Protein AF-A0A518DZ40-F1 (afdb_monomer_lite)

Radius of gyration: 26.08 Å; chains: 1; bounding box: 56×90×60 Å

InterPro domains:
  IPR002686 Transposase IS200-like [SM01321] (132-308)
  IPR036515 Transposase IS200-like superfamily [G3DSA:3.30.70.1290] (8-97)
  IPR036515 Transposase IS200-like superfamily [G3DSA:3.30.70.1290] (126-344)
  IPR036515 Transposase IS200-like superfamily [SSF143422] (16-82)
  IPR036515 Transposase IS200-like superfamily [SSF143422] (135-313)

Foldseek 3Di:
DDDDPVCVVDDLQDKDKDKDKDFAFDQDWQAAARPVVRDGRPVNVVVVVVVVVVVVLVAQKDFPDKDDDGTMIITIIIGHNVDDNDDDDDPPPDPPPDDDDDDDDDDDDDDDPDPDDDDDDDDDVVLQDDLQDKFKKKWKWFWDPQFWLAQADPVVRDGRPVNLVVLLVLLQLLQLLFQKFWAKKADDGTMIITMIIFCLVLLVPDDLLSLLVSCCQLPPPDADPVRGRDDDDPVSSCVSSVDPVSSVVSSSLRRDPQNSVCSSPPVSQVVSCVVVVHDDGGTPDDIDIATAQDQLSVLLVRLLRLCPCLLVVNADFSCGRPSILSVQLVVLVVVVVVPVVPDPDDDDDDDDRSNLLHAAADADPVQVVDPDQDSRHSGNGHRHNDHSVLSNVVSRVLSVCSPVVDDDQDDPVNVVRCVVQQFDSVCSSVCSSCVCVLRPRYADALVSQCVSCVSSVHRGDPNNVVNVVGGPD

Organism: NCBI:txid2528010

Sequence (473 aa):
MARTPRREVIDESTVGVFHCVNRCVRRAFLCGQDPVSGQDFDHRRAWIQRRMEFLAGEFGVEVLGFAVMSNHLHVILRTRPDVVNRQRGQPDFGDQRGLVSQSLGGPSLAPHRGLRRPVMARTPRREVIDESSVGVFHCVNRCVRRAFLCGQDPVSGQDFDHRRAWIQRRMEFLAGEFGVEVLGFAVMSNHLHVILRTRPDVVAEWSDNDIALRWWNLFPLRREQDGSPAEPTEAELGMLLCDSKVLAERRQRLSSLSWFMRWLAEPIARRANKEDECTGRFWEGRYKCQPLLDEAALLACSVYVDLNPVRAGIAATPETSRHTSGYERIEASKVEIGTIRHSDTPNPEQAPRQDDWLSPIELDKQSERSTTRSARRASDRGYLSLDLTAYLKLLDWTGRQIRRGKRGSIPSDLALILERLQISADLWVNTVQNFRKLFHRAAGSPTTLAAEAARRGKRWLAGMQTSRECFAG

Secondary structure (DSSP, 8-state):
-PPPPHHHH--TTS--EEEEEEE--TT--SSSB-TTT--B-THHHHHHHHHHHHHHHHTTEEEEEEEE-SSEEEEEEEE-TT--------------------------PPP--------PPPPPHHHH--SSS-EEEEEEEEBPTT--SSSB-TTT--B-TTHHHHHHHHHHHHHHHSSEEEEEEEE-SSEEEEEEEE-HHHHHTS-HHHHHHHHHHHS-SSB-TTSPBPPPPHHHHHHHHS-HHHHHHHHHHHH-HHHHHHHHHHHHHHHHHHHTT--S-SBSSSPEEEEE-SHHHHHHHHHHHHTHHHHTTS-SSGGG--SBHHHHHHHHHHHHHHHHHH-SS--S-PPPPTTTTBPPSB--TTGGG-----SSSS-----BSS-HHHHHHHHHHHHHHHHHSS-PPPPHHHHHHHHHTTB-TTTHHHHHHHHHHH-SS-B--HHHHHHHHHHTT-S--TTHHHHHHHB--

pLDDT: mean 84.48, std 17.64, range [24.67, 98.81]

Structure (mmCIF, N/CA/C/O backbone):
data_AF-A0A518DZ40-F1
#
_entry.id   AF-A0A518DZ40-F1
#
loop_
_atom_site.group_PDB
_atom_site.id
_atom_site.type_symbol
_atom_site.label_atom_id
_atom_site.label_alt_id
_atom_site.label_comp_id
_atom_site.label_asym_id
_atom_site.label_entity_id
_atom_site.label_seq_id
_atom_site.pdbx_PDB_ins_code
_atom_site.Cartn_x
_atom_site.Cartn_y
_atom_site.Cartn_z
_atom_site.occupancy
_atom_site.B_iso_or_equiv
_atom_site.auth_seq_id
_atom_site.auth_comp_id
_atom_site.auth_asym_id
_atom_site.auth_atom_id
_atom_site.pdbx_PDB_model_num
ATOM 1 N N . MET A 1 1 ? 21.948 0.541 -13.552 1.00 33.28 1 MET A N 1
ATOM 2 C CA . MET A 1 1 ? 21.561 -0.370 -14.651 1.00 33.28 1 MET A CA 1
ATOM 3 C C . MET A 1 1 ? 20.461 -1.307 -14.179 1.00 33.28 1 MET A C 1
ATOM 5 O O . MET A 1 1 ? 20.647 -2.005 -13.185 1.00 33.28 1 MET A O 1
ATOM 9 N N . ALA A 1 2 ? 19.300 -1.282 -14.833 1.00 38.34 2 ALA A N 1
ATOM 10 C CA . ALA A 1 2 ? 18.252 -2.269 -14.594 1.00 38.34 2 ALA A CA 1
ATOM 11 C C . ALA A 1 2 ? 18.738 -3.630 -15.118 1.00 38.34 2 ALA A C 1
ATOM 13 O O . ALA A 1 2 ? 19.246 -3.711 -16.229 1.00 38.34 2 ALA A O 1
ATOM 14 N N . ARG A 1 3 ? 18.631 -4.691 -14.312 1.00 55.34 3 ARG A N 1
ATOM 15 C CA . ARG A 1 3 ? 18.891 -6.055 -14.795 1.00 55.34 3 ARG A CA 1
ATOM 16 C C . ARG A 1 3 ? 17.812 -6.428 -15.812 1.00 55.34 3 ARG A C 1
ATOM 18 O O . ARG A 1 3 ? 16.641 -6.169 -15.528 1.00 55.34 3 ARG A O 1
ATOM 25 N N . THR A 1 4 ? 18.193 -7.074 -16.914 1.00 65.25 4 THR A N 1
ATOM 26 C CA . THR A 1 4 ? 17.248 -7.674 -17.865 1.00 65.25 4 THR A CA 1
ATOM 27 C C . THR A 1 4 ? 16.240 -8.541 -17.099 1.00 65.25 4 THR A C 1
ATOM 29 O O . THR A 1 4 ? 16.647 -9.373 -16.272 1.00 65.25 4 THR A O 1
ATOM 32 N N . PRO A 1 5 ? 14.926 -8.322 -17.272 1.00 71.00 5 PRO A N 1
ATOM 33 C CA . PRO A 1 5 ? 13.897 -9.158 -16.675 1.00 71.00 5 PRO A CA 1
ATOM 34 C C . PRO A 1 5 ? 14.138 -10.633 -16.993 1.00 71.00 5 PRO A C 1
ATOM 36 O O . PRO A 1 5 ? 14.391 -10.997 -18.132 1.00 71.00 5 PRO A O 1
ATOM 39 N N . ARG A 1 6 ? 14.006 -11.519 -16.000 1.00 76.31 6 ARG A N 1
ATOM 40 C CA . ARG A 1 6 ? 14.259 -12.958 -16.211 1.00 76.31 6 ARG A CA 1
ATOM 41 C C . ARG A 1 6 ? 13.400 -13.577 -17.316 1.00 76.31 6 ARG A C 1
ATOM 43 O O . ARG A 1 6 ? 13.866 -14.503 -17.951 1.00 76.31 6 ARG A O 1
ATOM 50 N N . ARG A 1 7 ? 12.194 -13.054 -17.558 1.00 73.75 7 ARG A N 1
ATOM 51 C CA . ARG A 1 7 ? 11.308 -13.496 -18.651 1.00 73.75 7 ARG A CA 1
ATOM 52 C C . ARG A 1 7 ? 11.885 -13.259 -20.055 1.00 73.75 7 ARG A C 1
ATOM 54 O O . ARG A 1 7 ? 11.410 -13.857 -20.998 1.00 73.75 7 ARG A O 1
ATOM 61 N N . GLU A 1 8 ? 12.847 -12.348 -20.183 1.00 77.06 8 GLU A N 1
ATOM 62 C CA . GLU A 1 8 ? 13.561 -12.072 -21.439 1.00 77.06 8 GLU A CA 1
ATOM 63 C C . GLU A 1 8 ? 14.855 -12.894 -21.535 1.00 77.06 8 GLU A C 1
ATOM 65 O O . GLU A 1 8 ? 15.464 -12.968 -22.592 1.00 77.06 8 GLU A O 1
ATOM 70 N N . VAL A 1 9 ? 15.286 -13.504 -20.425 1.00 77.44 9 VAL A N 1
ATOM 71 C CA . VAL A 1 9 ? 16.502 -14.328 -20.334 1.00 77.44 9 VAL A CA 1
ATOM 72 C C . VAL A 1 9 ? 16.172 -15.824 -20.354 1.00 77.44 9 VAL A C 1
ATOM 74 O O . VAL A 1 9 ? 17.013 -16.636 -20.720 1.00 77.44 9 VAL A O 1
ATOM 77 N N . ILE A 1 10 ? 14.969 -16.200 -19.917 1.00 79.50 10 ILE A N 1
ATOM 78 C CA . ILE A 1 10 ? 14.515 -17.584 -19.797 1.00 79.50 10 ILE A CA 1
ATOM 79 C C . ILE A 1 10 ? 13.355 -17.787 -20.766 1.00 79.50 10 ILE A C 1
ATOM 81 O O . ILE A 1 10 ? 12.283 -17.215 -20.570 1.00 79.50 10 ILE A O 1
ATOM 85 N N . ASP A 1 11 ? 13.579 -18.629 -21.766 1.00 79.81 11 ASP A N 1
ATOM 86 C CA . ASP A 1 11 ? 12.534 -19.189 -22.611 1.00 79.81 11 ASP A CA 1
ATOM 87 C C . ASP A 1 11 ? 12.162 -20.576 -22.073 1.00 79.81 11 ASP A C 1
ATOM 89 O O . ASP A 1 11 ? 12.972 -21.501 -22.069 1.00 79.81 11 ASP A O 1
ATOM 93 N N . GLU A 1 12 ? 10.939 -20.707 -21.560 1.00 73.75 12 GLU A N 1
ATOM 94 C CA . GLU A 1 12 ? 10.445 -21.956 -20.970 1.00 73.75 12 GLU A CA 1
ATOM 95 C C . GLU A 1 12 ? 10.164 -23.040 -22.024 1.00 73.75 12 GLU A C 1
ATOM 97 O O . GLU A 1 12 ? 10.004 -24.203 -21.662 1.00 73.75 12 GLU A O 1
ATOM 102 N N . SER A 1 13 ? 10.122 -22.684 -23.314 1.00 77.38 13 SER A N 1
ATOM 103 C CA . SER A 1 13 ? 9.894 -23.627 -24.414 1.00 77.38 13 SER A CA 1
ATOM 104 C C . SER A 1 13 ? 11.165 -24.330 -24.895 1.00 77.38 13 SER A C 1
ATOM 106 O O . SER A 1 13 ? 11.085 -25.317 -25.627 1.00 77.38 13 SER A O 1
ATOM 108 N N . THR A 1 14 ? 12.340 -23.868 -24.459 1.00 81.25 14 THR A N 1
ATOM 109 C CA . THR A 1 14 ? 13.633 -24.413 -24.877 1.00 81.25 14 THR A CA 1
ATOM 110 C C . THR A 1 14 ? 14.392 -25.051 -23.716 1.00 81.25 14 THR A C 1
ATOM 112 O O . THR A 1 14 ? 14.165 -24.783 -22.529 1.00 81.25 14 THR A O 1
ATOM 115 N N . VAL A 1 15 ? 15.305 -25.960 -24.062 1.00 86.06 15 VAL A N 1
ATOM 116 C CA . VAL A 1 15 ? 16.256 -26.523 -23.101 1.00 86.06 15 VAL A CA 1
ATOM 117 C C . VAL A 1 15 ? 17.326 -25.471 -22.826 1.00 86.06 15 VAL A C 1
ATOM 119 O O . VAL A 1 15 ? 18.083 -25.092 -23.715 1.00 86.06 15 VAL A O 1
ATOM 122 N N . GLY A 1 16 ? 17.412 -25.028 -21.578 1.00 88.31 16 GLY A N 1
ATOM 123 C CA . GLY A 1 16 ? 18.405 -24.082 -21.091 1.00 88.31 16 GLY A CA 1
ATOM 124 C C . GLY A 1 16 ? 19.064 -24.594 -19.817 1.00 88.31 16 GLY A C 1
ATOM 125 O O . GLY A 1 16 ? 18.444 -25.306 -19.024 1.00 88.31 16 GLY A O 1
ATOM 126 N N . VAL A 1 17 ? 20.332 -24.227 -19.615 1.00 91.81 17 VAL A N 1
ATOM 127 C CA . VAL A 1 17 ? 21.091 -24.533 -18.396 1.00 91.81 17 VAL A CA 1
ATOM 128 C C . VAL A 1 17 ? 21.363 -23.242 -17.635 1.00 91.81 17 VAL A C 1
ATOM 130 O O . VAL A 1 17 ? 21.898 -22.283 -18.185 1.00 91.81 17 VAL A O 1
ATOM 133 N N . PHE A 1 18 ? 21.007 -23.221 -16.353 1.00 90.81 18 PHE A N 1
ATOM 134 C CA . PHE A 1 18 ? 21.015 -22.019 -15.531 1.00 90.81 18 PHE A CA 1
ATOM 135 C C . PHE A 1 18 ? 21.781 -22.233 -14.233 1.00 90.81 18 PHE A C 1
ATOM 137 O O . PHE A 1 18 ? 21.515 -23.172 -13.482 1.00 90.81 18 PHE A O 1
ATOM 144 N N . HIS A 1 19 ? 22.684 -21.301 -13.924 1.00 93.19 19 HIS A N 1
ATOM 145 C CA . HIS A 1 19 ? 23.318 -21.207 -12.612 1.00 93.19 19 HIS A CA 1
ATOM 146 C C . HIS A 1 19 ? 22.504 -20.301 -11.688 1.00 93.19 19 HIS A C 1
ATOM 148 O O . HIS A 1 19 ? 22.466 -19.078 -11.830 1.00 93.19 19 HIS A O 1
ATOM 154 N N . CYS A 1 20 ? 21.847 -20.914 -10.714 1.00 90.38 20 CYS A N 1
ATOM 155 C CA . CYS A 1 20 ? 21.010 -20.244 -9.736 1.00 90.38 20 CYS A CA 1
ATOM 156 C C . CYS A 1 20 ? 21.759 -20.086 -8.414 1.00 90.38 20 CYS A C 1
ATOM 158 O O . CYS A 1 20 ? 22.149 -21.069 -7.787 1.00 90.38 20 CYS A O 1
ATOM 160 N N . VAL A 1 21 ? 21.897 -18.843 -7.949 1.00 89.69 21 VAL A N 1
ATOM 161 C CA . VAL A 1 21 ? 22.510 -18.531 -6.650 1.00 89.69 21 VAL A CA 1
ATOM 162 C C . VAL A 1 21 ? 21.488 -17.865 -5.742 1.00 89.69 21 VAL A C 1
ATOM 164 O O . VAL A 1 21 ? 20.861 -16.869 -6.115 1.00 89.69 21 VAL A O 1
ATOM 167 N N . ASN A 1 22 ? 21.334 -18.392 -4.527 1.00 86.88 22 ASN A N 1
ATOM 168 C CA . ASN A 1 22 ? 20.494 -17.786 -3.500 1.00 86.88 22 ASN A CA 1
ATOM 169 C C . ASN A 1 22 ? 21.289 -17.591 -2.211 1.00 86.88 22 ASN A C 1
ATOM 171 O O . ASN A 1 22 ? 21.869 -18.536 -1.684 1.00 86.88 22 ASN A O 1
ATOM 175 N N . ARG A 1 23 ? 21.320 -16.355 -1.713 1.00 84.31 23 ARG A N 1
ATOM 176 C CA . ARG A 1 23 ? 22.157 -15.931 -0.590 1.00 84.31 23 ARG A CA 1
ATOM 177 C C . ARG A 1 23 ? 21.288 -15.440 0.564 1.00 84.31 23 ARG A C 1
ATOM 179 O O . ARG A 1 23 ? 20.380 -14.630 0.362 1.00 84.31 23 ARG A O 1
ATOM 186 N N . CYS A 1 24 ? 21.595 -15.907 1.769 1.00 81.94 24 CYS A N 1
ATOM 187 C CA . CYS A 1 24 ? 21.046 -15.383 3.011 1.00 81.94 24 CYS A CA 1
ATOM 188 C C . CYS A 1 24 ? 21.523 -13.946 3.247 1.00 81.94 24 CYS A C 1
ATOM 190 O O . CYS A 1 24 ? 22.630 -13.564 2.882 1.00 81.94 24 CYS A O 1
ATOM 192 N N . VAL A 1 25 ? 20.689 -13.131 3.882 1.00 75.62 25 VAL A N 1
ATOM 193 C CA . VAL A 1 25 ? 20.980 -11.713 4.142 1.00 75.62 25 VAL A CA 1
ATOM 194 C C . VAL A 1 25 ? 20.999 -11.451 5.642 1.00 75.62 25 VAL A C 1
ATOM 196 O O . VAL A 1 25 ? 20.442 -12.239 6.407 1.00 75.62 25 VAL A O 1
ATOM 199 N N . ARG A 1 26 ? 21.645 -10.355 6.061 1.00 71.88 26 ARG A N 1
ATOM 200 C CA . ARG A 1 26 ? 21.668 -9.877 7.458 1.00 71.88 26 ARG A CA 1
ATOM 201 C C . ARG A 1 26 ? 22.052 -10.957 8.482 1.00 71.88 26 ARG A C 1
ATOM 203 O O . ARG A 1 26 ? 21.376 -11.148 9.490 1.00 71.88 26 ARG A O 1
ATOM 210 N N . ARG A 1 27 ? 23.163 -11.655 8.206 1.00 67.69 27 ARG A N 1
ATOM 211 C CA . ARG A 1 27 ? 23.774 -12.666 9.095 1.00 67.69 27 ARG A CA 1
ATOM 212 C C . ARG A 1 27 ? 22.856 -13.860 9.403 1.00 67.69 27 ARG A C 1
ATOM 214 O O . ARG A 1 27 ? 22.939 -14.444 10.476 1.00 67.69 27 ARG A O 1
ATOM 221 N N . ALA A 1 28 ? 21.958 -14.217 8.481 1.00 72.31 28 ALA A N 1
ATOM 222 C CA . ALA A 1 28 ? 21.209 -15.467 8.570 1.00 72.31 28 ALA A CA 1
ATOM 223 C C . ALA A 1 28 ? 22.062 -16.654 8.086 1.00 72.31 28 ALA A C 1
ATOM 225 O O . ALA A 1 28 ? 22.664 -16.590 7.013 1.00 72.31 28 ALA A O 1
ATOM 226 N N . PHE A 1 29 ? 22.057 -17.743 8.857 1.00 78.06 29 PHE A N 1
ATOM 227 C CA . PHE A 1 29 ? 22.749 -18.992 8.538 1.00 78.06 29 PHE A CA 1
ATOM 228 C C . PHE A 1 29 ? 21.771 -20.008 7.946 1.00 78.06 29 PHE A C 1
ATOM 230 O O . PHE A 1 29 ? 20.725 -20.320 8.526 1.00 78.06 29 PHE A O 1
ATOM 237 N N . LEU A 1 30 ? 22.102 -20.484 6.749 1.00 83.19 30 LEU A N 1
ATOM 238 C CA . LEU A 1 30 ? 21.381 -21.525 6.031 1.00 83.19 30 LEU A CA 1
ATOM 239 C C . LEU A 1 30 ? 21.608 -22.894 6.686 1.00 83.19 30 LEU A C 1
ATOM 241 O O . LEU A 1 30 ? 20.638 -23.617 6.902 1.00 83.19 30 LEU A O 1
ATOM 245 N N . CYS A 1 31 ? 22.858 -23.213 7.029 1.00 88.62 31 CYS A N 1
ATOM 246 C CA . CYS A 1 31 ? 23.288 -24.445 7.696 1.00 88.62 31 CYS A CA 1
ATOM 247 C C . CYS A 1 31 ? 24.672 -24.266 8.353 1.00 88.62 31 CYS A C 1
ATOM 249 O O . CYS A 1 31 ? 25.323 -23.239 8.144 1.00 88.62 31 CYS A O 1
ATOM 251 N N . GLY A 1 32 ? 25.127 -25.273 9.100 1.00 86.62 32 GLY A N 1
ATOM 252 C CA . GLY A 1 32 ? 26.360 -25.233 9.891 1.00 86.62 32 GLY A CA 1
ATOM 253 C C . GLY A 1 32 ? 26.207 -24.450 11.196 1.00 86.62 32 GLY A C 1
ATOM 254 O O . GLY A 1 32 ? 25.107 -24.003 11.534 1.00 86.62 32 GLY A O 1
ATOM 255 N N . GLN A 1 33 ? 27.317 -24.265 11.910 1.00 86.25 33 GLN A N 1
ATOM 256 C CA . GLN A 1 33 ? 27.340 -23.474 13.138 1.00 86.25 33 GLN A CA 1
ATOM 257 C C . GLN A 1 33 ? 27.234 -21.975 12.849 1.00 86.25 33 GLN A C 1
ATOM 259 O O . GLN A 1 33 ? 27.977 -21.421 12.037 1.00 86.25 33 GLN A O 1
ATOM 264 N N . ASP A 1 34 ? 26.315 -21.313 13.549 1.00 83.38 34 ASP A N 1
ATOM 265 C CA . ASP A 1 34 ? 26.273 -19.860 13.650 1.00 83.38 34 ASP A CA 1
ATOM 266 C C . ASP A 1 34 ? 27.318 -19.403 14.685 1.00 83.38 34 ASP A C 1
ATOM 268 O O . ASP A 1 34 ? 27.115 -19.616 15.881 1.00 83.38 34 ASP A O 1
ATOM 272 N N . PRO A 1 35 ? 28.413 -18.739 14.270 1.00 76.06 35 PRO A N 1
ATOM 273 C CA . PRO A 1 35 ? 29.480 -18.308 15.166 1.00 76.06 35 PRO A CA 1
ATOM 274 C C . PRO A 1 35 ? 29.033 -17.231 16.164 1.00 76.06 35 PRO A C 1
ATOM 276 O O . PRO A 1 35 ? 29.768 -16.927 17.094 1.00 76.06 35 PRO A O 1
ATOM 279 N N . VAL A 1 36 ? 27.858 -16.619 15.973 1.00 74.81 36 VAL A N 1
ATOM 280 C CA . VAL A 1 36 ? 27.329 -15.582 16.869 1.00 74.81 36 VAL A CA 1
ATOM 281 C C . VAL A 1 36 ? 26.457 -16.186 17.958 1.00 74.81 36 VAL A C 1
ATOM 283 O O . VAL A 1 36 ? 26.584 -15.811 19.118 1.00 74.81 36 VAL A O 1
ATOM 286 N N . SER A 1 37 ? 25.535 -17.078 17.589 1.00 80.31 37 SER A N 1
ATOM 287 C CA . SER A 1 37 ? 24.608 -17.689 18.552 1.00 80.31 37 SER A CA 1
ATOM 288 C C . SER A 1 37 ? 25.097 -19.023 19.117 1.00 80.31 37 SER A C 1
ATOM 290 O O . SER A 1 37 ? 24.491 -19.529 20.058 1.00 80.31 37 SER A O 1
ATOM 292 N N . GLY A 1 38 ? 26.140 -19.618 18.529 1.00 84.19 38 GLY A N 1
ATOM 293 C CA . GLY A 1 38 ? 26.618 -20.964 18.849 1.00 84.19 38 GLY A CA 1
ATOM 294 C C . GLY A 1 38 ? 25.669 -22.085 18.407 1.00 84.19 38 GLY A C 1
ATOM 295 O O . GLY A 1 38 ? 25.953 -23.255 18.646 1.00 84.19 38 GLY A O 1
ATOM 296 N N . GLN A 1 39 ? 24.534 -21.759 17.776 1.00 85.38 39 GLN A N 1
ATOM 297 C CA . GLN A 1 39 ? 23.553 -22.753 17.345 1.00 85.38 39 GLN A CA 1
ATOM 298 C C . GLN A 1 39 ? 24.026 -23.491 16.093 1.00 85.38 39 GLN A C 1
ATOM 300 O O . GLN A 1 39 ? 24.484 -22.871 15.132 1.00 85.38 39 GLN A O 1
ATOM 305 N N . ASP A 1 40 ? 23.840 -24.810 16.079 1.00 88.75 40 ASP A N 1
ATOM 306 C CA . ASP A 1 40 ? 24.126 -25.645 14.918 1.00 88.75 40 ASP A CA 1
ATOM 307 C C . ASP A 1 40 ? 22.873 -25.887 14.060 1.00 88.75 40 ASP A C 1
ATOM 309 O O . ASP A 1 40 ? 21.830 -26.373 14.513 1.00 88.75 40 ASP A O 1
ATOM 313 N N . PHE A 1 41 ? 22.984 -25.545 12.780 1.00 89.12 41 PHE A N 1
ATOM 314 C CA . PHE A 1 41 ? 21.942 -25.701 11.778 1.00 89.12 41 PHE A CA 1
ATOM 315 C C . PHE A 1 41 ? 22.294 -26.717 10.688 1.00 89.12 41 PHE A C 1
ATOM 317 O O . PHE A 1 41 ? 21.626 -26.739 9.650 1.00 89.12 41 PHE A O 1
ATOM 324 N N . ASP A 1 42 ? 23.320 -27.550 10.868 1.00 90.50 42 ASP A N 1
ATOM 325 C CA . ASP A 1 42 ? 23.796 -28.451 9.813 1.00 90.50 42 ASP A CA 1
ATOM 326 C C . ASP A 1 42 ? 22.749 -29.481 9.357 1.00 90.50 42 ASP A C 1
ATOM 328 O O . ASP A 1 42 ? 22.648 -29.779 8.165 1.00 90.50 42 ASP A O 1
ATOM 332 N N . HIS A 1 43 ? 21.827 -29.863 10.252 1.00 88.25 43 HIS A N 1
ATOM 333 C CA . HIS A 1 43 ? 20.649 -30.688 9.941 1.00 88.25 43 HIS A CA 1
ATOM 334 C C . HIS A 1 43 ? 19.820 -30.173 8.743 1.00 88.25 43 HIS A C 1
ATOM 336 O O . HIS A 1 43 ? 19.087 -30.932 8.103 1.00 88.25 43 HIS A O 1
ATOM 342 N N . ARG A 1 44 ? 19.920 -28.879 8.405 1.00 91.81 44 ARG A N 1
ATOM 343 C CA . ARG A 1 44 ? 19.218 -28.275 7.267 1.00 91.81 44 ARG A CA 1
ATOM 344 C C . ARG A 1 44 ? 19.813 -28.651 5.912 1.00 91.81 44 ARG A C 1
ATOM 346 O O . ARG A 1 44 ? 19.065 -28.604 4.940 1.00 91.81 44 ARG A O 1
ATOM 353 N N . ARG A 1 45 ? 21.089 -29.056 5.806 1.00 90.81 45 ARG A N 1
ATOM 354 C CA . ARG A 1 45 ? 21.695 -29.468 4.518 1.00 90.81 45 ARG A CA 1
ATOM 355 C C . ARG A 1 45 ? 20.921 -30.608 3.879 1.00 90.81 45 ARG A C 1
ATOM 357 O O . ARG A 1 45 ? 20.477 -30.490 2.740 1.00 90.81 45 ARG A O 1
ATOM 364 N N . ALA A 1 46 ? 20.688 -31.662 4.656 1.00 87.81 46 ALA A N 1
ATOM 365 C CA . ALA A 1 46 ? 19.950 -32.832 4.204 1.00 87.81 46 ALA A CA 1
ATOM 366 C C . ALA A 1 46 ? 18.502 -32.477 3.821 1.00 87.81 46 ALA A C 1
ATOM 368 O O . ALA A 1 46 ? 17.956 -33.008 2.858 1.00 87.81 46 ALA A O 1
ATOM 369 N N . TRP A 1 47 ? 17.879 -31.531 4.535 1.00 91.75 47 TRP A N 1
ATOM 370 C CA . TRP A 1 47 ? 16.555 -31.025 4.169 1.00 91.75 47 TRP A CA 1
ATOM 371 C C . TRP A 1 47 ? 16.567 -30.246 2.843 1.00 91.75 47 TRP A C 1
ATOM 373 O O . TRP A 1 47 ? 15.676 -30.447 2.019 1.00 91.75 47 TRP A O 1
ATOM 383 N N . ILE A 1 48 ? 17.570 -29.388 2.613 1.00 90.69 48 ILE A N 1
ATOM 384 C CA . ILE A 1 48 ? 17.724 -28.617 1.368 1.00 90.69 48 ILE A CA 1
ATOM 385 C C . ILE A 1 48 ? 17.918 -29.561 0.180 1.00 90.69 48 ILE A C 1
ATOM 387 O O . ILE A 1 48 ? 17.252 -29.385 -0.838 1.00 90.69 48 ILE A O 1
ATOM 391 N N . GLN A 1 49 ? 18.769 -30.578 0.328 1.00 89.88 49 GLN A N 1
ATOM 392 C CA . GLN A 1 49 ? 18.998 -31.589 -0.703 1.00 89.88 49 GLN A CA 1
ATOM 393 C C . GLN A 1 49 ? 17.706 -32.329 -1.067 1.00 89.88 49 GLN A C 1
ATOM 395 O O . GLN A 1 49 ? 17.272 -32.252 -2.215 1.00 89.88 49 GLN A O 1
ATOM 400 N N . ARG A 1 50 ? 17.025 -32.933 -0.082 1.00 90.50 50 ARG A N 1
ATOM 401 C CA . ARG A 1 50 ? 15.741 -33.622 -0.313 1.00 90.50 50 ARG A CA 1
ATOM 402 C C . ARG A 1 50 ? 14.700 -32.710 -0.953 1.00 90.50 50 ARG A C 1
ATOM 404 O O . ARG A 1 50 ? 13.867 -33.150 -1.739 1.00 90.50 50 ARG A O 1
ATOM 411 N N . ARG A 1 51 ? 14.724 -31.414 -0.621 1.00 90.62 51 ARG A N 1
ATOM 412 C CA . ARG A 1 51 ? 13.815 -30.443 -1.227 1.00 90.62 51 ARG A CA 1
ATOM 413 C C . ARG A 1 51 ? 14.141 -30.183 -2.697 1.00 90.62 51 ARG A C 1
ATOM 415 O O . ARG A 1 51 ? 13.202 -30.011 -3.467 1.00 90.62 51 ARG A O 1
ATOM 422 N N . MET A 1 52 ? 15.416 -30.131 -3.079 1.00 90.38 52 MET A N 1
ATOM 423 C CA . MET A 1 52 ? 15.825 -29.997 -4.481 1.00 90.38 52 MET A CA 1
ATOM 424 C C . MET A 1 52 ? 15.452 -31.241 -5.287 1.00 90.38 52 MET A C 1
ATOM 426 O O . MET A 1 52 ? 14.872 -31.090 -6.354 1.00 90.38 52 MET A O 1
ATOM 430 N N . GLU A 1 53 ? 15.689 -32.436 -4.745 1.00 87.19 53 GLU A N 1
ATOM 431 C CA . GLU A 1 53 ? 15.299 -33.715 -5.361 1.00 87.19 53 GLU A CA 1
ATOM 432 C C . GLU A 1 53 ? 13.786 -33.788 -5.587 1.00 87.19 53 GLU A C 1
ATOM 434 O O . GLU A 1 53 ? 13.334 -34.032 -6.702 1.00 87.19 53 GLU A O 1
ATOM 439 N N . PHE A 1 54 ? 12.995 -33.477 -4.554 1.00 88.12 54 PHE A N 1
ATOM 440 C CA . PHE A 1 54 ? 11.539 -33.408 -4.672 1.00 88.12 54 PHE A CA 1
ATOM 441 C C . PHE A 1 54 ? 11.109 -32.419 -5.761 1.00 88.12 54 PHE A C 1
ATOM 443 O O . PHE A 1 54 ? 10.304 -32.750 -6.619 1.00 88.12 54 PHE A O 1
ATOM 450 N N . LEU A 1 55 ? 11.653 -31.197 -5.757 1.00 87.44 55 LEU A N 1
ATOM 451 C CA . LEU A 1 55 ? 11.276 -30.190 -6.751 1.00 87.44 55 LEU A CA 1
ATOM 452 C C . LEU A 1 55 ? 11.704 -30.580 -8.171 1.00 87.44 55 LEU A C 1
ATOM 454 O O . LEU A 1 55 ? 10.969 -30.277 -9.097 1.00 87.44 55 LEU A O 1
ATOM 458 N N . ALA A 1 56 ? 12.838 -31.253 -8.355 1.00 86.50 56 ALA A N 1
ATOM 459 C CA . ALA A 1 56 ? 13.246 -31.771 -9.660 1.00 86.50 56 ALA A CA 1
ATOM 460 C C . ALA A 1 56 ? 12.334 -32.909 -10.154 1.00 86.50 56 ALA A C 1
ATOM 462 O O . ALA A 1 56 ? 12.166 -33.078 -11.353 1.00 86.50 56 ALA A O 1
ATOM 463 N N . GLY A 1 57 ? 11.723 -33.673 -9.242 1.00 83.06 57 GLY A N 1
ATOM 464 C CA . GLY A 1 57 ? 10.715 -34.678 -9.592 1.00 83.06 57 GLY A CA 1
ATOM 465 C C . GLY A 1 57 ? 9.345 -34.087 -9.942 1.00 83.06 57 GLY A C 1
ATOM 466 O O . GLY A 1 57 ? 8.619 -34.664 -10.744 1.00 83.06 57 GLY A O 1
ATOM 467 N N . GLU A 1 58 ? 8.991 -32.943 -9.352 1.00 85.00 58 GLU A N 1
ATOM 468 C CA . GLU A 1 58 ? 7.687 -32.293 -9.550 1.00 85.00 58 GLU A CA 1
ATOM 469 C C . GLU A 1 58 ? 7.680 -31.238 -10.661 1.00 85.00 58 GLU A C 1
ATOM 471 O O . GLU A 1 58 ? 6.630 -30.913 -11.210 1.00 85.00 58 GLU A O 1
ATOM 476 N N . PHE A 1 59 ? 8.826 -30.640 -10.971 1.00 81.38 59 PHE A N 1
ATOM 477 C CA . PHE A 1 59 ? 8.967 -29.642 -12.028 1.00 81.38 59 PHE A CA 1
ATOM 478 C C . PHE A 1 59 ? 9.718 -30.267 -13.203 1.00 81.38 59 PHE A C 1
ATOM 480 O O . PHE A 1 59 ? 10.605 -31.081 -12.988 1.00 81.38 59 PHE A O 1
ATOM 487 N N . GLY A 1 60 ? 9.420 -29.843 -14.436 1.00 83.62 60 GLY A N 1
ATOM 488 C CA . GLY A 1 60 ? 10.164 -30.232 -15.645 1.00 83.62 60 GLY A CA 1
ATOM 489 C C . GLY A 1 60 ? 11.576 -29.633 -15.686 1.00 83.62 60 GLY A C 1
ATOM 490 O O . GLY A 1 60 ? 11.917 -28.875 -16.593 1.00 83.62 60 GLY A O 1
ATOM 491 N N . VAL A 1 61 ? 12.380 -29.898 -14.658 1.00 87.38 61 VAL A N 1
ATOM 492 C CA . VAL A 1 61 ? 13.745 -29.411 -14.473 1.00 87.38 61 VAL A CA 1
ATOM 493 C C . VAL A 1 61 ? 14.616 -30.511 -13.890 1.00 87.38 61 VAL A C 1
ATOM 495 O O . VAL A 1 61 ? 14.174 -31.341 -13.106 1.00 87.38 61 VAL A O 1
ATOM 498 N N . GLU A 1 62 ? 15.895 -30.466 -14.215 1.00 90.06 62 GLU A N 1
ATOM 499 C CA . GLU A 1 62 ? 16.887 -31.411 -13.731 1.00 90.06 62 GLU A CA 1
ATOM 500 C C . GLU A 1 62 ? 17.989 -30.670 -12.978 1.00 90.06 62 GLU A C 1
ATOM 502 O O . GLU A 1 62 ? 18.487 -29.642 -13.440 1.00 90.06 62 GLU A O 1
ATOM 507 N N . VAL A 1 63 ? 18.375 -31.182 -11.810 1.00 91.94 63 VAL A N 1
ATOM 508 C CA . VAL A 1 63 ? 19.490 -30.637 -11.029 1.00 91.94 63 VAL A CA 1
ATOM 509 C C . VAL A 1 63 ? 20.779 -31.292 -11.518 1.00 91.94 63 VAL A C 1
ATOM 511 O O . VAL A 1 63 ? 21.018 -32.460 -11.238 1.00 91.94 63 VAL A O 1
ATOM 514 N N . LEU A 1 64 ? 21.614 -30.536 -12.232 1.00 93.81 64 LEU A N 1
ATOM 515 C CA . LEU A 1 64 ? 22.902 -31.018 -12.752 1.00 93.81 64 LEU A CA 1
ATOM 516 C C . LEU A 1 64 ? 24.021 -30.962 -11.706 1.00 93.81 64 LEU A C 1
ATOM 518 O O . LEU A 1 64 ? 25.013 -31.675 -11.802 1.00 93.81 64 LEU A O 1
ATOM 522 N N . GLY A 1 65 ? 23.879 -30.088 -10.714 1.00 93.88 65 GLY A N 1
ATOM 523 C CA . GLY A 1 65 ? 24.842 -29.938 -9.632 1.00 93.88 65 GLY A CA 1
ATOM 524 C C . GLY A 1 65 ? 24.374 -28.905 -8.622 1.00 93.88 65 GLY A C 1
ATOM 525 O O . GLY A 1 65 ? 23.611 -27.995 -8.952 1.00 93.88 65 GLY A O 1
ATOM 526 N N . PHE A 1 66 ? 24.818 -29.028 -7.376 1.00 95.19 66 PHE A N 1
ATOM 527 C CA . PHE A 1 66 ? 24.522 -28.046 -6.340 1.00 95.19 66 PHE A CA 1
ATOM 528 C C . PHE A 1 66 ? 25.654 -27.961 -5.318 1.00 95.19 66 PHE A C 1
ATOM 530 O O . PHE A 1 66 ? 26.398 -28.912 -5.108 1.00 95.19 66 PHE A O 1
ATOM 537 N N . ALA A 1 67 ? 25.750 -26.817 -4.649 1.00 93.62 67 ALA A N 1
ATOM 538 C CA . ALA A 1 67 ? 26.601 -26.630 -3.483 1.00 93.62 67 ALA A CA 1
ATOM 539 C C . ALA A 1 67 ? 25.808 -25.875 -2.416 1.00 93.62 67 ALA A C 1
ATOM 541 O O . ALA A 1 67 ? 25.286 -24.787 -2.676 1.00 93.62 67 ALA A O 1
ATOM 542 N N . VAL A 1 68 ? 25.703 -26.450 -1.217 1.00 92.31 68 VAL A N 1
ATOM 543 C CA . VAL A 1 68 ? 25.083 -25.791 -0.063 1.00 92.31 68 VAL A CA 1
ATOM 544 C C . VAL A 1 68 ? 26.197 -25.249 0.821 1.00 92.31 68 VAL A C 1
ATOM 546 O O . VAL A 1 68 ? 27.011 -26.002 1.343 1.00 92.31 68 VAL A O 1
ATOM 549 N N . MET A 1 69 ? 26.230 -23.938 0.999 1.00 90.62 69 MET A N 1
ATOM 550 C CA . MET A 1 69 ? 27.168 -23.234 1.870 1.00 90.62 69 MET A CA 1
ATOM 551 C C . MET A 1 69 ? 26.429 -22.752 3.120 1.00 90.62 69 MET A C 1
ATOM 553 O O . MET A 1 69 ? 25.199 -22.684 3.146 1.00 90.62 69 MET A O 1
ATOM 557 N N . SER A 1 70 ? 27.164 -22.359 4.160 1.00 87.12 70 SER A N 1
ATOM 558 C CA . SER A 1 70 ? 26.562 -21.914 5.427 1.00 87.12 70 SER A CA 1
ATOM 559 C C . SER A 1 70 ? 25.642 -20.697 5.282 1.00 87.12 70 SER A C 1
ATOM 561 O O . SER A 1 70 ? 24.740 -20.509 6.091 1.00 87.12 70 SER A O 1
ATOM 563 N N . ASN A 1 71 ? 25.817 -19.875 4.246 1.00 85.62 71 ASN A N 1
ATOM 564 C CA . ASN A 1 71 ? 25.050 -18.645 4.022 1.00 85.62 71 ASN A CA 1
ATOM 565 C C . ASN A 1 71 ? 24.486 -18.497 2.597 1.00 85.62 71 ASN A C 1
ATOM 567 O O . ASN A 1 71 ? 23.884 -17.467 2.286 1.00 85.62 71 ASN A O 1
ATOM 571 N N . HIS A 1 72 ? 24.677 -19.471 1.711 1.00 89.31 72 HIS A N 1
ATOM 572 C CA . HIS A 1 72 ? 24.132 -19.435 0.355 1.00 89.31 72 HIS A CA 1
ATOM 573 C C . HIS A 1 72 ? 24.072 -20.831 -0.259 1.00 89.31 72 HIS A C 1
ATOM 575 O O . HIS A 1 72 ? 24.656 -21.772 0.261 1.00 89.31 72 HIS A O 1
ATOM 581 N N . LEU A 1 73 ? 23.367 -20.963 -1.374 1.00 93.00 73 LEU A N 1
ATOM 582 C CA . LEU A 1 73 ? 23.367 -22.177 -2.177 1.00 93.00 73 LEU A CA 1
ATOM 583 C C . LEU A 1 73 ? 23.542 -21.836 -3.654 1.00 93.00 73 LEU A C 1
ATOM 585 O O . LEU A 1 73 ? 23.040 -20.810 -4.128 1.00 93.00 73 LEU A O 1
ATOM 589 N N . HIS A 1 74 ? 24.237 -22.722 -4.354 1.00 95.00 74 HIS A N 1
ATOM 590 C CA . HIS A 1 74 ? 24.350 -22.764 -5.804 1.00 95.00 74 HIS A CA 1
ATOM 591 C C . HIS A 1 74 ? 23.591 -23.986 -6.313 1.00 95.00 74 HIS A C 1
ATOM 593 O O . HIS A 1 74 ? 23.728 -25.064 -5.741 1.00 95.00 74 HIS A O 1
ATOM 599 N N . VAL A 1 75 ? 22.819 -23.829 -7.387 1.00 94.81 75 VAL A N 1
ATOM 600 C CA . VAL A 1 75 ? 22.165 -24.935 -8.099 1.00 94.81 75 VAL A CA 1
ATOM 601 C C . VAL A 1 75 ? 22.330 -24.709 -9.590 1.00 94.81 75 VAL A C 1
ATOM 603 O O . VAL A 1 75 ? 22.070 -23.611 -10.077 1.00 94.81 75 VAL A O 1
ATOM 606 N N . ILE A 1 76 ? 22.756 -25.736 -10.308 1.00 94.75 76 ILE A N 1
ATOM 607 C CA . ILE A 1 76 ? 22.779 -25.776 -11.764 1.00 94.75 76 ILE A CA 1
ATOM 608 C C . ILE A 1 76 ? 21.542 -26.558 -12.192 1.00 94.75 76 ILE A C 1
ATOM 610 O O . ILE A 1 76 ? 21.383 -27.722 -11.825 1.00 94.75 76 ILE A O 1
ATOM 614 N N . LEU A 1 77 ? 20.651 -25.893 -12.918 1.00 92.62 77 LEU A N 1
ATOM 615 C CA . LEU A 1 77 ? 19.379 -26.450 -13.368 1.00 92.62 77 LEU A CA 1
ATOM 616 C C . LEU A 1 77 ? 19.362 -26.544 -14.889 1.00 92.62 77 LEU A C 1
ATOM 618 O O . LEU A 1 77 ? 19.758 -25.591 -15.553 1.00 92.62 77 LEU A O 1
ATOM 622 N N . ARG A 1 78 ? 18.847 -27.645 -15.428 1.00 90.31 78 ARG A N 1
ATOM 623 C CA . ARG A 1 78 ? 18.483 -27.794 -16.841 1.00 90.31 78 ARG A CA 1
ATOM 624 C C . ARG A 1 78 ? 16.964 -27.815 -16.971 1.00 90.31 78 ARG A C 1
ATOM 626 O O . ARG A 1 78 ? 16.323 -28.600 -16.280 1.00 90.31 78 ARG A O 1
ATOM 633 N N . THR A 1 79 ? 16.380 -26.985 -17.832 1.00 89.06 79 THR A N 1
ATOM 634 C CA . THR A 1 79 ? 14.951 -27.093 -18.173 1.00 89.06 79 THR A CA 1
ATOM 635 C C . THR A 1 79 ? 14.715 -28.298 -19.080 1.00 89.06 79 THR A C 1
ATOM 637 O O . THR A 1 79 ? 15.552 -28.633 -19.919 1.00 89.06 79 THR A O 1
ATOM 640 N N . ARG A 1 80 ? 13.581 -28.973 -18.887 1.00 83.38 80 ARG A N 1
ATOM 641 C CA . ARG A 1 80 ? 13.154 -30.152 -19.646 1.00 83.38 80 ARG A CA 1
ATOM 642 C C . ARG A 1 80 ? 11.718 -29.956 -20.147 1.00 83.38 80 ARG A C 1
ATOM 644 O O . ARG A 1 80 ? 10.805 -30.598 -19.628 1.00 83.38 80 ARG A O 1
ATOM 651 N N . PRO A 1 81 ? 11.488 -29.047 -21.117 1.00 76.69 81 PRO A N 1
ATOM 652 C CA . PRO A 1 81 ? 10.155 -28.827 -21.685 1.00 76.69 81 PRO A CA 1
ATOM 653 C C . PRO A 1 81 ? 9.612 -30.070 -22.413 1.00 76.69 81 PRO A C 1
ATOM 655 O O . PRO A 1 81 ? 8.406 -30.208 -22.583 1.00 76.69 81 PRO A O 1
ATOM 658 N N . ASP A 1 82 ? 10.500 -30.990 -22.800 1.00 74.81 82 ASP A N 1
ATOM 659 C CA . ASP A 1 82 ? 10.211 -32.285 -23.419 1.00 74.81 82 ASP A CA 1
ATOM 660 C C . ASP A 1 82 ? 9.600 -33.311 -22.448 1.00 74.81 82 ASP A C 1
ATOM 662 O O . ASP A 1 82 ? 8.979 -34.288 -22.872 1.00 74.81 82 ASP A O 1
ATOM 666 N N . VAL A 1 83 ? 9.756 -33.106 -21.138 1.00 69.44 83 VAL A N 1
ATOM 667 C CA . VAL A 1 83 ? 9.250 -34.027 -20.121 1.00 69.44 83 VAL A CA 1
ATOM 668 C C . VAL A 1 83 ? 7.845 -33.597 -19.711 1.00 69.44 83 VAL A C 1
ATOM 670 O O . VAL A 1 83 ? 7.650 -32.737 -18.854 1.00 69.44 83 VAL A O 1
ATOM 673 N N . VAL A 1 84 ? 6.834 -34.242 -20.299 1.00 56.12 84 VAL A N 1
ATOM 674 C CA . VAL A 1 84 ? 5.471 -34.209 -19.757 1.00 56.12 84 VAL A CA 1
ATOM 675 C C . VAL A 1 84 ? 5.515 -34.909 -18.403 1.00 56.12 84 VAL A C 1
ATOM 677 O O . VAL A 1 84 ? 5.786 -36.111 -18.343 1.00 56.12 84 VAL A O 1
ATOM 680 N N . ASN A 1 85 ? 5.268 -34.166 -17.321 1.00 54.94 85 ASN A N 1
ATOM 681 C CA . ASN A 1 85 ? 5.133 -34.717 -15.975 1.00 54.94 85 ASN A CA 1
ATOM 682 C C . ASN A 1 85 ? 4.092 -35.843 -15.994 1.00 54.94 85 ASN A C 1
ATOM 684 O O . ASN A 1 85 ? 2.884 -35.600 -15.942 1.00 54.94 85 ASN A O 1
ATOM 688 N N . ARG A 1 86 ? 4.553 -37.095 -16.084 1.00 47.28 86 ARG A N 1
ATOM 689 C CA . ARG A 1 86 ? 3.705 -38.257 -15.842 1.00 47.28 86 ARG A CA 1
ATOM 690 C C . ARG A 1 86 ? 3.228 -38.125 -14.406 1.00 47.28 86 ARG A C 1
ATOM 692 O O . ARG A 1 86 ? 4.057 -38.096 -13.501 1.00 47.28 86 ARG A O 1
ATOM 699 N N . GLN A 1 87 ? 1.914 -38.038 -14.211 1.00 42.22 87 GLN A N 1
ATOM 700 C CA . GLN A 1 87 ? 1.297 -38.159 -12.895 1.00 42.22 87 GLN A CA 1
ATOM 701 C C . GLN A 1 87 ? 1.811 -39.453 -12.247 1.00 42.22 87 GLN A C 1
ATOM 703 O O . GLN A 1 87 ? 1.357 -40.546 -12.580 1.00 42.22 87 GLN A O 1
ATOM 708 N N . ARG A 1 88 ? 2.797 -39.349 -11.355 1.00 44.59 88 ARG A N 1
ATOM 709 C CA . ARG A 1 88 ? 3.061 -40.393 -10.371 1.00 44.59 88 ARG A CA 1
ATOM 710 C C . ARG A 1 88 ? 2.148 -40.101 -9.190 1.00 44.59 88 ARG A C 1
ATOM 712 O O . ARG A 1 88 ? 1.997 -38.947 -8.793 1.00 44.59 88 ARG A O 1
ATOM 719 N N . GLY A 1 89 ? 1.472 -41.149 -8.717 1.00 40.19 89 GLY A N 1
ATOM 720 C CA . GLY A 1 89 ? 0.548 -41.087 -7.591 1.00 40.19 89 GLY A CA 1
ATOM 721 C C . GLY A 1 89 ? 1.175 -40.391 -6.387 1.00 40.19 89 GLY A C 1
ATOM 722 O O . GLY A 1 89 ? 2.399 -40.354 -6.259 1.00 40.19 89 GLY A O 1
ATOM 723 N N . GLN A 1 90 ? 0.309 -39.814 -5.549 1.00 34.62 90 GLN A N 1
ATOM 724 C CA . GLN A 1 90 ? 0.660 -39.131 -4.304 1.00 34.62 90 GLN A CA 1
ATOM 725 C C . GLN A 1 90 ? 1.900 -39.750 -3.646 1.00 34.62 90 GLN A C 1
ATOM 727 O O . GLN A 1 90 ? 1.915 -40.968 -3.454 1.00 34.62 90 GLN A O 1
ATOM 732 N N . PRO A 1 91 ? 2.917 -38.954 -3.266 1.00 38.09 91 PRO A N 1
ATOM 733 C CA . PRO A 1 91 ? 3.959 -39.471 -2.405 1.00 38.09 91 PRO A CA 1
ATOM 734 C C . PRO A 1 91 ? 3.290 -39.953 -1.120 1.00 38.09 91 PRO A C 1
ATOM 736 O O . PRO A 1 91 ? 2.705 -39.161 -0.375 1.00 38.09 91 PRO A O 1
ATOM 739 N N . ASP A 1 92 ? 3.345 -41.265 -0.910 1.00 33.72 92 ASP A N 1
ATOM 740 C CA . ASP A 1 92 ? 3.040 -41.895 0.359 1.00 33.72 92 ASP A CA 1
ATOM 741 C C . ASP A 1 92 ? 4.001 -41.288 1.383 1.00 33.72 92 ASP A C 1
ATOM 743 O O . ASP A 1 92 ? 5.207 -41.555 1.390 1.00 33.72 92 ASP A O 1
ATOM 747 N N . PHE A 1 93 ? 3.487 -40.371 2.203 1.00 42.12 93 PHE A N 1
ATOM 748 C CA . PHE A 1 93 ? 4.160 -39.982 3.429 1.00 42.12 93 PHE A CA 1
ATOM 749 C C . PHE A 1 93 ? 4.014 -41.171 4.368 1.00 42.12 93 PHE A C 1
ATOM 751 O O . PHE A 1 93 ? 3.143 -41.156 5.235 1.00 42.12 93 PHE A O 1
ATOM 758 N N . GLY A 1 94 ? 4.845 -42.191 4.128 1.00 31.53 94 GLY A N 1
ATOM 759 C CA . GLY A 1 94 ? 4.869 -43.428 4.884 1.00 31.53 94 GLY A CA 1
ATOM 760 C C . GLY A 1 94 ? 4.725 -43.124 6.366 1.00 31.53 94 GLY A C 1
ATOM 761 O O . GLY A 1 94 ? 5.491 -42.343 6.942 1.00 31.53 94 GLY A O 1
ATOM 762 N N . ASP A 1 95 ? 3.672 -43.704 6.927 1.00 37.56 95 ASP A N 1
ATOM 763 C CA . ASP A 1 95 ? 3.310 -43.675 8.330 1.00 37.56 95 ASP A CA 1
ATOM 764 C C . ASP A 1 95 ? 4.560 -43.992 9.163 1.00 37.56 95 ASP A C 1
ATOM 766 O O . ASP A 1 95 ? 5.036 -45.125 9.205 1.00 37.56 95 ASP A O 1
ATOM 770 N N . GLN A 1 96 ? 5.132 -42.988 9.836 1.00 39.25 96 GLN A N 1
ATOM 771 C CA . GLN A 1 96 ? 6.168 -43.202 10.853 1.00 39.25 96 GLN A CA 1
ATOM 772 C C . GLN A 1 96 ? 5.537 -43.756 12.143 1.00 39.25 96 GLN A C 1
ATOM 774 O O . GLN A 1 96 ? 5.752 -43.239 13.239 1.00 39.25 96 GLN A O 1
ATOM 779 N N . ARG A 1 97 ? 4.742 -44.821 12.017 1.00 36.91 97 ARG A N 1
ATOM 780 C CA . ARG A 1 97 ? 4.249 -45.656 13.113 1.00 36.91 97 ARG A CA 1
ATOM 781 C C . ARG A 1 97 ? 4.788 -47.062 12.923 1.00 36.91 97 ARG A C 1
ATOM 783 O O . ARG A 1 97 ? 4.109 -47.950 12.430 1.00 36.91 97 ARG A O 1
ATOM 790 N N . GLY A 1 98 ? 6.032 -47.267 13.321 1.00 31.83 98 GLY A N 1
ATOM 791 C CA . GLY A 1 98 ? 6.609 -48.603 13.297 1.00 31.83 98 GLY A CA 1
ATOM 792 C C . GLY A 1 98 ? 8.114 -48.552 13.321 1.00 31.83 98 GLY A C 1
ATOM 793 O O . GLY A 1 98 ? 8.729 -48.741 12.287 1.00 31.83 98 GLY A O 1
ATOM 794 N N . LEU A 1 99 ? 8.673 -48.225 14.487 1.00 30.88 99 LEU A N 1
ATOM 795 C CA . LEU A 1 99 ? 9.987 -48.651 14.987 1.00 30.88 99 LEU A CA 1
ATOM 796 C C . LEU A 1 99 ? 10.154 -48.043 16.391 1.00 30.88 99 LEU A C 1
ATOM 798 O O . LEU A 1 99 ? 10.946 -47.137 16.621 1.00 30.88 99 LEU A O 1
ATOM 802 N N . VAL A 1 100 ? 9.339 -48.518 17.338 1.00 30.06 100 VAL A N 1
ATOM 803 C CA . VAL A 1 100 ? 9.602 -48.360 18.775 1.00 30.06 100 VAL A CA 1
ATOM 804 C C . VAL A 1 100 ? 9.352 -49.711 19.434 1.00 30.06 100 VAL A C 1
ATOM 806 O O . VAL A 1 100 ? 8.272 -49.990 19.941 1.00 30.06 100 VAL A O 1
ATOM 809 N N . SER A 1 101 ? 10.366 -50.568 19.406 1.00 30.78 101 SER A N 1
ATOM 810 C CA . SER A 1 101 ? 10.536 -51.605 20.418 1.00 30.78 101 SER A CA 1
ATOM 811 C C . SER A 1 101 ? 12.028 -51.857 20.594 1.00 30.78 101 SER A C 1
ATOM 813 O O . SER A 1 101 ? 12.604 -52.711 19.931 1.00 30.78 101 SER A O 1
ATOM 815 N N . GLN A 1 102 ? 12.657 -51.060 21.450 1.00 28.44 102 GLN A N 1
ATOM 816 C CA . GLN A 1 102 ? 13.609 -51.545 22.445 1.00 28.44 102 GLN A CA 1
ATOM 817 C C . GLN A 1 102 ? 13.866 -50.415 23.447 1.00 28.44 102 GLN A C 1
ATOM 819 O O . GLN A 1 102 ? 14.164 -49.276 23.098 1.00 28.44 102 GLN A O 1
ATOM 824 N N . SER A 1 103 ? 13.603 -50.751 24.701 1.00 28.12 103 SER A N 1
ATOM 825 C CA . SER A 1 103 ? 13.699 -49.930 25.900 1.00 28.12 103 SER A CA 1
ATOM 826 C C . SER A 1 103 ? 15.103 -49.382 26.128 1.00 28.12 103 SER A C 1
ATOM 828 O O . SER A 1 103 ? 16.044 -50.158 26.029 1.00 28.12 103 SER A O 1
ATOM 830 N N . LEU A 1 104 ? 15.213 -48.120 26.557 1.00 29.44 104 LEU A N 1
ATOM 831 C CA . LEU A 1 104 ? 16.028 -47.658 27.694 1.00 29.44 104 LEU A CA 1
ATOM 832 C C . LEU A 1 104 ? 15.562 -46.228 28.063 1.00 29.44 104 LEU A C 1
ATOM 834 O O . LEU A 1 104 ? 15.351 -45.388 27.192 1.00 29.44 104 LEU A O 1
ATOM 838 N N . GLY A 1 105 ? 15.278 -46.005 29.349 1.00 30.27 105 GLY A N 1
ATOM 839 C CA . GLY A 1 105 ? 14.481 -44.885 29.865 1.00 30.27 105 GLY A CA 1
ATOM 840 C C . GLY A 1 105 ? 15.141 -43.498 29.847 1.00 30.27 105 GLY A C 1
ATOM 841 O O . GLY A 1 105 ? 16.340 -43.353 30.061 1.00 30.27 105 GLY A O 1
ATOM 842 N N . GLY A 1 106 ? 14.305 -42.469 29.665 1.00 28.11 106 GLY A N 1
ATOM 843 C CA . GLY A 1 106 ? 14.613 -41.042 29.819 1.00 28.11 106 GLY A CA 1
ATOM 844 C C . GLY A 1 106 ? 13.317 -40.207 29.787 1.00 28.11 106 GLY A C 1
ATOM 845 O O . GLY A 1 106 ? 12.334 -40.659 29.196 1.00 28.11 106 GLY A O 1
ATOM 846 N N . PRO A 1 107 ? 13.245 -39.040 30.459 1.00 28.31 107 PRO A N 1
ATOM 847 C CA . PRO A 1 107 ? 11.979 -38.404 30.823 1.00 28.31 107 PRO A CA 1
ATOM 848 C C . PRO A 1 107 ? 11.231 -37.775 29.635 1.00 28.31 107 PRO A C 1
ATOM 850 O O . PRO A 1 107 ? 11.806 -37.159 28.741 1.00 28.31 107 PRO A O 1
ATOM 853 N N . SER A 1 108 ? 9.907 -37.929 29.686 1.00 24.67 108 SER A N 1
ATOM 854 C CA . SER A 1 108 ? 8.885 -37.486 28.733 1.00 24.67 108 SER A CA 1
ATOM 855 C C . SER A 1 108 ? 8.954 -35.991 28.377 1.00 24.67 108 SER A C 1
ATOM 857 O O . SER A 1 108 ? 8.640 -35.136 29.205 1.00 24.67 108 SER A O 1
ATOM 859 N N . LEU A 1 109 ? 9.235 -35.676 27.107 1.00 29.67 109 LEU A N 1
ATOM 860 C CA . LEU A 1 109 ? 8.947 -34.374 26.494 1.00 29.67 109 LEU A CA 1
ATOM 861 C C . LEU A 1 109 ? 7.574 -34.416 25.805 1.00 29.67 109 LEU A C 1
ATOM 863 O O . LEU A 1 109 ? 7.300 -35.280 24.974 1.00 29.67 109 LEU A O 1
ATOM 867 N N . ALA A 1 110 ? 6.710 -33.468 26.171 1.00 27.70 110 ALA A N 1
ATOM 868 C CA . ALA A 1 110 ? 5.343 -33.329 25.677 1.00 27.70 110 ALA A CA 1
ATOM 869 C C . ALA A 1 110 ? 5.258 -33.232 24.133 1.00 27.70 110 ALA A C 1
ATOM 871 O O . ALA A 1 110 ? 6.121 -32.617 23.500 1.00 27.70 110 ALA A O 1
ATOM 872 N N . PRO A 1 111 ? 4.195 -33.766 23.500 1.00 28.61 111 PRO A N 1
ATOM 873 C CA . PRO A 1 111 ? 4.077 -33.787 22.049 1.00 28.61 111 PRO A CA 1
ATOM 874 C C . PRO A 1 111 ? 3.776 -32.385 21.501 1.00 28.61 111 PRO A C 1
ATOM 876 O O . PRO A 1 111 ? 2.773 -31.753 21.844 1.00 28.61 111 PRO A O 1
ATOM 879 N N . HIS A 1 112 ? 4.629 -31.906 20.593 1.00 29.95 112 HIS A N 1
ATOM 880 C CA . HIS A 1 112 ? 4.393 -30.696 19.810 1.00 29.95 112 HIS A CA 1
ATOM 881 C C . HIS A 1 112 ? 3.108 -30.830 18.969 1.00 29.95 112 HIS A C 1
ATOM 883 O O . HIS A 1 112 ? 3.106 -31.392 17.875 1.00 29.95 112 HIS A O 1
ATOM 889 N N . ARG A 1 113 ? 2.000 -30.251 19.452 1.00 33.62 113 ARG A N 1
ATOM 890 C CA . ARG A 1 113 ? 0.814 -29.960 18.634 1.00 33.62 113 ARG A CA 1
ATOM 891 C C . ARG A 1 113 ? 1.176 -28.920 17.574 1.00 33.62 113 ARG A C 1
ATOM 893 O O . ARG A 1 113 ? 1.436 -27.763 17.891 1.00 33.62 113 ARG A O 1
ATOM 900 N N . GLY A 1 114 ? 1.138 -29.315 16.307 1.00 29.20 114 GLY A N 1
ATOM 901 C CA . GLY A 1 114 ? 1.334 -28.393 15.196 1.00 29.20 114 GLY A CA 1
ATOM 902 C C . GLY A 1 114 ? 1.122 -29.048 13.841 1.00 29.20 114 GLY A C 1
ATOM 903 O O . GLY A 1 114 ? 2.061 -29.124 13.055 1.00 29.20 114 GLY A O 1
ATOM 904 N N . LEU A 1 115 ? -0.104 -29.499 13.549 1.00 31.03 115 LEU A N 1
ATOM 905 C CA . LEU A 1 115 ? -0.524 -29.793 12.174 1.00 31.03 115 LEU A CA 1
ATOM 906 C C . LEU A 1 115 ? -0.268 -28.539 11.322 1.00 31.03 115 LEU A C 1
ATOM 908 O O . LEU A 1 115 ? -0.983 -27.537 11.416 1.00 31.03 115 LEU A O 1
ATOM 912 N N . ARG A 1 116 ? 0.811 -28.557 10.532 1.00 39.88 116 ARG A N 1
ATOM 913 C CA . ARG A 1 116 ? 1.162 -27.460 9.629 1.00 39.88 116 ARG A CA 1
ATOM 914 C C . ARG A 1 116 ? 0.072 -27.364 8.565 1.00 39.88 116 ARG A C 1
ATOM 916 O O . ARG A 1 116 ? -0.100 -28.285 7.775 1.00 39.88 116 ARG A O 1
ATOM 923 N N . ARG A 1 117 ? -0.658 -26.243 8.539 1.00 38.78 117 ARG A N 1
ATOM 924 C CA . ARG A 1 117 ? -1.614 -25.934 7.462 1.00 38.78 117 ARG A CA 1
ATOM 925 C C . ARG A 1 117 ? -0.925 -26.082 6.093 1.00 38.78 117 ARG A C 1
ATOM 927 O O . ARG A 1 117 ? 0.216 -25.625 5.961 1.00 38.78 117 ARG A O 1
ATOM 934 N N . PRO A 1 118 ? -1.599 -26.642 5.074 1.00 40.66 118 PRO A N 1
ATOM 935 C CA . PRO A 1 118 ? -1.031 -26.765 3.738 1.00 40.66 118 PRO A CA 1
ATOM 936 C C . PRO A 1 118 ? -0.664 -25.382 3.183 1.00 40.66 118 PRO A C 1
ATOM 938 O O . PRO A 1 118 ? -1.475 -24.451 3.159 1.00 40.66 118 PRO A O 1
ATOM 941 N N . VAL A 1 119 ? 0.593 -25.232 2.760 1.00 52.09 119 VAL A N 1
ATOM 942 C CA . VAL A 1 119 ? 1.103 -23.995 2.162 1.00 52.09 119 VAL A CA 1
ATOM 943 C C . VAL A 1 119 ? 0.676 -23.968 0.698 1.00 52.09 119 VAL A C 1
ATOM 945 O O . VAL A 1 119 ? 1.318 -24.572 -0.154 1.00 52.09 119 VAL A O 1
ATOM 948 N N . MET A 1 120 ? -0.415 -23.264 0.396 1.00 59.25 120 MET A N 1
ATOM 949 C CA . MET A 1 120 ? -0.824 -23.032 -0.991 1.00 59.25 120 MET A CA 1
ATOM 950 C C . MET A 1 120 ? 0.117 -22.059 -1.708 1.00 59.25 120 MET A C 1
ATOM 952 O O . MET A 1 120 ? 0.601 -21.086 -1.116 1.00 59.25 120 MET A O 1
ATOM 956 N N . ALA A 1 121 ? 0.301 -22.276 -3.013 1.00 65.31 121 ALA A N 1
ATOM 957 C CA . ALA A 1 121 ? 0.978 -21.331 -3.891 1.00 65.31 121 ALA A CA 1
ATOM 958 C C . ALA A 1 121 ? 0.349 -19.931 -3.775 1.00 65.31 121 ALA A C 1
ATOM 960 O O . ALA A 1 121 ? -0.866 -19.762 -3.613 1.00 65.31 121 ALA A O 1
ATOM 961 N N . ARG A 1 122 ? 1.195 -18.896 -3.821 1.00 73.44 122 ARG A N 1
ATOM 962 C CA . ARG A 1 122 ? 0.723 -17.509 -3.763 1.00 73.44 122 ARG A CA 1
ATOM 963 C C . ARG A 1 122 ? 0.034 -17.153 -5.075 1.00 73.44 122 ARG A C 1
ATOM 965 O O . ARG A 1 122 ? 0.668 -17.235 -6.121 1.00 73.44 122 ARG A O 1
ATOM 972 N N . THR A 1 123 ? -1.188 -16.639 -4.985 1.00 81.19 123 THR A N 1
ATOM 973 C CA . THR A 1 123 ? -1.947 -16.121 -6.126 1.00 81.19 123 THR A CA 1
ATOM 974 C C . THR A 1 123 ? -1.132 -15.082 -6.925 1.00 81.19 123 THR A C 1
ATOM 976 O O . THR A 1 123 ? -0.534 -14.177 -6.319 1.00 81.19 123 THR A O 1
ATOM 979 N N . PRO A 1 124 ? -1.063 -15.192 -8.264 1.00 85.56 124 PRO A N 1
ATOM 980 C CA . PRO A 1 124 ? -0.543 -14.149 -9.146 1.00 85.56 124 PRO A CA 1
ATOM 981 C C . PRO A 1 124 ? -1.256 -12.807 -8.939 1.00 85.56 124 PRO A C 1
ATOM 983 O O . PRO A 1 124 ? -2.441 -12.769 -8.625 1.00 85.56 124 PRO A O 1
ATOM 986 N N . ARG A 1 125 ? -0.549 -11.681 -9.118 1.00 87.75 125 ARG A N 1
ATOM 987 C CA . ARG A 1 125 ? -1.152 -10.353 -8.890 1.00 87.75 125 ARG A CA 1
ATOM 988 C C . ARG A 1 125 ? -2.251 -10.011 -9.889 1.00 87.75 125 ARG A C 1
ATOM 990 O O . ARG A 1 125 ? -3.247 -9.454 -9.458 1.00 87.75 125 ARG A O 1
ATOM 997 N N . ARG A 1 126 ? -2.111 -10.444 -11.143 1.00 87.12 126 ARG A N 1
ATOM 998 C CA . ARG A 1 126 ? -3.129 -10.304 -12.197 1.00 87.12 126 ARG A CA 1
ATOM 999 C C . ARG A 1 126 ? -4.481 -10.950 -11.865 1.00 87.12 126 ARG A C 1
ATOM 1001 O O . ARG A 1 126 ? -5.495 -10.552 -12.400 1.00 87.12 126 ARG A O 1
ATOM 1008 N N . GLU A 1 127 ? -4.509 -11.951 -10.980 1.00 86.44 127 GLU A N 1
ATOM 1009 C CA . GLU A 1 127 ? -5.775 -12.547 -10.522 1.00 86.44 127 GLU A CA 1
ATOM 1010 C C . GLU A 1 127 ? -6.400 -11.753 -9.366 1.00 86.44 127 GLU A C 1
ATOM 1012 O O . GLU A 1 127 ? -7.583 -11.897 -9.078 1.00 86.44 127 GLU A O 1
ATOM 1017 N N . VAL A 1 128 ? -5.611 -10.944 -8.654 1.00 87.81 128 VAL A N 1
ATOM 1018 C CA . VAL A 1 128 ? -6.053 -10.180 -7.475 1.00 87.81 128 VAL A CA 1
ATOM 1019 C C . VAL A 1 128 ? -6.416 -8.743 -7.839 1.00 87.81 128 VAL A C 1
ATOM 1021 O O . VAL A 1 128 ? -7.281 -8.169 -7.192 1.00 87.81 128 VAL A O 1
ATOM 1024 N N . ILE A 1 129 ? -5.732 -8.172 -8.828 1.00 91.81 129 ILE A N 1
ATOM 1025 C CA . ILE A 1 129 ? -5.845 -6.777 -9.244 1.00 91.81 129 ILE A CA 1
ATOM 1026 C C . ILE A 1 129 ? -6.323 -6.778 -10.689 1.00 91.81 129 ILE A C 1
ATOM 1028 O O . ILE A 1 129 ? -5.646 -7.342 -11.548 1.00 91.81 129 ILE A O 1
ATOM 1032 N N . ASP A 1 130 ? -7.463 -6.145 -10.926 1.00 91.31 130 ASP A N 1
ATOM 1033 C CA . ASP A 1 130 ? -7.863 -5.690 -12.250 1.00 91.31 130 ASP A CA 1
ATOM 1034 C C . ASP A 1 130 ? -7.246 -4.302 -12.468 1.00 91.31 130 ASP A C 1
ATOM 1036 O O . ASP A 1 130 ? -7.473 -3.393 -11.673 1.00 91.31 130 ASP A O 1
ATOM 1040 N N . GLU A 1 131 ? -6.380 -4.161 -13.474 1.00 90.25 131 GLU A N 1
ATOM 1041 C CA . GLU A 1 131 ? -5.712 -2.884 -13.772 1.00 90.25 131 GLU A CA 1
ATOM 1042 C C . GLU A 1 131 ? -6.586 -1.946 -14.620 1.00 90.25 131 GLU A C 1
ATOM 1044 O O . GLU A 1 131 ? -6.241 -0.777 -14.773 1.00 90.25 131 GLU A O 1
ATOM 1049 N N . SER A 1 132 ? -7.705 -2.442 -15.159 1.00 90.38 132 SER A N 1
ATOM 1050 C CA . SER A 1 132 ? -8.617 -1.665 -16.003 1.00 90.38 132 SER A CA 1
ATOM 1051 C C . SER A 1 132 ? -9.708 -0.939 -15.214 1.00 90.38 132 SER A C 1
ATOM 1053 O O . SER A 1 132 ? -10.301 0.011 -15.719 1.00 90.38 132 SER A O 1
ATOM 1055 N N . SER A 1 133 ? -9.945 -1.341 -13.963 1.00 93.31 133 SER A N 1
ATOM 1056 C CA . SER A 1 133 ? -10.971 -0.766 -13.098 1.00 93.31 133 SER A CA 1
ATOM 1057 C C . SER A 1 133 ? -10.375 -0.075 -11.870 1.00 93.31 133 SER A C 1
ATOM 1059 O O . SER A 1 133 ? -9.265 -0.371 -11.416 1.00 93.31 133 SER A O 1
ATOM 1061 N N . VAL A 1 134 ? -11.151 0.830 -11.273 1.00 95.69 134 VAL A N 1
ATOM 1062 C CA . VAL A 1 134 ? -10.847 1.358 -9.939 1.00 95.69 134 VAL A CA 1
ATOM 1063 C C . VAL A 1 134 ? -10.899 0.210 -8.933 1.00 95.69 134 VAL A C 1
ATOM 1065 O O . VAL A 1 134 ? -11.842 -0.578 -8.920 1.00 95.69 134 VAL A O 1
ATOM 1068 N N . GLY A 1 135 ? -9.881 0.105 -8.082 1.00 96.44 135 GLY A N 1
ATOM 1069 C CA . GLY A 1 135 ? -9.827 -0.902 -7.028 1.00 96.44 135 GLY A CA 1
ATOM 1070 C C . GLY A 1 135 ? -9.133 -0.369 -5.784 1.00 96.44 135 GLY A C 1
ATOM 1071 O O . GLY A 1 135 ? -8.206 0.434 -5.886 1.00 96.44 135 GLY A O 1
ATOM 1072 N N . VAL A 1 136 ? -9.569 -0.826 -4.607 1.00 98.31 136 VAL A N 1
ATOM 1073 C CA . VAL A 1 136 ? -9.011 -0.413 -3.312 1.00 98.31 136 VAL A CA 1
ATOM 1074 C C . VAL A 1 136 ? -8.311 -1.586 -2.635 1.00 98.31 136 VAL A C 1
ATOM 1076 O O . VAL A 1 136 ? -8.840 -2.696 -2.550 1.00 98.31 136 VAL A O 1
ATOM 1079 N N . PHE A 1 137 ? -7.090 -1.358 -2.150 1.00 98.25 137 PHE A N 1
ATOM 1080 C CA . PHE A 1 137 ? -6.220 -2.424 -1.669 1.00 98.25 137 PHE A CA 1
ATOM 1081 C C . PHE A 1 137 ? -5.488 -2.045 -0.388 1.00 98.25 137 PHE A C 1
ATOM 1083 O O . PHE A 1 137 ? -4.760 -1.054 -0.334 1.00 98.25 137 PHE A O 1
ATOM 1090 N N . HIS A 1 138 ? -5.552 -2.928 0.607 1.00 98.38 138 HIS A N 1
ATOM 1091 C CA . HIS A 1 138 ? -4.648 -2.896 1.747 1.00 98.38 138 HIS A CA 1
ATOM 1092 C C . HIS A 1 138 ? -3.316 -3.562 1.395 1.00 98.38 138 HIS A C 1
ATOM 1094 O O . HIS A 1 138 ? -3.226 -4.776 1.175 1.00 98.38 138 HIS A O 1
ATOM 1100 N N . CYS A 1 139 ? -2.259 -2.759 1.348 1.00 97.69 139 CYS A N 1
ATOM 1101 C CA . CYS A 1 139 ? -0.901 -3.171 1.042 1.00 97.69 139 CYS A CA 1
ATOM 1102 C C . CYS A 1 139 ? -0.030 -3.199 2.302 1.00 97.69 139 CYS A C 1
ATOM 1104 O O . CYS A 1 139 ? -0.043 -2.279 3.117 1.00 97.69 139 CYS A O 1
ATOM 1106 N N . VAL A 1 140 ? 0.761 -4.267 2.456 1.00 96.50 140 VAL A N 1
ATOM 1107 C CA . VAL A 1 140 ? 1.713 -4.395 3.570 1.00 96.50 140 VAL A CA 1
ATOM 1108 C C . VAL A 1 140 ? 3.070 -4.833 3.054 1.00 96.50 140 VAL A C 1
ATOM 1110 O O . VAL A 1 140 ? 3.192 -5.914 2.468 1.00 96.50 140 VAL A O 1
ATOM 1113 N N . ASN A 1 141 ? 4.100 -4.041 3.331 1.00 94.94 141 ASN A N 1
ATOM 1114 C CA . ASN A 1 141 ? 5.478 -4.381 3.003 1.00 94.94 141 ASN A CA 1
ATOM 1115 C C . ASN A 1 141 ? 6.289 -4.544 4.294 1.00 94.94 141 ASN A C 1
ATOM 1117 O O . ASN A 1 141 ? 6.285 -3.654 5.138 1.00 94.94 141 ASN A O 1
ATOM 1121 N N . ARG A 1 142 ? 6.935 -5.701 4.479 1.00 93.69 142 ARG A N 1
ATOM 1122 C CA . ARG A 1 142 ? 7.639 -6.079 5.716 1.00 93.69 142 ARG A CA 1
ATOM 1123 C C . ARG A 1 142 ? 9.111 -6.343 5.442 1.00 93.69 142 ARG A C 1
ATOM 1125 O O . ARG A 1 142 ? 9.445 -6.956 4.423 1.00 93.69 142 ARG A O 1
ATOM 1132 N N . CYS A 1 143 ? 9.972 -5.859 6.329 1.00 91.19 143 CYS A N 1
ATOM 1133 C CA . CYS A 1 143 ? 11.415 -6.030 6.226 1.00 91.19 143 CYS A CA 1
ATOM 1134 C C . CYS A 1 143 ? 11.832 -7.455 6.599 1.00 91.19 143 CYS A C 1
ATOM 1136 O O . CYS A 1 143 ? 11.163 -8.106 7.400 1.00 91.19 143 CYS A O 1
ATOM 1138 N N . VAL A 1 144 ? 12.932 -7.943 6.018 1.00 85.69 144 VAL A N 1
ATOM 1139 C CA . VAL A 1 144 ? 13.524 -9.237 6.393 1.00 85.69 144 VAL A CA 1
ATOM 1140 C C . VAL A 1 144 ? 13.843 -9.276 7.890 1.00 85.69 144 VAL A C 1
ATOM 1142 O O . VAL A 1 144 ? 13.966 -8.247 8.552 1.00 85.69 144 VAL A O 1
ATOM 1145 N N . ARG A 1 145 ? 14.008 -10.477 8.448 1.00 74.12 145 ARG A N 1
ATOM 1146 C CA . ARG A 1 145 ? 14.402 -10.639 9.852 1.00 74.12 145 ARG A CA 1
ATOM 1147 C C . ARG A 1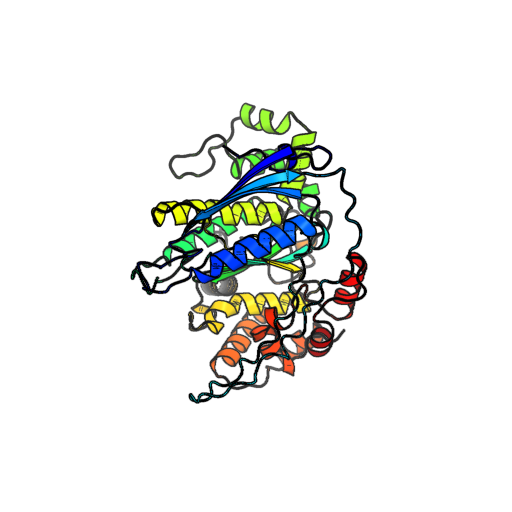 145 ? 15.656 -9.803 10.164 1.00 74.12 145 ARG A C 1
ATOM 1149 O O . ARG A 1 145 ? 16.602 -9.809 9.381 1.00 74.12 145 ARG A O 1
ATOM 1156 N N . ARG A 1 146 ? 15.648 -9.121 11.320 1.00 71.00 146 ARG A N 1
ATOM 1157 C CA . ARG A 1 146 ? 16.713 -8.199 11.780 1.00 71.00 146 ARG A CA 1
ATOM 1158 C C . ARG A 1 146 ? 16.957 -7.006 10.845 1.00 71.00 146 ARG A C 1
ATOM 1160 O O . ARG A 1 146 ? 18.030 -6.414 10.857 1.00 71.00 146 ARG A O 1
ATOM 1167 N N . ALA A 1 147 ? 15.972 -6.657 10.023 1.00 76.81 147 ALA A N 1
ATOM 1168 C CA . ALA A 1 147 ? 15.912 -5.354 9.391 1.00 76.81 147 ALA A CA 1
ATOM 1169 C C . ALA A 1 147 ? 14.929 -4.457 10.133 1.00 76.81 147 ALA A C 1
ATOM 1171 O O . ALA A 1 147 ? 13.754 -4.805 10.280 1.00 76.81 147 ALA A O 1
ATOM 1172 N N . PHE A 1 148 ? 15.431 -3.312 10.586 1.00 81.31 148 PHE A N 1
ATOM 1173 C CA . PHE A 1 148 ? 14.637 -2.266 11.207 1.00 81.31 148 PHE A CA 1
ATOM 1174 C C . PHE A 1 148 ? 14.262 -1.262 10.129 1.00 81.31 148 PHE A C 1
ATOM 1176 O O . PHE A 1 148 ? 15.116 -0.653 9.482 1.00 81.31 148 PHE A O 1
ATOM 1183 N N . LEU A 1 149 ? 12.957 -1.153 9.890 1.00 83.62 149 LEU A N 1
ATOM 1184 C CA . LEU A 1 149 ? 12.426 -0.106 9.034 1.00 83.62 149 LEU A CA 1
ATOM 1185 C C . LEU A 1 149 ? 12.583 1.240 9.731 1.00 83.62 149 LEU A C 1
ATOM 1187 O O . LEU A 1 149 ? 13.038 2.188 9.101 1.00 83.62 149 LEU A O 1
ATOM 1191 N N . CYS A 1 150 ? 12.197 1.291 11.008 1.00 90.81 150 CYS A N 1
ATOM 1192 C CA . CYS A 1 150 ? 12.209 2.469 11.868 1.00 90.81 150 CYS A CA 1
ATOM 1193 C C . CYS A 1 150 ? 12.334 2.056 13.344 1.00 90.81 150 CYS A C 1
ATOM 1195 O O . CYS A 1 150 ? 12.108 0.889 13.682 1.00 90.81 150 CYS A O 1
ATOM 1197 N N . GLY A 1 151 ? 12.579 3.032 14.216 1.00 88.44 151 GLY A N 1
ATOM 1198 C CA . GLY A 1 151 ? 12.691 2.856 15.662 1.00 88.44 151 GLY A CA 1
ATOM 1199 C C . GLY A 1 151 ? 14.012 2.222 16.090 1.00 88.44 151 GLY A C 1
ATOM 1200 O O . GLY A 1 151 ? 14.897 1.983 15.269 1.00 88.44 151 GLY A O 1
ATOM 1201 N N . GLN A 1 152 ? 14.116 1.928 17.383 1.00 86.44 152 GLN A N 1
ATOM 1202 C CA . GLN A 1 152 ? 15.342 1.416 17.986 1.00 86.44 152 GLN A CA 1
ATOM 1203 C C . GLN A 1 152 ? 15.549 -0.076 17.707 1.00 86.44 152 GLN A C 1
ATOM 1205 O O . GLN A 1 152 ? 14.654 -0.900 17.924 1.00 86.44 152 GLN A O 1
ATOM 1210 N N . ASP A 1 153 ? 16.750 -0.425 17.250 1.00 85.50 153 ASP A N 1
ATOM 1211 C CA . ASP A 1 153 ? 17.227 -1.802 17.208 1.00 85.50 153 ASP A CA 1
ATOM 1212 C C . ASP A 1 153 ? 17.704 -2.218 18.610 1.00 85.50 153 ASP A C 1
ATOM 1214 O O . ASP A 1 153 ? 18.738 -1.734 19.068 1.00 85.50 153 ASP A O 1
ATOM 1218 N N . PRO A 1 154 ? 17.017 -3.149 19.296 1.00 80.38 154 PRO A N 1
ATOM 1219 C CA . PRO A 1 154 ? 17.393 -3.577 20.639 1.00 80.38 154 PRO A CA 1
ATOM 1220 C C . PRO A 1 154 ? 18.732 -4.325 20.691 1.00 80.38 154 PRO A C 1
ATOM 1222 O O . PRO A 1 154 ? 19.232 -4.570 21.783 1.00 80.38 154 PRO A O 1
ATOM 1225 N N . VAL A 1 155 ? 19.297 -4.744 19.550 1.00 80.25 155 VAL A N 1
ATOM 1226 C CA . VAL A 1 155 ? 20.584 -5.454 19.511 1.00 80.25 155 VAL A CA 1
ATOM 1227 C C . VAL A 1 155 ? 21.752 -4.487 19.348 1.00 80.25 155 VAL A C 1
ATOM 1229 O O . VAL A 1 155 ? 22.740 -4.616 20.061 1.00 80.25 155 VAL A O 1
ATOM 1232 N N . SER A 1 156 ? 21.672 -3.556 18.394 1.00 82.94 156 SER A N 1
ATOM 1233 C CA . SER A 1 156 ? 22.748 -2.583 18.146 1.00 82.94 156 SER A CA 1
ATOM 1234 C C . SER A 1 156 ? 22.606 -1.285 18.944 1.00 82.94 156 SER A C 1
ATOM 1236 O O . SER A 1 156 ? 23.571 -0.534 19.037 1.00 82.94 156 SER A O 1
ATOM 1238 N N . GLY A 1 157 ? 21.420 -1.000 19.487 1.00 85.75 157 GLY A N 1
ATOM 1239 C CA . GLY A 1 157 ? 21.089 0.274 20.128 1.00 85.75 157 GLY A CA 1
ATOM 1240 C C . GLY A 1 157 ? 20.876 1.433 19.146 1.00 85.75 157 GLY A C 1
ATOM 1241 O O . GLY A 1 157 ? 20.577 2.541 19.582 1.00 85.75 157 GLY A O 1
ATOM 1242 N N . GLN A 1 158 ? 21.018 1.206 17.835 1.00 87.44 158 GLN A N 1
ATOM 1243 C CA . GLN A 1 158 ? 20.838 2.247 16.823 1.00 87.44 158 GLN A CA 1
ATOM 1244 C C . GLN A 1 158 ? 19.362 2.622 16.675 1.00 87.44 158 GLN A C 1
ATOM 1246 O O . GLN A 1 158 ? 18.490 1.751 16.647 1.00 87.44 158 GLN A O 1
ATOM 1251 N N . ASP A 1 159 ? 19.088 3.919 16.539 1.00 91.62 159 ASP A N 1
ATOM 1252 C CA . ASP A 1 159 ? 17.748 4.439 16.290 1.00 91.62 159 ASP A CA 1
ATOM 1253 C C . ASP A 1 159 ? 17.556 4.785 14.810 1.00 91.62 159 ASP A C 1
ATOM 1255 O O . ASP A 1 159 ? 18.325 5.546 14.223 1.00 91.62 159 ASP A O 1
ATOM 1259 N N . PHE A 1 160 ? 16.511 4.219 14.212 1.00 92.50 160 PHE A N 1
ATOM 1260 C CA . PHE A 1 160 ? 16.137 4.428 12.819 1.00 92.50 160 PHE A CA 1
ATOM 1261 C C . PHE A 1 160 ? 14.820 5.200 12.656 1.00 92.50 160 PHE A C 1
ATOM 1263 O O . PHE A 1 160 ? 14.222 5.175 11.576 1.00 92.50 160 PHE A O 1
ATOM 1270 N N . ASP A 1 161 ? 14.286 5.826 13.708 1.00 93.00 161 ASP A N 1
ATOM 1271 C CA . ASP A 1 161 ? 12.963 6.465 13.656 1.00 93.00 161 ASP A CA 1
ATOM 1272 C C . ASP A 1 161 ? 12.870 7.618 12.642 1.00 93.00 161 ASP A C 1
ATOM 1274 O O . ASP A 1 161 ? 11.829 7.804 12.004 1.00 93.00 161 ASP A O 1
ATOM 1278 N N . HIS A 1 162 ? 13.987 8.296 12.357 1.00 93.62 162 HIS A N 1
ATOM 1279 C CA . HIS A 1 162 ? 14.090 9.326 11.313 1.00 93.62 162 HIS A CA 1
ATOM 1280 C C . HIS A 1 162 ? 13.668 8.829 9.921 1.00 93.62 162 HIS A C 1
ATOM 1282 O O . HIS A 1 162 ? 13.202 9.618 9.091 1.00 93.62 162 HIS A O 1
ATOM 1288 N N . ARG A 1 163 ? 13.758 7.515 9.661 1.00 95.38 163 ARG A N 1
ATOM 1289 C CA . ARG A 1 163 ? 13.319 6.900 8.401 1.00 95.38 163 ARG A CA 1
ATOM 1290 C C . ARG A 1 163 ? 11.815 7.039 8.167 1.00 95.38 163 ARG A C 1
ATOM 1292 O O . ARG A 1 163 ? 11.402 7.053 7.007 1.00 95.38 163 ARG A O 1
ATOM 1299 N N . ARG A 1 164 ? 10.984 7.193 9.208 1.00 95.00 164 ARG A N 1
ATOM 1300 C CA . ARG A 1 164 ? 9.526 7.362 9.042 1.00 95.00 164 ARG A CA 1
ATOM 1301 C C . ARG A 1 164 ? 9.192 8.577 8.191 1.00 95.00 164 ARG A C 1
ATOM 1303 O O . ARG A 1 164 ? 8.402 8.471 7.255 1.00 95.00 164 ARG A O 1
ATOM 1310 N N . ALA A 1 165 ? 9.862 9.695 8.459 1.00 94.88 165 ALA A N 1
ATOM 1311 C CA . ALA A 1 165 ? 9.686 10.928 7.707 1.00 94.88 165 ALA A CA 1
ATOM 1312 C C . ALA A 1 165 ? 10.115 10.768 6.237 1.00 94.88 165 ALA A C 1
ATOM 1314 O O . ALA A 1 165 ? 9.475 11.311 5.340 1.00 94.88 165 ALA A O 1
ATOM 1315 N N . TRP A 1 166 ? 11.164 9.981 5.963 1.00 94.25 166 TRP A N 1
ATOM 1316 C CA . TRP A 1 166 ? 11.596 9.682 4.592 1.00 94.25 166 TRP A CA 1
ATOM 1317 C C . TRP A 1 166 ? 10.547 8.874 3.832 1.00 94.25 166 TRP A C 1
ATOM 1319 O O . TRP A 1 166 ? 10.273 9.145 2.665 1.00 94.25 166 TRP A O 1
ATOM 1329 N N . ILE A 1 167 ? 9.978 7.870 4.501 1.00 97.00 167 ILE A N 1
ATOM 1330 C CA . ILE A 1 167 ? 8.966 6.979 3.935 1.00 97.00 167 ILE A CA 1
ATOM 1331 C C . ILE A 1 167 ? 7.687 7.763 3.642 1.00 97.00 167 ILE A C 1
ATOM 1333 O O . ILE A 1 167 ? 7.136 7.620 2.555 1.00 97.00 167 ILE A O 1
ATOM 1337 N N . GLN A 1 168 ? 7.252 8.615 4.572 1.00 97.38 168 GLN A N 1
ATOM 1338 C CA . GLN A 1 168 ? 6.083 9.474 4.391 1.00 97.38 168 GLN A CA 1
ATOM 1339 C C . GLN A 1 168 ? 6.263 10.437 3.216 1.00 97.38 168 GLN A C 1
ATOM 1341 O O . GLN A 1 168 ? 5.471 10.375 2.282 1.00 97.38 168 GLN A O 1
ATOM 1346 N N . ARG A 1 169 ? 7.350 11.225 3.183 1.00 95.25 169 ARG A N 1
ATOM 1347 C CA . ARG A 1 169 ? 7.635 12.134 2.055 1.00 95.25 169 ARG A CA 1
ATOM 1348 C C . ARG A 1 169 ? 7.697 11.407 0.715 1.00 95.25 169 ARG A C 1
ATOM 1350 O O . ARG A 1 169 ? 7.299 11.941 -0.313 1.00 95.25 169 ARG A O 1
ATOM 1357 N N . ARG A 1 170 ? 8.191 10.163 0.707 1.00 96.00 170 ARG A N 1
ATOM 1358 C CA . ARG A 1 170 ? 8.187 9.344 -0.507 1.00 96.00 170 ARG A CA 1
ATOM 1359 C C . ARG A 1 170 ? 6.773 8.944 -0.927 1.00 96.00 170 ARG A C 1
ATOM 1361 O O . ARG A 1 170 ? 6.513 8.939 -2.122 1.00 96.00 170 ARG A O 1
ATOM 1368 N N . MET A 1 171 ? 5.894 8.579 0.005 1.00 97.50 171 MET A N 1
ATOM 1369 C CA . MET A 1 171 ? 4.492 8.275 -0.314 1.00 97.50 171 MET A CA 1
ATOM 1370 C C . MET A 1 171 ? 3.760 9.509 -0.833 1.00 97.50 171 MET A C 1
ATOM 1372 O O . MET A 1 171 ? 3.074 9.398 -1.840 1.00 97.50 171 MET A O 1
ATOM 1376 N N . GLU A 1 172 ? 3.971 10.660 -0.201 1.00 96.38 172 GLU A N 1
ATOM 1377 C CA . GLU A 1 172 ? 3.421 11.949 -0.619 1.00 96.38 172 GLU A CA 1
ATOM 1378 C C . GLU A 1 172 ? 3.839 12.316 -2.047 1.00 96.38 172 GLU A C 1
ATOM 1380 O O . GLU A 1 172 ? 2.988 12.545 -2.900 1.00 96.38 172 GLU A O 1
ATOM 1385 N N . PHE A 1 173 ? 5.141 12.260 -2.345 1.00 95.19 173 PHE A N 1
ATOM 1386 C CA . PHE A 1 173 ? 5.641 12.474 -3.703 1.00 95.19 173 PHE A CA 1
ATOM 1387 C C . PHE A 1 173 ? 4.985 11.518 -4.711 1.00 95.19 173 PHE A C 1
ATOM 1389 O O . PHE A 1 173 ? 4.547 11.928 -5.779 1.00 95.19 173 PHE A O 1
ATOM 1396 N N . LEU A 1 174 ? 4.872 10.229 -4.374 1.00 97.00 174 LEU A N 1
ATOM 1397 C CA . LEU A 1 174 ? 4.250 9.258 -5.275 1.00 97.00 174 LEU A CA 1
ATOM 1398 C C . LEU A 1 174 ? 2.744 9.492 -5.454 1.00 97.00 174 LEU A C 1
ATOM 1400 O O . LEU A 1 174 ? 2.246 9.217 -6.540 1.00 97.00 174 LEU A O 1
ATOM 1404 N N . ALA A 1 175 ? 2.035 9.980 -4.433 1.00 96.44 175 ALA A N 1
ATOM 1405 C CA . ALA A 1 175 ? 0.613 10.313 -4.518 1.00 96.44 175 ALA A CA 1
ATOM 1406 C C . ALA A 1 175 ? 0.357 11.475 -5.492 1.00 96.44 175 ALA A C 1
ATOM 1408 O O . ALA A 1 175 ? -0.632 11.446 -6.222 1.00 96.44 175 ALA A O 1
ATOM 1409 N N . GLY A 1 176 ? 1.272 12.450 -5.545 1.00 94.44 176 GLY A N 1
ATOM 1410 C CA . GLY A 1 176 ? 1.224 13.552 -6.506 1.00 94.44 176 GLY A CA 1
ATOM 1411 C C . GLY A 1 176 ? 1.510 13.126 -7.946 1.00 94.44 176 GLY A C 1
ATOM 1412 O O . GLY A 1 176 ? 0.940 13.702 -8.868 1.00 94.44 176 GLY A O 1
ATOM 1413 N N . GLU A 1 177 ? 2.331 12.091 -8.155 1.00 95.31 177 GLU A N 1
ATOM 1414 C CA . GLU A 1 177 ? 2.801 11.668 -9.485 1.00 95.31 177 GLU A CA 1
ATOM 1415 C C . GLU A 1 177 ? 1.990 10.523 -10.118 1.00 95.31 177 GLU A C 1
ATOM 1417 O O . GLU A 1 177 ? 1.749 10.523 -11.329 1.00 95.31 177 GLU A O 1
ATOM 1422 N N . PHE A 1 178 ? 1.543 9.543 -9.330 1.00 97.19 178 PHE A N 1
ATOM 1423 C CA . PHE A 1 178 ? 0.788 8.388 -9.825 1.00 97.19 178 PHE A CA 1
ATOM 1424 C C . PHE A 1 178 ? -0.718 8.656 -9.879 1.00 97.19 178 PHE A C 1
ATOM 1426 O O . PHE A 1 178 ? -1.278 9.377 -9.063 1.00 97.19 178 PHE A O 1
ATOM 1433 N N . GLY A 1 179 ? -1.411 7.946 -10.768 1.00 96.06 179 GLY A N 1
ATOM 1434 C CA . GLY A 1 179 ? -2.861 7.742 -10.712 1.00 96.06 179 GLY A CA 1
ATOM 1435 C C . GLY A 1 179 ? -3.257 6.698 -9.671 1.00 96.06 179 GLY A C 1
ATOM 1436 O O . GLY A 1 179 ? -4.044 5.791 -9.949 1.00 96.06 179 GLY A O 1
ATOM 1437 N N . VAL A 1 180 ? -2.629 6.757 -8.499 1.00 97.25 180 VAL A N 1
ATOM 1438 C CA . VAL A 1 180 ? -2.858 5.861 -7.369 1.00 97.25 180 VAL A CA 1
ATOM 1439 C C . VAL A 1 180 ? -2.920 6.725 -6.126 1.00 97.25 180 VAL A C 1
ATOM 1441 O O . VAL A 1 180 ? -1.957 7.403 -5.779 1.00 97.25 180 VAL A O 1
ATOM 1444 N N . GLU A 1 181 ? -4.053 6.688 -5.448 1.00 96.88 181 GLU A N 1
ATOM 1445 C CA . GLU A 1 181 ? -4.312 7.547 -4.304 1.00 96.88 181 GLU A CA 1
ATOM 1446 C C . GLU A 1 181 ? -3.977 6.834 -2.997 1.00 96.88 181 GLU A C 1
ATOM 1448 O O . GLU A 1 181 ? -4.156 5.617 -2.878 1.00 96.88 181 GLU A O 1
ATOM 1453 N N . VAL A 1 182 ? -3.521 7.600 -2.004 1.00 98.50 182 VAL A N 1
ATOM 1454 C CA . VAL A 1 182 ? -3.239 7.105 -0.655 1.00 98.50 182 VAL A CA 1
ATOM 1455 C C . VAL A 1 182 ? -4.400 7.474 0.262 1.00 98.50 182 VAL A C 1
ATOM 1457 O O . VAL A 1 182 ? -4.626 8.638 0.569 1.00 98.50 182 VAL A O 1
ATOM 1460 N N . LEU A 1 183 ? -5.150 6.468 0.706 1.00 98.50 183 LEU A N 1
ATOM 1461 C CA . LEU A 1 183 ? -6.358 6.662 1.518 1.00 98.50 183 LEU A CA 1
ATOM 1462 C C . LEU A 1 183 ? -6.004 6.696 3.005 1.00 98.50 183 LEU A C 1
ATOM 1464 O O . LEU A 1 183 ? -6.546 7.489 3.782 1.00 98.50 183 LEU A O 1
ATOM 1468 N N . GLY A 1 184 ? -5.054 5.838 3.378 1.00 98.44 184 GLY A N 1
ATOM 1469 C CA . GLY A 1 184 ? -4.503 5.771 4.717 1.00 98.44 184 GLY A CA 1
ATOM 1470 C C . GLY A 1 184 ? -3.185 5.010 4.771 1.00 98.44 184 GLY A C 1
ATOM 1471 O O . GLY A 1 184 ? -2.870 4.211 3.887 1.00 98.44 184 GLY A O 1
ATOM 1472 N N . PHE A 1 185 ? -2.394 5.248 5.809 1.00 98.81 185 PHE A N 1
ATOM 1473 C CA . PHE A 1 185 ? -1.112 4.590 6.007 1.00 98.81 185 PHE A CA 1
ATOM 1474 C C . PHE A 1 185 ? -0.712 4.538 7.484 1.00 98.81 185 PHE A C 1
ATOM 1476 O O . PHE A 1 185 ? -1.164 5.330 8.304 1.00 98.81 185 PHE A O 1
ATOM 1483 N N . ALA A 1 186 ? 0.185 3.610 7.807 1.00 98.31 186 ALA A N 1
ATOM 1484 C CA . ALA A 1 186 ? 0.902 3.582 9.074 1.00 98.31 186 ALA A CA 1
ATOM 1485 C C . ALA A 1 186 ? 2.307 3.017 8.860 1.00 98.31 186 ALA A C 1
ATOM 1487 O O . ALA A 1 186 ? 2.475 1.881 8.393 1.00 98.31 186 ALA A O 1
ATOM 1488 N N . VAL A 1 187 ? 3.327 3.798 9.215 1.00 97.75 187 VAL A N 1
ATOM 1489 C CA . VAL A 1 187 ? 4.714 3.322 9.228 1.00 97.75 187 VAL A CA 1
ATOM 1490 C C . VAL A 1 187 ? 4.974 2.654 10.577 1.00 97.75 187 VAL A C 1
ATOM 1492 O O . VAL A 1 187 ? 4.766 3.261 11.620 1.00 97.75 187 VAL A O 1
ATOM 1495 N N . MET A 1 188 ? 5.430 1.400 10.581 1.00 94.44 188 MET A N 1
ATOM 1496 C CA . MET A 1 188 ? 5.771 0.629 11.785 1.00 94.44 188 MET A CA 1
ATOM 1497 C C . MET A 1 188 ? 7.275 0.332 11.811 1.00 94.44 188 MET A C 1
ATOM 1499 O O . MET A 1 188 ? 7.965 0.461 10.805 1.00 94.44 188 MET A O 1
ATOM 1503 N N . SER A 1 189 ? 7.793 -0.158 12.938 1.00 91.31 189 SER A N 1
ATOM 1504 C CA . SER A 1 189 ? 9.237 -0.393 13.108 1.00 91.31 189 SER A CA 1
ATOM 1505 C C . SER A 1 189 ? 9.838 -1.448 12.165 1.00 91.31 189 SER A C 1
ATOM 1507 O O . SER A 1 189 ? 11.028 -1.423 11.884 1.00 91.31 189 SER A O 1
ATOM 1509 N N . ASN A 1 190 ? 9.041 -2.385 11.637 1.00 90.56 190 ASN A N 1
ATOM 1510 C CA . ASN A 1 190 ? 9.521 -3.436 10.718 1.00 90.56 190 ASN A CA 1
ATOM 1511 C C . ASN A 1 190 ? 8.621 -3.676 9.494 1.00 90.56 190 ASN A C 1
ATOM 1513 O O . ASN A 1 190 ? 8.824 -4.632 8.741 1.00 90.56 190 ASN A O 1
ATOM 1517 N N . HIS A 1 191 ? 7.587 -2.861 9.309 1.00 94.56 191 HIS A N 1
ATOM 1518 C CA . HIS A 1 191 ? 6.690 -2.948 8.162 1.00 94.56 191 HIS A CA 1
ATOM 1519 C C . HIS A 1 191 ? 5.926 -1.641 7.978 1.00 94.56 191 HIS A C 1
ATOM 1521 O O . HIS A 1 191 ? 5.880 -0.813 8.875 1.00 94.56 191 HIS A O 1
ATOM 1527 N N . LEU A 1 192 ? 5.292 -1.474 6.829 1.00 96.19 192 LEU A N 1
ATOM 1528 C CA . LEU A 1 192 ? 4.374 -0.371 6.568 1.00 96.19 192 LEU A CA 1
ATOM 1529 C C . LEU A 1 192 ? 3.032 -0.914 6.091 1.00 96.19 192 LEU A C 1
ATOM 1531 O O . LEU A 1 192 ? 2.981 -1.949 5.417 1.00 96.19 192 LEU A O 1
ATOM 1535 N N . HIS A 1 193 ? 1.968 -0.223 6.475 1.00 98.12 193 HIS A N 1
ATOM 1536 C CA . HIS A 1 193 ? 0.603 -0.421 6.012 1.00 98.12 193 HIS A CA 1
ATOM 1537 C C . HIS A 1 193 ? 0.226 0.761 5.128 1.00 98.12 193 HIS A C 1
ATOM 1539 O O . HIS A 1 193 ? 0.458 1.894 5.532 1.00 98.12 193 HIS A O 1
ATOM 1545 N N . VAL A 1 194 ? -0.352 0.505 3.957 1.00 98.62 194 VAL A N 1
ATOM 1546 C CA . VAL A 1 194 ? -0.872 1.554 3.068 1.00 98.62 194 VAL A CA 1
ATOM 1547 C C . VAL A 1 194 ? -2.163 1.059 2.434 1.00 98.62 194 VAL A C 1
ATOM 1549 O O . VAL A 1 194 ? -2.221 -0.081 1.974 1.00 98.62 194 VAL A O 1
ATOM 1552 N N . ILE A 1 195 ? -3.193 1.891 2.427 1.00 98.81 195 ILE A N 1
ATOM 1553 C CA . ILE A 1 195 ? -4.448 1.671 1.717 1.00 98.81 195 ILE A CA 1
ATOM 1554 C C . ILE A 1 195 ? -4.388 2.518 0.454 1.00 98.81 195 ILE A C 1
ATOM 1556 O O . ILE A 1 195 ? -4.203 3.731 0.531 1.00 98.81 195 ILE A O 1
ATOM 1560 N N . LEU A 1 196 ? -4.491 1.860 -0.697 1.00 98.62 196 LEU A N 1
ATOM 1561 C CA . LEU A 1 196 ? -4.293 2.473 -2.006 1.00 98.62 196 LEU A CA 1
ATOM 1562 C C . LEU A 1 196 ? -5.528 2.275 -2.879 1.00 98.62 196 LEU A C 1
ATOM 1564 O O . LEU A 1 196 ? -6.063 1.165 -2.904 1.00 98.62 196 LEU A O 1
ATOM 1568 N N . ARG A 1 197 ? -5.927 3.307 -3.629 1.00 98.06 197 ARG A N 1
ATOM 1569 C CA . ARG A 1 197 ? -6.963 3.221 -4.671 1.00 98.06 197 ARG A CA 1
ATOM 1570 C C . ARG A 1 197 ? -6.341 3.480 -6.036 1.00 98.06 197 ARG A C 1
ATOM 1572 O O . ARG A 1 197 ? -5.734 4.525 -6.242 1.00 98.06 197 ARG A O 1
ATOM 1579 N N . THR A 1 198 ? -6.462 2.533 -6.960 1.00 97.19 198 THR A N 1
ATOM 1580 C CA . THR A 1 198 ? -6.031 2.734 -8.352 1.00 97.19 198 THR A CA 1
ATOM 1581 C C . THR A 1 198 ? -7.061 3.568 -9.104 1.00 97.19 198 THR A C 1
ATOM 1583 O O . THR A 1 198 ? -8.257 3.349 -8.931 1.00 97.19 198 THR A O 1
ATOM 1586 N N . ARG A 1 199 ? -6.609 4.510 -9.938 1.00 95.25 199 ARG A N 1
ATOM 1587 C CA . ARG A 1 199 ? -7.471 5.405 -10.725 1.00 95.25 199 ARG A CA 1
ATOM 1588 C C . ARG A 1 199 ? -7.130 5.375 -12.218 1.00 95.25 199 ARG A C 1
ATOM 1590 O O . ARG A 1 199 ? -6.661 6.377 -12.762 1.00 95.25 199 ARG A O 1
ATOM 1597 N N . PRO A 1 200 ? -7.309 4.225 -12.900 1.00 95.62 200 PRO A N 1
ATOM 1598 C CA . PRO A 1 200 ? -7.115 4.159 -14.347 1.00 95.62 200 PRO A CA 1
ATOM 1599 C C . PRO A 1 200 ? -8.079 5.083 -15.107 1.00 95.62 200 PRO A C 1
ATOM 1601 O O . PRO A 1 200 ? -7.711 5.581 -16.163 1.00 95.62 200 PRO A O 1
ATOM 1604 N N . ASP A 1 201 ? -9.255 5.366 -14.538 1.00 93.69 201 ASP A N 1
ATOM 1605 C CA . ASP A 1 201 ? -10.228 6.346 -15.030 1.00 93.69 201 ASP A CA 1
ATOM 1606 C C . ASP A 1 201 ? -9.634 7.760 -15.104 1.00 93.69 201 ASP A C 1
ATOM 1608 O O . ASP A 1 201 ? -9.701 8.398 -16.145 1.00 93.69 201 ASP A O 1
ATOM 1612 N N . VAL A 1 202 ? -8.950 8.213 -14.049 1.00 92.50 202 VAL A N 1
ATOM 1613 C CA . VAL A 1 202 ? -8.293 9.534 -14.028 1.00 92.50 202 VAL A CA 1
ATOM 1614 C C . VAL A 1 202 ? -7.100 9.576 -14.977 1.00 92.50 202 VAL A C 1
ATOM 1616 O O . VAL A 1 202 ? -6.880 10.558 -15.677 1.00 92.50 202 VAL A O 1
ATOM 1619 N N . VAL A 1 203 ? -6.307 8.503 -15.016 1.00 94.56 203 VAL A N 1
ATOM 1620 C CA . VAL A 1 203 ? -5.120 8.434 -15.883 1.00 94.56 203 VAL A CA 1
ATOM 1621 C C . VAL A 1 203 ? -5.495 8.376 -17.363 1.00 94.56 203 VAL A C 1
ATOM 1623 O O . VAL A 1 203 ? -4.703 8.804 -18.204 1.00 94.56 203 VAL A O 1
ATOM 1626 N N . ALA A 1 204 ? -6.683 7.874 -17.707 1.00 94.19 204 ALA A N 1
ATOM 1627 C CA . ALA A 1 204 ? -7.182 7.885 -19.079 1.00 94.19 204 ALA A CA 1
ATOM 1628 C C . ALA A 1 204 ? -7.392 9.314 -19.610 1.00 94.19 204 ALA A C 1
ATOM 1630 O O . ALA A 1 204 ? -7.186 9.550 -20.796 1.00 94.19 204 ALA A O 1
ATOM 1631 N N . GLU A 1 205 ? -7.720 10.265 -18.733 1.00 93.12 205 GLU A N 1
ATOM 1632 C CA . GLU A 1 205 ? -7.971 11.670 -19.085 1.00 93.12 205 GLU A CA 1
ATOM 1633 C C . GLU A 1 205 ? -6.686 12.509 -19.210 1.00 93.12 205 GLU A C 1
ATOM 1635 O O . GLU A 1 205 ? -6.719 13.632 -19.706 1.00 93.12 205 GLU A O 1
ATOM 1640 N N . TRP A 1 206 ? -5.534 11.994 -18.766 1.00 94.06 206 TRP A N 1
ATOM 1641 C CA . TRP A 1 206 ? -4.275 12.745 -18.797 1.00 94.06 206 TRP A CA 1
ATOM 1642 C C . TRP A 1 206 ? -3.772 12.964 -20.224 1.00 94.06 206 TRP A C 1
ATOM 1644 O O . TRP A 1 206 ? -3.831 12.061 -21.061 1.00 94.06 206 TRP A O 1
ATOM 1654 N N . SER A 1 207 ? -3.206 14.136 -20.500 1.00 95.56 207 SER A N 1
ATOM 1655 C CA . SER A 1 207 ? -2.561 14.375 -21.793 1.00 95.56 207 SER A CA 1
ATOM 1656 C C . SER A 1 207 ? -1.277 13.548 -21.926 1.00 95.56 207 SER A C 1
ATOM 1658 O O . SER A 1 207 ? -0.678 13.136 -20.933 1.00 95.56 207 SER A O 1
ATOM 1660 N N . ASP A 1 208 ? -0.816 13.310 -23.149 1.00 97.00 208 ASP A N 1
ATOM 1661 C CA . ASP A 1 208 ? 0.471 12.642 -23.383 1.00 97.00 208 ASP A CA 1
ATOM 1662 C C . ASP A 1 208 ? 1.650 13.415 -22.764 1.00 97.00 208 ASP A C 1
ATOM 1664 O O . ASP A 1 208 ? 2.567 12.805 -22.207 1.00 97.00 208 ASP A O 1
ATOM 1668 N N . ASN A 1 209 ? 1.569 14.751 -22.750 1.00 95.81 209 ASN A N 1
ATOM 1669 C CA . ASN A 1 209 ? 2.511 15.615 -22.037 1.00 95.81 209 ASN A CA 1
ATOM 1670 C C . ASN A 1 209 ? 2.485 15.376 -20.522 1.00 95.81 209 ASN A C 1
ATOM 1672 O O . ASN A 1 209 ? 3.547 15.264 -19.914 1.00 95.81 209 ASN A O 1
ATOM 1676 N N . ASP A 1 210 ? 1.308 15.217 -19.909 1.00 94.62 210 ASP A N 1
ATOM 1677 C CA . ASP A 1 210 ? 1.207 14.900 -18.478 1.00 94.62 210 ASP A CA 1
ATOM 1678 C C . ASP A 1 210 ? 1.861 13.554 -18.157 1.00 94.62 210 ASP A C 1
ATOM 1680 O O . ASP A 1 210 ? 2.536 13.412 -17.136 1.00 94.62 210 ASP A O 1
ATOM 1684 N N . ILE A 1 211 ? 1.662 12.553 -19.022 1.00 96.56 211 ILE A N 1
ATOM 1685 C CA . ILE A 1 211 ? 2.293 11.238 -18.874 1.00 96.56 211 ILE A CA 1
ATOM 1686 C C . ILE A 1 211 ? 3.812 11.373 -18.946 1.00 96.56 211 ILE A C 1
ATOM 1688 O O . ILE A 1 211 ? 4.508 10.801 -18.105 1.00 96.56 211 ILE A O 1
ATOM 1692 N N . ALA A 1 212 ? 4.328 12.129 -19.917 1.00 96.44 212 ALA A N 1
ATOM 1693 C CA . ALA A 1 212 ? 5.757 12.360 -20.075 1.00 96.44 212 ALA A CA 1
ATOM 1694 C C . ALA A 1 212 ? 6.360 13.105 -18.872 1.00 96.44 212 ALA A C 1
ATOM 1696 O O . ALA A 1 212 ? 7.350 12.633 -18.318 1.00 96.44 212 ALA A O 1
ATOM 1697 N N . LEU A 1 213 ? 5.736 14.196 -18.415 1.00 95.50 213 LEU A N 1
ATOM 1698 C CA . LEU A 1 213 ? 6.187 14.987 -17.263 1.00 95.50 213 LEU A CA 1
ATOM 1699 C C . LEU A 1 213 ? 6.211 14.165 -15.970 1.00 95.50 213 LEU A C 1
ATOM 1701 O O . LEU A 1 213 ? 7.220 14.130 -15.272 1.00 95.50 213 LEU A O 1
ATOM 1705 N N . ARG A 1 214 ? 5.147 13.411 -15.681 1.00 95.31 214 ARG A N 1
ATOM 1706 C CA . ARG A 1 214 ? 5.098 12.538 -14.492 1.00 95.31 214 ARG A CA 1
ATOM 1707 C C . ARG A 1 214 ? 6.127 11.424 -14.569 1.00 95.31 214 ARG A C 1
ATOM 1709 O O . ARG A 1 214 ? 6.802 11.096 -13.593 1.00 95.31 214 ARG A O 1
ATOM 1716 N N . TRP A 1 215 ? 6.280 10.832 -15.753 1.00 95.75 215 TRP A N 1
ATOM 1717 C CA . TRP A 1 215 ? 7.301 9.818 -15.978 1.00 95.75 215 TRP A CA 1
ATOM 1718 C C . TRP A 1 215 ? 8.710 10.387 -15.783 1.00 95.75 215 TRP A C 1
ATOM 1720 O O . TRP A 1 215 ? 9.555 9.712 -15.192 1.00 95.75 215 TRP A O 1
ATOM 1730 N N . TRP A 1 216 ? 8.946 11.623 -16.224 1.00 95.50 216 TRP A N 1
ATOM 1731 C CA . TRP A 1 216 ? 10.186 12.350 -15.989 1.00 95.50 216 TRP A CA 1
ATOM 1732 C C . TRP A 1 216 ? 10.422 12.594 -14.499 1.00 95.50 216 TRP A C 1
ATOM 1734 O O . TRP A 1 216 ? 11.460 12.187 -13.992 1.00 95.50 216 TRP A O 1
ATOM 1744 N N . ASN A 1 217 ? 9.450 13.135 -13.762 1.00 93.81 217 ASN A N 1
ATOM 1745 C CA . ASN A 1 217 ? 9.586 13.397 -12.325 1.00 93.81 217 ASN A CA 1
ATOM 1746 C C . ASN A 1 217 ? 9.935 12.130 -11.532 1.00 93.81 217 ASN A C 1
ATOM 1748 O O . ASN A 1 217 ? 10.763 12.138 -10.613 1.00 93.81 217 ASN A O 1
ATOM 1752 N N . LEU A 1 218 ? 9.341 11.000 -11.915 1.00 92.62 218 LEU A N 1
ATOM 1753 C CA . LEU A 1 218 ? 9.620 9.705 -11.309 1.00 92.62 218 LEU A CA 1
ATOM 1754 C C . LEU A 1 218 ? 10.995 9.144 -11.716 1.00 92.62 218 LEU A C 1
ATOM 1756 O O . LEU A 1 218 ? 11.708 8.591 -10.864 1.00 92.62 218 LEU A O 1
ATOM 1760 N N . PHE A 1 219 ? 11.366 9.273 -12.995 1.00 90.31 219 PHE A N 1
ATOM 1761 C CA . PHE A 1 219 ? 12.551 8.660 -13.616 1.00 90.31 219 PHE A CA 1
ATOM 1762 C C . PHE A 1 219 ? 13.415 9.670 -14.376 1.00 90.31 219 PHE A C 1
ATOM 1764 O O . PHE A 1 219 ? 13.689 9.468 -15.563 1.00 90.31 219 PHE A O 1
ATOM 1771 N N . PRO A 1 220 ? 13.895 10.728 -13.709 1.00 91.31 220 PRO A N 1
ATOM 1772 C CA . PRO A 1 220 ? 14.578 11.797 -14.403 1.00 91.31 220 PRO A CA 1
ATOM 1773 C C . PRO A 1 220 ? 15.980 11.334 -14.809 1.00 91.31 220 PRO A C 1
ATOM 1775 O O . PRO A 1 220 ? 16.657 10.619 -14.055 1.00 91.31 220 PRO A O 1
ATOM 1778 N N . LEU A 1 221 ? 16.428 11.753 -15.994 1.00 90.25 221 LEU A N 1
ATOM 1779 C CA . LEU A 1 221 ? 17.811 11.528 -16.433 1.00 90.25 221 LEU A CA 1
ATOM 1780 C C . LEU A 1 221 ? 18.789 12.431 -15.674 1.00 90.25 221 LEU A C 1
ATOM 1782 O O . LEU A 1 221 ? 19.943 12.055 -15.466 1.00 90.25 221 LEU A O 1
ATOM 1786 N N . ARG A 1 222 ? 18.309 13.594 -15.221 1.00 93.00 222 ARG A N 1
ATOM 1787 C CA . ARG A 1 222 ? 19.073 14.593 -14.473 1.00 93.00 222 ARG A CA 1
ATOM 1788 C C . ARG A 1 222 ? 18.406 14.902 -13.142 1.00 93.00 222 ARG A C 1
ATOM 1790 O O . ARG A 1 222 ? 17.186 14.914 -13.029 1.00 93.00 222 ARG A O 1
ATOM 1797 N N . ARG A 1 223 ? 19.214 15.143 -12.120 1.00 93.56 223 ARG A N 1
ATOM 1798 C CA . ARG A 1 223 ? 18.734 15.510 -10.788 1.00 93.56 223 ARG A CA 1
ATOM 1799 C C . ARG A 1 223 ? 19.427 16.774 -10.331 1.00 93.56 223 ARG A C 1
ATOM 1801 O O . ARG A 1 223 ? 20.599 16.964 -10.656 1.00 93.56 223 ARG A O 1
ATOM 1808 N N . GLU A 1 224 ? 18.710 17.567 -9.553 1.00 93.56 224 GLU A N 1
ATOM 1809 C CA . GLU A 1 224 ? 19.279 18.694 -8.827 1.00 93.56 224 GLU A CA 1
ATOM 1810 C C . GLU A 1 224 ? 20.191 18.207 -7.690 1.00 93.56 224 GLU A C 1
ATOM 1812 O O . GLU A 1 224 ? 20.243 17.013 -7.363 1.00 93.56 224 GLU A O 1
ATOM 1817 N N . GLN A 1 225 ? 20.921 19.132 -7.061 1.00 89.38 225 GLN A N 1
ATOM 1818 C CA . GLN A 1 225 ? 21.857 18.811 -5.972 1.00 89.38 225 GLN A CA 1
ATOM 1819 C C . GLN A 1 225 ? 21.174 18.155 -4.762 1.00 89.38 225 GLN A C 1
ATOM 1821 O O . GLN A 1 225 ? 21.772 17.310 -4.094 1.00 89.38 225 GLN A O 1
ATOM 1826 N N . ASP A 1 226 ? 19.914 18.500 -4.497 1.00 86.00 226 ASP A N 1
ATOM 1827 C CA . ASP A 1 226 ? 19.100 17.914 -3.427 1.00 86.00 226 ASP A CA 1
ATOM 1828 C C . ASP A 1 226 ? 18.509 16.531 -3.792 1.00 86.00 226 ASP A C 1
ATOM 1830 O O . ASP A 1 226 ? 17.893 15.857 -2.960 1.00 86.00 226 ASP A O 1
ATOM 1834 N N . GLY A 1 227 ? 18.733 16.073 -5.029 1.00 84.69 227 GLY A N 1
ATOM 1835 C CA . GLY A 1 227 ? 18.263 14.801 -5.564 1.00 84.69 227 GLY A CA 1
ATOM 1836 C C . GLY A 1 227 ? 16.856 14.830 -6.170 1.00 84.69 227 GLY A C 1
ATOM 1837 O O . GLY A 1 227 ? 16.404 13.776 -6.642 1.00 84.69 227 GLY A O 1
ATOM 1838 N N . SER A 1 228 ? 16.175 15.978 -6.178 1.00 87.50 228 SER A N 1
ATOM 1839 C CA . SER A 1 228 ? 14.902 16.186 -6.880 1.00 87.50 228 SER A CA 1
ATOM 1840 C C . SER A 1 228 ? 15.073 16.063 -8.409 1.00 87.50 228 SER A C 1
ATOM 1842 O O . SER A 1 228 ? 16.202 16.127 -8.913 1.00 87.50 228 SER A O 1
ATOM 1844 N N . PRO A 1 229 ? 14.005 15.744 -9.168 1.00 91.00 229 PRO A N 1
ATOM 1845 C CA . PRO A 1 229 ? 14.068 15.768 -10.629 1.00 91.00 229 PRO A CA 1
ATOM 1846 C C . PRO A 1 229 ? 14.371 17.190 -11.112 1.00 91.00 229 PRO A C 1
ATOM 1848 O O . PRO A 1 229 ? 13.689 18.125 -10.713 1.00 91.00 229 PRO A O 1
ATOM 1851 N N . ALA A 1 230 ? 15.377 17.336 -11.974 1.00 94.62 230 ALA A N 1
ATOM 1852 C CA . ALA A 1 230 ? 15.620 18.608 -12.649 1.00 94.62 230 ALA A CA 1
ATOM 1853 C C . ALA A 1 230 ? 14.507 18.888 -13.666 1.00 94.62 230 ALA A C 1
ATOM 1855 O O . ALA A 1 230 ? 13.963 17.935 -14.228 1.00 94.62 230 ALA A O 1
ATOM 1856 N N . GLU A 1 231 ? 14.219 20.154 -13.968 1.00 94.19 231 GLU A N 1
ATOM 1857 C CA . GLU A 1 231 ? 13.251 20.503 -15.018 1.00 94.19 231 GLU A CA 1
ATOM 1858 C C . GLU A 1 231 ? 13.680 19.898 -16.370 1.00 94.19 231 GLU A C 1
ATOM 1860 O O . GLU A 1 231 ? 14.859 20.016 -16.751 1.00 94.19 231 GLU A O 1
ATOM 1865 N N . PRO A 1 232 ? 12.783 19.197 -17.089 1.00 95.69 232 PRO A N 1
ATOM 1866 C CA . PRO A 1 232 ? 13.119 18.609 -18.373 1.00 95.69 232 PRO A CA 1
ATOM 1867 C C . PRO A 1 232 ? 13.232 19.680 -19.457 1.00 95.69 232 PRO A C 1
ATOM 1869 O O . PRO A 1 232 ? 12.447 20.621 -19.529 1.00 95.69 232 PRO A O 1
ATOM 1872 N N . THR A 1 233 ? 14.179 19.489 -20.367 1.00 95.56 233 THR A N 1
ATOM 1873 C CA . THR A 1 233 ? 14.226 20.249 -21.620 1.00 95.56 233 THR A CA 1
ATOM 1874 C C . THR A 1 233 ? 13.158 19.751 -22.597 1.00 95.56 233 THR A C 1
ATOM 1876 O O . THR A 1 233 ? 12.708 18.604 -22.520 1.00 95.56 233 THR A O 1
ATOM 1879 N N . GLU A 1 234 ? 12.799 20.576 -23.583 1.00 94.44 234 GLU A N 1
ATOM 1880 C CA . GLU A 1 234 ? 11.868 20.179 -24.651 1.00 94.44 234 GLU A CA 1
ATOM 1881 C C . GLU A 1 234 ? 12.333 18.919 -25.394 1.00 94.44 234 GLU A C 1
ATOM 1883 O O . GLU A 1 234 ? 11.525 18.048 -25.711 1.00 94.44 234 GLU A O 1
ATOM 1888 N N . ALA A 1 235 ? 13.644 18.772 -25.618 1.00 94.38 235 ALA A N 1
ATOM 1889 C CA . ALA A 1 235 ? 14.212 17.594 -26.269 1.00 94.38 235 ALA A CA 1
ATOM 1890 C C . ALA A 1 235 ? 14.037 16.319 -25.424 1.00 94.38 235 ALA A C 1
ATOM 1892 O O . ALA A 1 235 ? 13.685 15.266 -25.955 1.00 94.38 235 ALA A O 1
ATOM 1893 N N . GLU A 1 236 ? 14.240 16.406 -24.106 1.00 94.69 236 GLU A N 1
ATOM 1894 C CA . GLU A 1 236 ? 14.062 15.278 -23.184 1.00 94.69 236 GLU A CA 1
ATOM 1895 C C . GLU A 1 236 ? 12.591 14.848 -23.091 1.00 94.69 236 GLU A C 1
ATOM 1897 O O . GLU A 1 236 ? 12.303 13.648 -23.102 1.00 94.69 236 GLU A O 1
ATOM 1902 N N . LEU A 1 237 ? 11.651 15.802 -23.075 1.00 94.31 237 LEU A N 1
ATOM 1903 C CA . LEU A 1 237 ? 10.222 15.491 -23.186 1.00 94.31 237 LEU A CA 1
ATOM 1904 C C . LEU A 1 237 ? 9.880 14.897 -24.553 1.00 94.31 237 LEU A C 1
ATOM 1906 O O . LEU A 1 237 ? 9.183 13.884 -24.616 1.00 94.31 237 LEU A O 1
ATOM 1910 N N . GLY A 1 238 ? 10.431 15.449 -25.636 1.00 94.12 238 GLY A N 1
ATOM 1911 C CA . GLY A 1 238 ? 10.275 14.920 -26.990 1.00 94.12 238 GLY A CA 1
ATOM 1912 C C . GLY A 1 238 ? 10.704 13.453 -27.101 1.00 94.12 238 GLY A C 1
ATOM 1913 O O . GLY A 1 238 ? 10.000 12.646 -27.706 1.00 94.12 238 GLY A O 1
ATOM 1914 N N . MET A 1 239 ? 11.794 13.060 -26.432 1.00 93.50 239 MET A N 1
ATOM 1915 C CA . MET A 1 239 ? 12.225 11.656 -26.345 1.00 93.50 239 MET A CA 1
ATOM 1916 C C . MET A 1 239 ? 11.238 10.757 -25.593 1.00 93.50 239 MET A C 1
ATOM 1918 O O . MET A 1 239 ? 11.177 9.553 -25.843 1.00 93.50 239 MET A O 1
ATOM 1922 N N . LEU A 1 240 ? 10.484 11.294 -24.634 1.00 92.69 240 LEU A N 1
ATOM 1923 C CA . LEU A 1 240 ? 9.461 10.521 -23.934 1.00 92.69 240 LEU A CA 1
ATOM 1924 C C . LEU A 1 240 ? 8.181 10.374 -24.765 1.00 92.69 240 LEU A C 1
ATOM 1926 O O . LEU A 1 240 ? 7.494 9.363 -24.614 1.00 92.69 240 LEU A O 1
ATOM 1930 N N . LEU A 1 241 ? 7.894 11.340 -25.633 1.00 95.06 241 LEU A N 1
ATOM 1931 C CA . LEU A 1 241 ? 6.694 11.389 -26.469 1.00 95.06 241 LEU A CA 1
ATOM 1932 C C . LEU A 1 241 ? 6.846 10.646 -27.805 1.00 95.06 241 LEU A C 1
ATOM 1934 O O . LEU A 1 241 ? 5.842 10.301 -28.420 1.00 95.06 241 LEU A O 1
ATOM 1938 N N . CYS A 1 242 ? 8.076 10.387 -28.260 1.00 93.75 242 CYS A N 1
ATOM 1939 C CA . CYS A 1 242 ? 8.331 9.904 -29.621 1.00 93.75 242 CYS A CA 1
ATOM 1940 C C . CYS A 1 242 ? 7.773 8.503 -29.934 1.00 93.75 242 CYS A C 1
ATOM 1942 O O . CYS A 1 242 ? 7.439 8.227 -31.084 1.00 93.75 242 CYS A O 1
ATOM 1944 N N . ASP A 1 243 ? 7.665 7.620 -28.937 1.00 93.62 243 ASP A N 1
ATOM 1945 C CA . ASP A 1 243 ? 7.169 6.252 -29.109 1.00 93.62 243 ASP A CA 1
ATOM 1946 C C . ASP A 1 243 ? 5.808 6.085 -28.424 1.00 93.62 243 ASP A C 1
ATOM 1948 O O . ASP A 1 243 ? 5.706 5.948 -27.200 1.00 93.62 243 ASP A O 1
ATOM 1952 N N . SER A 1 244 ? 4.753 6.047 -29.240 1.00 94.31 244 SER A N 1
ATOM 1953 C CA . SER A 1 244 ? 3.368 5.921 -28.780 1.00 94.31 244 SER A CA 1
ATOM 1954 C C . SER A 1 244 ? 3.081 4.601 -28.057 1.00 94.31 244 SER A C 1
ATOM 1956 O O . SER A 1 244 ? 2.270 4.577 -27.130 1.00 94.31 244 SER A O 1
ATOM 1958 N N . LYS A 1 245 ? 3.766 3.502 -28.407 1.00 95.44 245 LYS A N 1
ATOM 1959 C CA . LYS A 1 245 ? 3.595 2.207 -27.726 1.00 95.44 245 LYS A CA 1
ATOM 1960 C C . LYS A 1 245 ? 4.209 2.252 -26.334 1.00 95.44 245 LYS A C 1
ATOM 1962 O O . LYS A 1 245 ? 3.584 1.813 -25.367 1.00 95.44 245 LYS A O 1
ATOM 1967 N N . VAL A 1 246 ? 5.414 2.809 -26.217 1.00 93.62 246 VAL A N 1
ATOM 1968 C CA . VAL A 1 246 ? 6.075 2.998 -24.918 1.00 93.62 246 VAL A CA 1
ATOM 1969 C C . VAL A 1 246 ? 5.282 3.976 -24.054 1.00 93.62 246 VAL A C 1
ATOM 1971 O O . VAL A 1 246 ? 5.135 3.747 -22.852 1.00 93.62 246 VAL A O 1
ATOM 1974 N N . LEU A 1 247 ? 4.734 5.041 -24.640 1.00 95.44 247 LEU A N 1
ATOM 1975 C CA . LEU A 1 247 ? 3.915 6.012 -23.924 1.00 95.44 247 LEU A CA 1
ATOM 1976 C C . LEU A 1 247 ? 2.615 5.395 -23.387 1.00 95.44 247 LEU A C 1
ATOM 1978 O O . LEU A 1 247 ? 2.291 5.586 -22.213 1.00 95.44 247 LEU A O 1
ATOM 1982 N N . ALA A 1 248 ? 1.924 4.582 -24.191 1.00 94.88 248 ALA A N 1
ATOM 1983 C CA . ALA A 1 248 ? 0.753 3.826 -23.749 1.00 94.88 248 ALA A CA 1
ATOM 1984 C C . ALA A 1 248 ? 1.093 2.872 -22.589 1.00 94.88 248 ALA A C 1
ATOM 1986 O O . ALA A 1 248 ? 0.351 2.786 -21.607 1.00 94.88 248 ALA A O 1
ATOM 1987 N N . GLU A 1 249 ? 2.254 2.210 -22.642 1.00 95.12 249 GLU A N 1
ATOM 1988 C CA . GLU A 1 249 ? 2.718 1.384 -21.528 1.00 95.12 249 GLU A CA 1
ATOM 1989 C C . GLU A 1 249 ? 2.977 2.233 -20.271 1.00 95.12 249 GLU A C 1
ATOM 1991 O O . GLU A 1 249 ? 2.540 1.874 -19.177 1.00 95.12 249 GLU A O 1
ATOM 1996 N N . ARG A 1 250 ? 3.656 3.381 -20.395 1.00 95.81 250 ARG A N 1
ATOM 1997 C CA . ARG A 1 250 ? 3.894 4.306 -19.271 1.00 95.81 250 ARG A CA 1
ATOM 1998 C C . ARG A 1 250 ? 2.588 4.770 -18.635 1.00 95.81 250 ARG A C 1
ATOM 2000 O O . ARG A 1 250 ? 2.491 4.759 -17.409 1.00 95.81 250 ARG A O 1
ATOM 2007 N N . ARG A 1 251 ? 1.579 5.085 -19.449 1.00 96.38 251 ARG A N 1
ATOM 2008 C CA . ARG A 1 251 ? 0.232 5.442 -18.993 1.00 96.38 251 ARG A CA 1
ATOM 2009 C C . ARG A 1 251 ? -0.384 4.338 -18.136 1.00 96.38 251 ARG A C 1
ATOM 2011 O O . ARG A 1 251 ? -0.767 4.608 -17.002 1.00 96.38 251 ARG A O 1
ATOM 2018 N N . GLN A 1 252 ? -0.370 3.085 -18.592 1.00 94.69 252 GLN A N 1
ATOM 2019 C CA . GLN A 1 252 ? -0.837 1.952 -17.778 1.00 94.69 252 GLN A CA 1
ATOM 2020 C C . GLN A 1 252 ? -0.030 1.798 -16.475 1.00 94.69 252 GLN A C 1
ATOM 2022 O O . GLN A 1 252 ? -0.572 1.510 -15.407 1.00 94.69 252 GLN A O 1
ATOM 2027 N N . ARG A 1 253 ? 1.291 1.998 -16.526 1.00 95.62 253 ARG A N 1
ATOM 2028 C CA . ARG A 1 253 ? 2.157 1.866 -15.345 1.00 95.62 253 ARG A CA 1
ATOM 2029 C C . ARG A 1 253 ? 1.867 2.932 -14.281 1.00 95.62 253 ARG A C 1
ATOM 2031 O O . ARG A 1 253 ? 2.007 2.622 -13.099 1.00 95.62 253 ARG A O 1
ATOM 2038 N N . LEU A 1 254 ? 1.445 4.137 -14.671 1.00 96.75 254 LEU A N 1
ATOM 2039 C CA . LEU A 1 254 ? 1.123 5.240 -13.754 1.00 96.75 254 LEU A CA 1
ATOM 2040 C C . LEU A 1 254 ? -0.151 5.010 -12.924 1.00 96.75 254 LEU A C 1
ATOM 2042 O O . LEU A 1 254 ? -0.288 5.632 -11.876 1.00 96.75 254 LEU A O 1
ATOM 2046 N N . SER A 1 255 ? -1.045 4.098 -13.312 1.00 95.06 255 SER A N 1
ATOM 2047 C CA . SER A 1 255 ? -2.182 3.656 -12.479 1.00 95.06 255 SER A CA 1
ATOM 2048 C C . SER A 1 255 ? -1.952 2.291 -11.810 1.00 95.06 255 SER A C 1
ATOM 2050 O O . SER A 1 255 ? -2.785 1.822 -11.031 1.00 95.06 255 SER A O 1
ATOM 2052 N N . SER A 1 256 ? -0.812 1.634 -12.064 1.00 95.75 256 SER A N 1
ATOM 2053 C CA . SER A 1 256 ? -0.551 0.281 -11.566 1.00 95.75 256 SER A CA 1
ATOM 2054 C C . SER A 1 256 ? -0.072 0.274 -10.114 1.00 95.75 256 SER A C 1
ATOM 2056 O O . SER A 1 256 ? 1.011 0.756 -9.763 1.00 95.75 256 SER A O 1
ATOM 2058 N N . LEU A 1 257 ? -0.827 -0.432 -9.269 1.00 95.69 257 LEU A N 1
ATOM 2059 C CA . LEU A 1 257 ? -0.484 -0.682 -7.867 1.00 95.69 257 LEU A CA 1
ATOM 2060 C C . LEU A 1 257 ? 0.907 -1.321 -7.699 1.00 95.69 257 LEU A C 1
ATOM 2062 O O . LEU A 1 257 ? 1.615 -1.059 -6.724 1.00 95.69 257 LEU A O 1
ATOM 2066 N N . SER A 1 258 ? 1.303 -2.199 -8.629 1.00 94.75 258 SER A N 1
ATOM 2067 C CA . SER A 1 258 ? 2.599 -2.888 -8.566 1.00 94.75 258 SER A CA 1
ATOM 2068 C C . SER A 1 258 ? 3.760 -1.935 -8.833 1.00 94.75 258 SER A C 1
ATOM 2070 O O . SER A 1 258 ? 4.808 -2.061 -8.194 1.00 94.75 258 SER A O 1
ATOM 2072 N N . TRP A 1 259 ? 3.570 -0.975 -9.739 1.00 96.12 259 TRP A N 1
ATOM 2073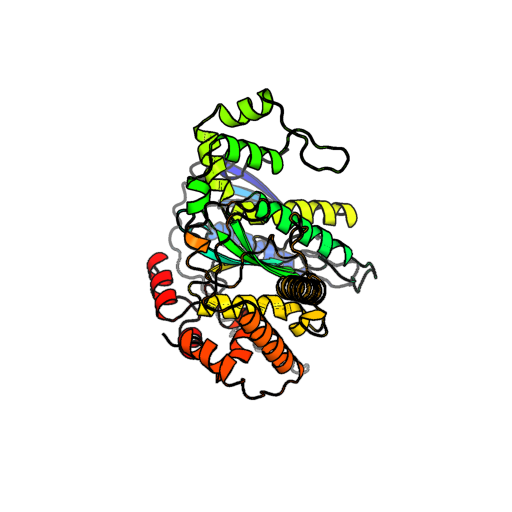 C CA . TRP A 1 259 ? 4.555 0.060 -10.035 1.00 96.12 259 TRP A CA 1
ATOM 2074 C C . TRP A 1 259 ? 4.670 1.072 -8.901 1.00 96.12 259 TRP A C 1
ATOM 2076 O O . TRP A 1 259 ? 5.792 1.328 -8.463 1.00 96.12 259 TRP A O 1
ATOM 2086 N N . PHE A 1 260 ? 3.546 1.531 -8.342 1.00 97.62 260 PHE A N 1
ATOM 2087 C CA . PHE A 1 260 ? 3.544 2.385 -7.152 1.00 97.62 260 PHE A CA 1
ATOM 2088 C C . PHE A 1 260 ? 4.327 1.736 -6.000 1.00 97.62 260 PHE A C 1
ATOM 2090 O O . PHE A 1 260 ? 5.292 2.295 -5.480 1.00 97.62 260 PHE A O 1
ATOM 2097 N N . MET A 1 261 ? 3.985 0.491 -5.644 1.00 97.25 261 MET A N 1
ATOM 2098 C CA . MET A 1 261 ? 4.634 -0.209 -4.530 1.00 97.25 261 MET A CA 1
ATOM 2099 C C . MET A 1 261 ? 6.108 -0.527 -4.795 1.00 97.25 261 MET A C 1
ATOM 2101 O O . MET A 1 261 ? 6.911 -0.508 -3.861 1.00 97.25 261 MET A O 1
ATOM 2105 N N . ARG A 1 262 ? 6.494 -0.801 -6.049 1.00 94.50 262 ARG A N 1
ATOM 2106 C CA . ARG A 1 262 ? 7.906 -0.953 -6.433 1.00 94.50 262 ARG A CA 1
ATOM 2107 C C . ARG A 1 262 ? 8.678 0.340 -6.172 1.00 94.50 262 ARG A C 1
ATOM 2109 O O . ARG A 1 262 ? 9.756 0.280 -5.582 1.00 94.50 262 ARG A O 1
ATOM 2116 N N . TRP A 1 263 ? 8.113 1.478 -6.568 1.00 94.50 263 TRP A N 1
ATOM 2117 C CA . TRP A 1 263 ? 8.746 2.793 -6.446 1.00 94.50 263 TRP A CA 1
ATOM 2118 C C . TRP A 1 263 ? 8.685 3.411 -5.060 1.00 94.50 263 TRP A C 1
ATOM 2120 O O . TRP A 1 263 ? 9.494 4.293 -4.754 1.00 94.50 263 TRP A O 1
ATOM 2130 N N . LEU A 1 264 ? 7.801 2.911 -4.205 1.00 96.50 264 LEU A N 1
ATOM 2131 C CA . LEU A 1 264 ? 7.868 3.130 -2.771 1.00 96.50 264 LEU A CA 1
ATOM 2132 C C . LEU A 1 264 ? 9.001 2.293 -2.157 1.00 96.50 264 LEU A C 1
ATOM 2134 O O . LEU A 1 264 ? 9.886 2.820 -1.489 1.00 96.50 264 LEU A O 1
ATOM 2138 N N . ALA A 1 265 ? 9.009 0.983 -2.411 1.00 95.62 265 ALA A N 1
ATOM 2139 C CA . ALA A 1 265 ? 9.850 0.034 -1.689 1.00 95.62 265 ALA A CA 1
ATOM 2140 C C . ALA A 1 265 ? 11.339 0.059 -2.085 1.00 95.62 265 ALA A C 1
ATOM 2142 O O . ALA A 1 265 ? 12.196 -0.131 -1.218 1.00 95.62 265 ALA A O 1
ATOM 2143 N N . GLU A 1 266 ? 11.677 0.234 -3.366 1.00 93.56 266 GLU A N 1
ATOM 2144 C CA . GLU A 1 266 ? 13.069 0.146 -3.836 1.00 93.56 266 GLU A CA 1
ATOM 2145 C C . GLU A 1 266 ? 13.965 1.278 -3.298 1.00 93.56 266 GLU A C 1
ATOM 2147 O O . GLU A 1 266 ? 15.013 0.950 -2.730 1.00 93.56 266 GLU A O 1
ATOM 2152 N N . PRO A 1 267 ? 13.583 2.572 -3.370 1.00 92.25 267 PRO A N 1
ATOM 2153 C CA . PRO A 1 267 ? 14.400 3.649 -2.808 1.00 92.25 267 PRO A CA 1
ATOM 2154 C C . PRO A 1 267 ? 14.618 3.506 -1.298 1.00 92.25 267 PRO A C 1
ATOM 2156 O O . PRO A 1 267 ? 15.739 3.697 -0.829 1.00 92.25 267 PRO A O 1
ATOM 2159 N N . ILE A 1 268 ? 13.583 3.091 -0.551 1.00 94.25 268 ILE A N 1
ATOM 2160 C CA . ILE A 1 268 ? 13.687 2.811 0.891 1.00 94.25 268 ILE A CA 1
ATOM 2161 C C . ILE A 1 268 ? 14.731 1.718 1.138 1.00 94.25 268 ILE A C 1
ATOM 2163 O O . ILE A 1 268 ? 15.643 1.911 1.935 1.00 94.25 268 ILE A O 1
ATOM 2167 N N . ALA A 1 269 ? 14.638 0.591 0.424 1.00 93.19 269 ALA A N 1
ATOM 2168 C CA . ALA A 1 269 ? 15.571 -0.522 0.581 1.00 93.19 269 ALA A CA 1
ATOM 2169 C C . ALA A 1 269 ? 17.016 -0.127 0.264 1.00 93.19 269 ALA A C 1
ATOM 2171 O O . ALA A 1 269 ? 17.929 -0.510 0.990 1.00 93.19 269 ALA A O 1
ATOM 2172 N N . ARG A 1 270 ? 17.232 0.626 -0.820 1.00 92.38 270 ARG A N 1
ATOM 2173 C CA . ARG A 1 270 ? 18.570 1.075 -1.224 1.00 92.38 270 ARG A CA 1
ATOM 2174 C C . ARG A 1 270 ? 19.169 2.042 -0.214 1.00 92.38 270 ARG A C 1
ATOM 2176 O O . ARG A 1 270 ? 20.327 1.869 0.150 1.00 92.38 270 ARG A O 1
ATOM 2183 N N . ARG A 1 271 ? 18.390 3.027 0.239 1.00 93.06 271 ARG A N 1
ATOM 2184 C CA . ARG A 1 271 ? 18.837 4.017 1.224 1.00 93.06 271 ARG A CA 1
ATOM 2185 C C . ARG A 1 271 ? 19.132 3.363 2.571 1.00 93.06 271 ARG A C 1
ATOM 2187 O O . ARG A 1 271 ? 20.217 3.569 3.094 1.00 93.06 271 ARG A O 1
ATOM 2194 N N . ALA A 1 272 ? 18.222 2.525 3.068 1.00 92.00 272 ALA A N 1
ATOM 2195 C CA . ALA A 1 272 ? 18.404 1.818 4.331 1.00 92.00 272 ALA A CA 1
ATOM 2196 C C . ALA A 1 272 ? 19.595 0.854 4.283 1.00 92.00 272 ALA A C 1
ATOM 2198 O O . ALA A 1 272 ? 20.401 0.849 5.195 1.00 92.00 272 ALA A O 1
ATOM 2199 N N . ASN A 1 273 ? 19.769 0.079 3.208 1.00 91.56 273 ASN A N 1
ATOM 2200 C CA . ASN A 1 273 ? 20.939 -0.795 3.082 1.00 91.56 273 ASN A CA 1
ATOM 2201 C C . ASN A 1 273 ? 22.258 -0.012 2.987 1.00 91.56 273 ASN A C 1
ATOM 2203 O O . ASN A 1 273 ? 23.257 -0.474 3.525 1.00 91.56 273 ASN A O 1
ATOM 2207 N N . LYS A 1 274 ? 22.269 1.148 2.309 1.00 91.88 274 LYS A N 1
ATOM 2208 C CA . LYS A 1 274 ? 23.449 2.023 2.249 1.00 91.88 274 LYS A CA 1
ATOM 2209 C C . LYS A 1 274 ? 23.804 2.567 3.636 1.00 91.88 274 LYS A C 1
ATOM 2211 O O . LYS A 1 274 ? 24.972 2.552 3.986 1.00 91.88 274 LYS A O 1
ATOM 2216 N N . GLU A 1 275 ? 22.809 3.029 4.393 1.00 91.62 275 GLU A N 1
ATOM 2217 C CA . GLU A 1 275 ? 22.978 3.523 5.767 1.00 91.62 275 GLU A CA 1
ATOM 2218 C C . GLU A 1 275 ? 23.368 2.407 6.748 1.00 91.62 275 GLU A C 1
ATOM 2220 O O . GLU A 1 275 ? 24.223 2.615 7.593 1.00 91.62 275 GLU A O 1
ATOM 2225 N N . ASP A 1 276 ? 22.808 1.205 6.588 1.00 88.31 276 ASP A N 1
ATOM 2226 C CA . ASP A 1 276 ? 23.161 0.007 7.365 1.00 88.31 276 ASP A CA 1
ATOM 2227 C C . ASP A 1 276 ? 24.506 -0.620 6.914 1.00 88.31 276 ASP A C 1
ATOM 2229 O O . ASP A 1 276 ? 24.836 -1.724 7.351 1.00 88.31 276 ASP A O 1
ATOM 2233 N N . GLU A 1 277 ? 25.218 -0.002 5.961 1.00 88.19 277 GLU A N 1
ATOM 2234 C CA . GLU A 1 277 ? 26.472 -0.492 5.365 1.00 88.19 277 GLU A CA 1
ATOM 2235 C C . GLU A 1 277 ? 26.412 -1.964 4.905 1.00 88.19 277 GLU A C 1
ATOM 2237 O O . GLU A 1 277 ? 27.362 -2.741 5.026 1.00 88.19 277 GLU A O 1
ATOM 2242 N N . CYS A 1 278 ? 25.267 -2.387 4.358 1.00 83.88 278 CYS A N 1
ATOM 2243 C CA . CYS A 1 278 ? 25.028 -3.777 3.981 1.00 83.88 278 CYS A CA 1
ATOM 2244 C C . CYS A 1 278 ? 24.480 -3.936 2.558 1.00 83.88 278 CYS A C 1
ATOM 2246 O O . CYS A 1 278 ? 23.978 -3.013 1.918 1.00 83.88 278 CYS A O 1
ATOM 2248 N N . THR A 1 279 ? 24.558 -5.161 2.035 1.00 82.56 279 THR A N 1
ATOM 2249 C CA . THR A 1 279 ? 23.993 -5.520 0.727 1.00 82.56 279 THR A CA 1
ATOM 2250 C C . THR A 1 279 ? 22.946 -6.626 0.861 1.00 82.56 279 THR A C 1
ATOM 2252 O O . THR A 1 279 ? 22.927 -7.396 1.822 1.00 82.56 279 THR A O 1
ATOM 2255 N N . GLY A 1 280 ? 22.049 -6.722 -0.127 1.00 81.94 280 GLY A N 1
ATOM 2256 C CA . GLY A 1 280 ? 21.050 -7.790 -0.220 1.00 81.94 280 GLY A CA 1
ATOM 2257 C C . GLY A 1 280 ? 19.601 -7.327 -0.055 1.00 81.94 280 GLY A C 1
ATOM 2258 O O . GLY A 1 280 ? 19.260 -6.158 -0.227 1.00 81.94 280 GLY A O 1
ATOM 2259 N N . ARG A 1 281 ? 18.704 -8.282 0.211 1.00 86.56 281 ARG A N 1
ATOM 2260 C CA . ARG A 1 281 ? 17.264 -8.035 0.364 1.00 86.56 281 ARG A CA 1
ATOM 2261 C C . ARG A 1 281 ? 16.960 -7.291 1.661 1.00 86.56 281 ARG A C 1
ATOM 2263 O O . ARG A 1 281 ? 17.267 -7.781 2.740 1.00 86.56 281 ARG A O 1
ATOM 2270 N N . PHE A 1 282 ? 16.266 -6.166 1.530 1.00 90.12 282 PHE A N 1
ATOM 2271 C CA . PHE A 1 282 ? 15.705 -5.423 2.657 1.00 90.12 282 PHE A CA 1
ATOM 2272 C C . PHE A 1 282 ? 14.291 -5.902 3.023 1.00 90.12 282 PHE A C 1
ATOM 2274 O O . PHE A 1 282 ? 13.946 -6.032 4.192 1.00 90.12 282 PHE A O 1
ATOM 2281 N N . TRP A 1 283 ? 13.475 -6.229 2.018 1.00 92.25 283 TRP A N 1
ATOM 2282 C CA . TRP A 1 283 ? 12.091 -6.680 2.181 1.00 92.25 283 TRP A CA 1
ATOM 2283 C C . TRP A 1 283 ? 11.973 -8.211 2.104 1.00 92.25 283 TRP A C 1
ATOM 2285 O O . TRP A 1 283 ? 12.666 -8.842 1.303 1.00 92.25 283 TRP A O 1
ATOM 2295 N N . GLU A 1 284 ? 11.072 -8.820 2.891 1.00 88.25 284 GLU A N 1
ATOM 2296 C CA . GLU A 1 284 ? 10.864 -10.287 2.945 1.00 88.25 284 GLU A CA 1
ATOM 2297 C C . GLU A 1 284 ? 10.525 -10.898 1.575 1.00 88.25 284 GLU A C 1
ATOM 2299 O O . GLU A 1 284 ? 10.831 -12.057 1.287 1.00 88.25 284 GLU A O 1
ATOM 2304 N N . GLY A 1 285 ? 9.883 -10.119 0.708 1.00 87.25 285 GLY A N 1
ATOM 2305 C CA . GLY A 1 285 ? 9.523 -10.515 -0.644 1.00 87.25 285 GLY A CA 1
ATOM 2306 C C . GLY A 1 285 ? 8.545 -9.524 -1.259 1.00 87.25 285 GLY A C 1
ATOM 2307 O O . GLY A 1 285 ? 8.574 -8.338 -0.943 1.00 87.25 285 GLY A O 1
ATOM 2308 N N . ARG A 1 286 ? 7.654 -10.021 -2.126 1.00 89.19 286 ARG A N 1
ATOM 2309 C CA . ARG A 1 286 ? 6.533 -9.220 -2.644 1.00 89.19 286 ARG A CA 1
ATOM 2310 C C . ARG A 1 286 ? 5.693 -8.694 -1.477 1.00 89.19 286 ARG A C 1
ATOM 2312 O O . ARG A 1 286 ? 5.396 -9.475 -0.565 1.00 89.19 286 ARG A O 1
ATOM 2319 N N . TYR A 1 287 ? 5.253 -7.436 -1.559 1.00 93.56 287 TYR A N 1
ATOM 2320 C CA . TYR A 1 287 ? 4.252 -6.886 -0.646 1.00 93.56 287 TYR A CA 1
ATOM 2321 C C . TYR A 1 287 ? 3.024 -7.803 -0.577 1.00 93.56 287 TYR A C 1
ATOM 2323 O O . TYR A 1 287 ? 2.714 -8.544 -1.520 1.00 93.56 287 TYR A O 1
ATOM 2331 N N . LYS A 1 288 ? 2.320 -7.783 0.551 1.00 93.12 288 LYS A N 1
ATOM 2332 C CA . LYS A 1 288 ? 0.976 -8.355 0.663 1.00 93.12 288 LYS A CA 1
ATOM 2333 C C . LYS A 1 288 ? -0.018 -7.344 0.109 1.00 93.12 288 LYS A C 1
ATOM 2335 O O . LYS A 1 288 ? 0.215 -6.149 0.226 1.00 93.12 288 LYS A O 1
ATOM 2340 N N . CYS A 1 289 ? -1.087 -7.833 -0.496 1.00 93.88 289 CYS A N 1
ATOM 2341 C CA . CYS A 1 289 ? -2.153 -7.016 -1.051 1.00 93.88 289 CYS A CA 1
ATOM 2342 C C . CYS A 1 289 ? -3.460 -7.760 -0.853 1.00 93.88 289 CYS A C 1
ATOM 2344 O O . CYS A 1 289 ? -3.557 -8.940 -1.201 1.00 93.88 289 CYS A O 1
ATOM 2346 N N . GLN A 1 290 ? -4.403 -7.067 -0.242 1.00 95.50 290 GLN A N 1
ATOM 2347 C CA . GLN A 1 290 ? -5.722 -7.561 0.081 1.00 95.50 290 GLN A CA 1
ATOM 2348 C C . GLN A 1 290 ? -6.733 -6.562 -0.481 1.00 95.50 290 GLN A C 1
ATOM 2350 O O . GLN A 1 290 ? -6.708 -5.410 -0.052 1.00 95.50 290 GLN A O 1
ATOM 2355 N N . PRO A 1 291 ? -7.589 -6.966 -1.430 1.00 97.00 291 PRO A N 1
ATOM 2356 C CA . PRO A 1 291 ? -8.667 -6.108 -1.902 1.00 97.00 291 PRO A CA 1
ATOM 2357 C C . PRO A 1 291 ? -9.651 -5.794 -0.777 1.00 97.00 291 PRO A C 1
ATOM 2359 O O . PRO A 1 291 ? -9.983 -6.686 0.015 1.00 97.00 291 PRO A O 1
ATOM 2362 N N . LEU A 1 292 ? -10.082 -4.538 -0.730 1.00 97.94 292 LEU A N 1
ATOM 2363 C CA . LEU A 1 292 ? -11.165 -4.024 0.101 1.00 97.94 292 LEU A CA 1
ATOM 2364 C C . LEU A 1 292 ? -12.339 -3.792 -0.850 1.00 97.94 292 LEU A C 1
ATOM 2366 O O . LEU A 1 292 ? -12.263 -2.926 -1.716 1.00 97.94 292 LEU A O 1
ATOM 2370 N N . LEU A 1 293 ? -13.338 -4.667 -0.779 1.00 96.94 293 LEU A N 1
ATOM 2371 C CA . LEU A 1 293 ? -14.328 -4.843 -1.844 1.00 96.94 293 LEU A CA 1
ATOM 2372 C C . LEU A 1 293 ? -15.546 -3.927 -1.706 1.00 96.94 293 LEU A C 1
ATOM 2374 O O . LEU A 1 293 ? -16.271 -3.737 -2.675 1.00 96.94 293 LEU A O 1
ATOM 2378 N N . ASP A 1 294 ? -15.768 -3.381 -0.517 1.00 96.12 294 ASP A N 1
ATOM 2379 C CA . ASP A 1 294 ? -16.848 -2.450 -0.217 1.00 96.12 294 ASP A CA 1
ATOM 2380 C C . ASP A 1 294 ? -16.450 -1.481 0.896 1.00 96.12 294 ASP A C 1
ATOM 2382 O O . ASP A 1 294 ? -15.374 -1.568 1.500 1.00 96.12 294 ASP A O 1
ATOM 2386 N N . GLU A 1 295 ? -17.344 -0.528 1.137 1.00 95.81 295 GLU A N 1
ATOM 2387 C CA . GLU A 1 295 ? -17.150 0.548 2.092 1.00 95.81 295 GLU A CA 1
ATOM 2388 C C . GLU A 1 295 ? -16.988 0.039 3.533 1.00 95.81 295 GLU A C 1
ATOM 2390 O O . GLU A 1 295 ? -16.146 0.545 4.274 1.00 95.81 295 GLU A O 1
ATOM 2395 N N . ALA A 1 296 ? -17.714 -1.017 3.915 1.00 96.25 296 ALA A N 1
ATOM 2396 C CA . ALA A 1 296 ? -17.612 -1.624 5.238 1.00 96.25 296 ALA A CA 1
ATOM 2397 C C . ALA A 1 296 ? -16.200 -2.163 5.515 1.00 96.25 296 ALA A C 1
ATOM 2399 O O . ALA A 1 296 ? -15.582 -1.859 6.545 1.00 96.25 296 ALA A O 1
ATOM 2400 N N . ALA A 1 297 ? -15.645 -2.920 4.562 1.00 97.19 297 ALA A N 1
ATOM 2401 C CA . ALA A 1 297 ? -14.271 -3.392 4.643 1.00 97.19 297 ALA A CA 1
ATOM 2402 C C . ALA A 1 297 ? -13.253 -2.246 4.598 1.00 97.19 297 ALA A C 1
ATOM 2404 O O . ALA A 1 297 ? -12.218 -2.327 5.269 1.00 97.19 297 ALA A O 1
ATOM 2405 N N . LEU A 1 298 ? -13.536 -1.194 3.826 1.00 97.62 298 LEU A N 1
ATOM 2406 C CA . LEU A 1 298 ? -12.681 -0.020 3.714 1.00 97.62 298 LEU A CA 1
ATOM 2407 C C . LEU A 1 298 ? -12.600 0.754 5.033 1.00 97.62 298 LEU A C 1
ATOM 2409 O O . LEU A 1 298 ? -11.494 0.959 5.532 1.00 97.62 298 LEU A O 1
ATOM 2413 N N . LEU A 1 299 ? -13.737 1.079 5.653 1.00 98.19 299 LEU A N 1
ATOM 2414 C CA . LEU A 1 299 ? -13.800 1.744 6.956 1.00 98.19 299 LEU A CA 1
ATOM 2415 C C . LEU A 1 299 ? -13.066 0.938 8.034 1.00 98.19 299 LEU A C 1
ATOM 2417 O O . LEU A 1 299 ? -12.199 1.467 8.736 1.00 98.19 299 LEU A O 1
ATOM 2421 N N . ALA A 1 300 ? -13.368 -0.361 8.138 1.00 97.94 300 ALA A N 1
ATOM 2422 C CA . ALA A 1 300 ? -12.723 -1.247 9.104 1.00 97.94 300 ALA A CA 1
ATOM 2423 C C . ALA A 1 300 ? -11.201 -1.313 8.898 1.00 97.94 300 ALA A C 1
ATOM 2425 O O . ALA A 1 300 ? -10.441 -1.329 9.871 1.00 97.94 300 ALA A O 1
ATOM 2426 N N . CYS A 1 301 ? -10.739 -1.327 7.642 1.00 98.50 301 CYS A N 1
ATOM 2427 C CA . CYS A 1 301 ? -9.316 -1.336 7.328 1.00 98.50 301 CYS A CA 1
ATOM 2428 C C . CYS A 1 301 ? -8.637 0.001 7.651 1.00 98.50 301 CYS A C 1
ATOM 2430 O O . CYS A 1 301 ? -7.549 -0.019 8.227 1.00 98.50 301 CYS A O 1
ATOM 2432 N N . SER A 1 302 ? -9.260 1.139 7.329 1.00 98.56 302 SER A N 1
ATOM 2433 C CA . SER A 1 302 ? -8.722 2.475 7.621 1.00 98.56 302 SER A CA 1
ATOM 2434 C C . SER A 1 302 ? -8.509 2.675 9.119 1.00 98.56 302 SER A C 1
ATOM 2436 O O . SER A 1 302 ? -7.384 2.945 9.546 1.00 98.56 302 SER A O 1
ATOM 2438 N N . VAL A 1 303 ? -9.527 2.378 9.935 1.00 98.44 303 VAL A N 1
ATOM 2439 C CA . VAL A 1 303 ? -9.415 2.445 11.402 1.00 98.44 303 VAL A CA 1
ATOM 2440 C C . VAL A 1 303 ? -8.387 1.435 11.923 1.00 98.44 303 VAL A C 1
ATOM 2442 O O . VAL A 1 303 ? -7.585 1.752 12.803 1.00 98.44 303 VAL A O 1
ATOM 2445 N N . TYR A 1 304 ? -8.342 0.222 11.359 1.00 98.19 304 TYR A N 1
ATOM 2446 C CA . TYR A 1 304 ? -7.307 -0.758 11.699 1.00 98.19 304 TYR A CA 1
ATOM 2447 C C . TYR A 1 304 ? -5.900 -0.212 11.447 1.00 98.19 304 TYR A C 1
ATOM 2449 O O . TYR A 1 304 ? -5.037 -0.354 12.316 1.00 98.19 304 TYR A O 1
ATOM 2457 N N . VAL A 1 305 ? -5.653 0.377 10.273 1.00 98.31 305 VAL A N 1
ATOM 2458 C CA . VAL A 1 305 ? -4.353 0.927 9.873 1.00 98.31 305 VAL A CA 1
ATOM 2459 C C . VAL A 1 305 ? -3.935 2.054 10.810 1.00 98.31 305 VAL A C 1
ATOM 2461 O O . VAL A 1 305 ? -2.864 1.932 11.405 1.00 98.31 305 VAL A O 1
ATOM 2464 N N . ASP A 1 306 ? -4.790 3.052 11.030 1.00 98.44 306 ASP A N 1
ATOM 2465 C CA . ASP A 1 306 ? -4.490 4.196 11.902 1.00 98.44 306 ASP A CA 1
ATOM 2466 C C . ASP A 1 306 ? -4.238 3.783 13.360 1.00 98.44 306 ASP A C 1
ATOM 2468 O O . ASP A 1 306 ? -3.384 4.353 14.038 1.00 98.44 306 ASP A O 1
ATOM 2472 N N . LEU A 1 307 ? -4.898 2.722 13.838 1.00 97.50 307 LEU A N 1
ATOM 2473 C CA . LEU A 1 307 ? -4.689 2.187 15.186 1.00 97.50 307 LEU A CA 1
ATOM 2474 C C . LEU A 1 307 ? -3.558 1.155 15.284 1.00 97.50 307 LEU A C 1
ATOM 2476 O O . LEU A 1 307 ? -3.365 0.585 16.361 1.00 97.50 307 LEU A O 1
ATOM 2480 N N . ASN A 1 308 ? -2.790 0.864 14.223 1.00 95.81 308 ASN A N 1
ATOM 2481 C CA . ASN A 1 308 ? -1.700 -0.119 14.331 1.00 95.81 308 ASN A CA 1
ATOM 2482 C C . ASN A 1 308 ? -0.638 0.275 15.375 1.00 95.81 308 ASN A C 1
ATOM 2484 O O . ASN A 1 308 ? -0.297 -0.600 16.178 1.00 95.81 308 ASN A O 1
ATOM 2488 N N . PRO A 1 309 ? -0.144 1.528 15.443 1.00 94.81 309 PRO A N 1
ATOM 2489 C CA . PRO A 1 309 ? 0.804 1.923 16.487 1.00 94.81 309 PRO A CA 1
ATOM 2490 C C . PRO A 1 309 ? 0.216 1.843 17.899 1.00 94.81 309 PRO A C 1
ATOM 2492 O O . PRO A 1 309 ? 0.890 1.364 18.809 1.00 94.81 309 PRO A O 1
ATOM 2495 N N . VAL A 1 310 ? -1.059 2.209 18.076 1.00 94.38 310 VAL A N 1
ATOM 2496 C CA . VAL A 1 310 ? -1.773 2.080 19.359 1.00 94.38 310 VAL A CA 1
ATOM 2497 C C . VAL A 1 310 ? -1.879 0.613 19.782 1.00 94.38 310 VAL A C 1
ATOM 2499 O O . VAL A 1 310 ? -1.536 0.258 20.907 1.00 94.38 310 VAL A O 1
ATOM 2502 N N . ARG A 1 311 ? -2.284 -0.268 18.858 1.00 92.50 311 ARG A N 1
ATOM 2503 C CA . ARG A 1 311 ? -2.390 -1.722 19.076 1.00 92.50 311 ARG A CA 1
ATOM 2504 C C . ARG A 1 311 ? -1.046 -2.383 19.375 1.00 92.50 311 ARG A C 1
ATOM 2506 O O . ARG A 1 311 ? -1.013 -3.391 20.071 1.00 92.50 311 ARG A O 1
ATOM 2513 N N . ALA A 1 312 ? 0.040 -1.854 18.821 1.00 90.44 312 ALA A N 1
ATOM 2514 C CA . ALA A 1 312 ? 1.393 -2.345 19.057 1.00 90.44 312 ALA A CA 1
ATOM 2515 C C . ALA A 1 312 ? 2.031 -1.776 20.338 1.00 90.44 312 ALA A C 1
ATOM 2517 O O . ALA A 1 312 ? 3.166 -2.130 20.636 1.00 90.44 312 ALA A O 1
ATOM 2518 N N . GLY A 1 313 ? 1.339 -0.890 21.068 1.00 90.44 313 GLY A N 1
ATOM 2519 C CA . GLY A 1 313 ? 1.881 -0.221 22.254 1.00 90.44 313 GLY A CA 1
ATOM 2520 C C . GLY A 1 313 ? 2.935 0.849 21.948 1.00 90.44 313 GLY A C 1
ATOM 2521 O O . GLY A 1 313 ? 3.595 1.316 22.866 1.00 90.44 313 GLY A O 1
ATOM 2522 N N . ILE A 1 314 ? 3.091 1.247 20.681 1.00 89.44 314 ILE A N 1
ATOM 2523 C CA . ILE A 1 314 ? 4.055 2.270 20.246 1.00 89.44 314 ILE A CA 1
ATOM 2524 C C . ILE A 1 314 ? 3.538 3.677 20.575 1.00 89.44 314 ILE A C 1
ATOM 2526 O O . ILE A 1 314 ? 4.329 4.557 20.893 1.00 89.44 314 ILE A O 1
ATOM 2530 N N . ALA A 1 315 ? 2.220 3.898 20.508 1.00 92.62 315 ALA A N 1
ATOM 2531 C CA . ALA A 1 315 ? 1.615 5.216 20.707 1.00 92.62 315 ALA A CA 1
ATOM 2532 C C . ALA A 1 315 ? 0.470 5.211 21.725 1.00 92.62 315 ALA A C 1
ATOM 2534 O O . ALA A 1 315 ? -0.354 4.290 21.735 1.00 92.62 315 ALA A O 1
ATOM 2535 N N . ALA A 1 316 ? 0.421 6.302 22.505 1.00 91.25 316 ALA A N 1
ATOM 2536 C CA . ALA A 1 316 ? -0.618 6.812 23.412 1.00 91.25 316 ALA A CA 1
ATOM 2537 C C . ALA A 1 316 ? -2.076 6.696 22.934 1.00 91.25 316 ALA A C 1
ATOM 2539 O O . ALA A 1 316 ? -3.011 6.316 23.626 1.00 91.25 316 ALA A O 1
ATOM 2540 N N . THR A 1 317 ? -2.281 7.165 21.726 1.00 94.38 317 THR A N 1
ATOM 2541 C CA . THR A 1 317 ? -3.578 7.527 21.173 1.00 94.38 317 THR A CA 1
ATOM 2542 C C . THR A 1 317 ? -3.356 7.804 19.681 1.00 94.38 317 THR A C 1
ATOM 2544 O O . THR A 1 317 ? -2.197 7.907 19.258 1.00 94.38 317 THR A O 1
ATOM 2547 N N . PRO A 1 318 ? -4.410 7.953 18.866 1.00 94.81 318 PRO A N 1
ATOM 2548 C CA . PRO A 1 318 ? -4.256 8.421 17.489 1.00 94.81 318 PRO A CA 1
ATOM 2549 C C . PRO A 1 318 ? -3.492 9.757 17.378 1.00 94.81 318 PRO A C 1
ATOM 2551 O O . PRO A 1 318 ? -2.612 9.887 16.533 1.00 94.81 318 PRO A O 1
ATOM 2554 N N . GLU A 1 319 ? -3.722 10.707 18.291 1.00 95.06 319 GLU A N 1
ATOM 2555 C CA . GLU A 1 319 ? -3.076 12.034 18.323 1.00 95.06 319 GLU A CA 1
ATOM 2556 C C . GLU A 1 319 ? -1.567 11.973 18.601 1.00 95.06 319 GLU A C 1
ATOM 2558 O O . GLU A 1 319 ? -0.841 12.914 18.304 1.00 95.06 319 GLU A O 1
ATOM 2563 N N . THR A 1 320 ? -1.077 10.885 19.194 1.00 94.50 320 THR A N 1
ATOM 2564 C CA . THR A 1 320 ? 0.359 10.680 19.467 1.00 94.50 320 THR A CA 1
ATOM 2565 C C . THR A 1 320 ? 0.993 9.682 18.500 1.00 94.50 320 THR A C 1
ATOM 2567 O O . THR A 1 320 ? 2.196 9.428 18.550 1.00 94.50 320 THR A O 1
ATOM 2570 N N . SER A 1 321 ? 0.198 9.126 17.585 1.00 94.12 321 SER A N 1
ATOM 2571 C CA . SER A 1 321 ? 0.598 8.106 16.622 1.00 94.12 321 SER A CA 1
ATOM 2572 C C . SER A 1 321 ? 1.158 8.734 15.341 1.00 94.12 321 SER A C 1
ATOM 2574 O O . SER A 1 321 ? 0.594 8.573 14.256 1.00 94.12 321 SER A O 1
ATOM 2576 N N . ARG A 1 322 ? 2.279 9.456 15.463 1.00 95.38 322 ARG A N 1
ATOM 2577 C CA . ARG A 1 322 ? 2.955 10.128 14.336 1.00 95.38 322 ARG A CA 1
ATOM 2578 C C . ARG A 1 322 ? 3.214 9.175 13.164 1.00 95.38 322 ARG A C 1
ATOM 2580 O O . ARG A 1 322 ? 3.438 7.980 13.359 1.00 95.38 322 ARG A O 1
ATOM 2587 N N . HIS A 1 323 ? 3.244 9.726 11.949 1.00 96.75 323 HIS A N 1
ATOM 2588 C CA . HIS A 1 323 ? 3.426 8.965 10.703 1.00 96.75 323 HIS A CA 1
ATOM 2589 C C . HIS A 1 323 ? 2.323 7.917 10.463 1.00 96.75 323 HIS A C 1
ATOM 2591 O O . HIS A 1 323 ? 2.582 6.787 10.021 1.00 96.75 323 HIS A O 1
ATOM 2597 N N . THR A 1 324 ? 1.086 8.320 10.757 1.00 98.31 324 THR A N 1
ATOM 2598 C CA . THR A 1 324 ? -0.148 7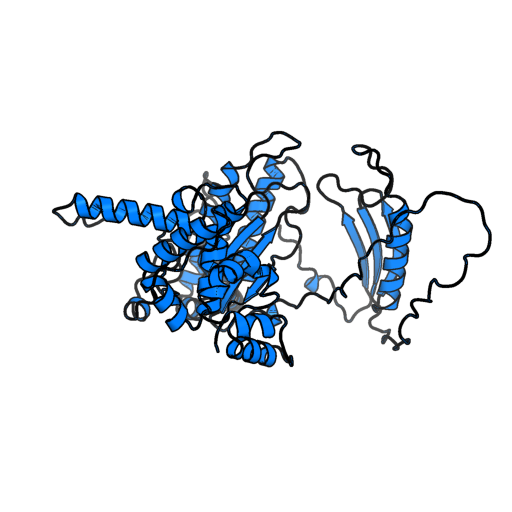.650 10.340 1.00 98.31 324 THR A CA 1
ATOM 2599 C C . THR A 1 324 ? -1.077 8.651 9.669 1.00 98.31 324 THR A C 1
ATOM 2601 O O . THR A 1 324 ? -1.018 9.845 9.973 1.00 98.31 324 THR A O 1
ATOM 2604 N N . SER A 1 325 ? -1.962 8.174 8.796 1.00 98.31 325 SER A N 1
ATOM 2605 C CA . SER A 1 325 ? -2.987 9.030 8.188 1.00 98.31 325 SER A CA 1
ATOM 2606 C C . SER A 1 325 ? -3.923 9.648 9.221 1.00 98.31 325 SER A C 1
ATOM 2608 O O . SER A 1 325 ? -4.270 10.817 9.100 1.00 98.31 325 SER A O 1
ATOM 2610 N N . GLY A 1 326 ? -4.298 8.897 10.257 1.00 97.81 326 GLY A N 1
ATOM 2611 C CA . GLY A 1 326 ? -5.135 9.389 11.346 1.00 97.81 326 GLY A CA 1
ATOM 2612 C C . GLY A 1 326 ? -4.487 10.567 12.066 1.00 97.81 326 GLY A C 1
ATOM 2613 O O . GLY A 1 326 ? -5.147 11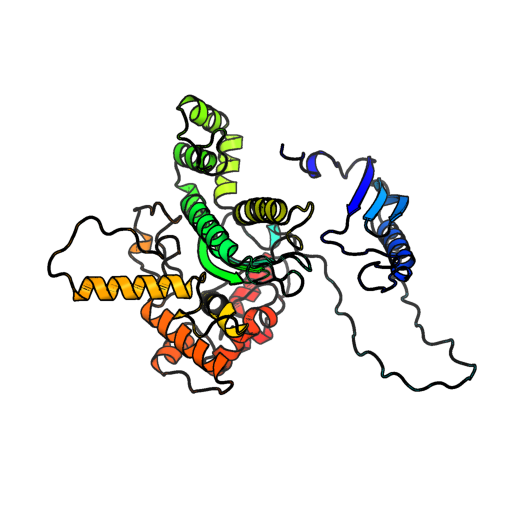.577 12.283 1.00 97.81 326 GLY A O 1
ATOM 2614 N N . TYR A 1 327 ? -3.185 10.482 12.359 1.00 98.06 327 TYR A N 1
ATOM 2615 C CA . TYR A 1 327 ? -2.436 11.600 12.935 1.00 98.06 327 TYR A CA 1
ATOM 2616 C C . TYR A 1 327 ? -2.435 12.828 12.019 1.00 98.06 327 TYR A C 1
ATOM 2618 O O . TYR A 1 327 ? -2.768 13.912 12.480 1.00 98.06 327 TYR A O 1
ATOM 2626 N N . GLU A 1 328 ? -2.125 12.678 10.727 1.00 97.56 328 GLU A N 1
ATOM 2627 C CA . GLU A 1 328 ? -2.112 13.828 9.806 1.00 97.56 328 GLU A CA 1
ATOM 2628 C C . GLU A 1 328 ? -3.471 14.519 9.694 1.00 97.56 328 GLU A C 1
ATOM 2630 O O . GLU A 1 328 ? -3.541 15.744 9.743 1.00 97.56 328 GLU A O 1
ATOM 2635 N N . ARG A 1 329 ? -4.553 13.740 9.617 1.00 97.50 329 ARG A N 1
ATOM 2636 C CA . ARG A 1 329 ? -5.922 14.269 9.576 1.00 97.50 329 ARG A CA 1
ATOM 2637 C C . ARG A 1 329 ? -6.299 15.009 10.858 1.00 97.50 329 ARG A C 1
ATOM 2639 O O . ARG A 1 329 ? -6.958 16.043 10.803 1.00 97.50 329 ARG A O 1
ATOM 2646 N N . ILE A 1 330 ? -5.885 14.486 12.014 1.00 96.81 330 ILE A N 1
ATOM 2647 C CA . ILE A 1 330 ? -6.102 15.127 13.318 1.00 96.81 330 ILE A CA 1
ATOM 2648 C C . ILE A 1 330 ? -5.372 16.469 13.381 1.00 96.81 330 ILE A C 1
ATOM 2650 O O . ILE A 1 330 ? -5.967 17.464 13.791 1.00 96.81 330 ILE A O 1
ATOM 2654 N N . GLU A 1 331 ? -4.097 16.510 12.994 1.00 96.00 331 GLU A N 1
ATOM 2655 C CA . GLU A 1 331 ? -3.307 17.742 13.057 1.00 96.00 331 GLU A CA 1
ATOM 2656 C C . GLU A 1 331 ? -3.824 18.790 12.066 1.00 96.00 331 GLU A C 1
ATOM 2658 O O . GLU A 1 331 ? -3.993 19.948 12.446 1.00 96.00 331 GLU A O 1
ATOM 2663 N N . ALA A 1 332 ? -4.176 18.384 10.841 1.00 93.19 332 ALA A N 1
ATOM 2664 C CA . ALA A 1 332 ? -4.782 19.277 9.856 1.00 93.19 332 ALA A CA 1
ATOM 2665 C C . ALA A 1 332 ? -6.111 19.875 10.353 1.00 93.19 332 ALA A C 1
ATOM 2667 O O . ALA A 1 332 ? -6.310 21.085 10.271 1.00 93.19 332 ALA A O 1
ATOM 2668 N N . SER A 1 333 ? -6.977 19.050 10.953 1.00 92.31 333 SER A N 1
ATOM 2669 C CA . SER A 1 333 ? -8.246 19.487 11.554 1.00 92.31 333 SER A CA 1
ATOM 2670 C C . SER A 1 333 ? -8.046 20.493 12.701 1.00 92.31 333 SER A C 1
ATOM 2672 O O . SER A 1 333 ? -8.764 21.489 12.798 1.00 92.31 333 SER A O 1
ATOM 2674 N N . LYS A 1 334 ? -7.030 20.301 13.556 1.00 91.12 334 LYS A N 1
ATOM 2675 C CA . LYS A 1 334 ? -6.703 21.257 14.633 1.00 91.12 334 LYS A CA 1
ATOM 2676 C C . LYS A 1 334 ? -6.266 22.618 14.096 1.00 91.12 334 LYS A C 1
ATOM 2678 O O . LYS A 1 334 ? -6.677 23.634 14.655 1.00 91.12 334 LYS A O 1
ATOM 2683 N N . VAL A 1 335 ? -5.434 22.636 13.051 1.00 87.25 335 VAL A N 1
ATOM 2684 C CA . VAL A 1 335 ? -4.981 23.880 12.410 1.00 87.25 335 VAL A CA 1
ATOM 2685 C C . VAL A 1 335 ? -6.172 24.617 11.807 1.00 87.25 335 VAL A C 1
ATOM 2687 O O . VAL A 1 335 ? -6.349 25.792 12.097 1.00 87.25 335 VAL A O 1
ATOM 2690 N N . GLU A 1 336 ? -7.036 23.918 11.070 1.00 83.88 336 GLU A N 1
ATOM 2691 C CA . GLU A 1 336 ? -8.244 24.488 10.459 1.00 83.88 336 GLU A CA 1
ATOM 2692 C C . GLU A 1 336 ? -9.179 25.131 11.498 1.00 83.88 336 GLU A C 1
ATOM 2694 O O . GLU A 1 336 ? -9.565 26.293 11.361 1.00 83.88 336 GLU A O 1
ATOM 2699 N N . ILE A 1 337 ? -9.473 24.426 12.597 1.00 81.12 337 ILE A N 1
ATOM 2700 C CA . ILE A 1 337 ? -10.280 24.964 13.705 1.00 81.12 337 ILE A CA 1
ATOM 2701 C C . ILE A 1 337 ? -9.600 26.183 14.348 1.00 81.12 337 ILE A C 1
ATOM 2703 O O . ILE A 1 337 ? -10.280 27.135 14.735 1.00 81.12 337 ILE A O 1
ATOM 2707 N N . GLY A 1 338 ? -8.272 26.160 14.484 1.00 79.25 338 GLY A N 1
ATOM 2708 C CA . GLY A 1 338 ? -7.490 27.287 14.991 1.00 79.25 338 GLY A CA 1
ATOM 2709 C C . GLY A 1 338 ? -7.587 28.513 14.083 1.00 79.25 338 GLY A C 1
ATOM 2710 O O . GLY A 1 338 ? -7.846 29.608 14.573 1.00 79.25 338 GLY A O 1
ATOM 2711 N N . THR A 1 339 ? -7.450 28.332 12.769 1.00 76.56 339 THR A N 1
ATOM 2712 C CA . THR A 1 339 ? -7.559 29.410 11.778 1.00 76.56 339 THR A CA 1
ATOM 2713 C C . THR A 1 339 ? -8.952 30.036 11.781 1.00 76.56 339 THR A C 1
ATOM 2715 O O . THR A 1 339 ? -9.053 31.253 11.898 1.00 76.56 339 THR A O 1
ATOM 2718 N N . ILE A 1 340 ? -10.020 29.225 11.761 1.00 74.00 340 ILE A N 1
ATOM 2719 C CA . ILE A 1 340 ? -11.415 29.711 11.786 1.00 74.00 340 ILE A CA 1
ATOM 2720 C C . ILE A 1 340 ? -11.695 30.559 13.035 1.00 74.00 340 ILE A C 1
ATOM 2722 O O . ILE A 1 340 ? -12.401 31.559 12.964 1.00 74.00 340 ILE A O 1
ATOM 2726 N N . ARG A 1 341 ? -11.132 30.186 14.191 1.00 70.44 341 ARG A N 1
ATOM 2727 C CA . ARG A 1 341 ? -11.312 30.926 15.453 1.00 70.44 341 ARG A CA 1
ATOM 2728 C C . ARG A 1 341 ? -10.569 32.264 15.502 1.00 70.44 341 ARG A C 1
ATOM 2730 O O . ARG A 1 341 ? -10.851 33.055 16.397 1.00 70.44 341 ARG A O 1
ATOM 2737 N N . HIS A 1 342 ? -9.617 32.498 14.599 1.00 64.88 342 HIS A N 1
ATOM 2738 C CA . HIS A 1 342 ? -8.712 33.648 14.639 1.00 64.88 342 HIS A CA 1
ATOM 2739 C C . HIS A 1 342 ? -8.794 34.571 13.405 1.00 64.88 342 HIS A C 1
ATOM 2741 O O . HIS A 1 342 ? -8.061 35.558 13.370 1.00 64.88 342 HIS A O 1
ATOM 2747 N N . SER A 1 343 ? -9.660 34.307 12.415 1.00 57.69 343 SER A N 1
ATOM 2748 C CA . SER A 1 343 ? -9.762 35.119 11.188 1.00 57.69 343 SER A CA 1
ATOM 2749 C C . SER A 1 343 ? -11.143 35.762 10.978 1.00 57.69 343 SER A C 1
ATOM 2751 O O . SER A 1 343 ? -12.105 35.050 10.699 1.00 57.69 343 SER A O 1
ATOM 2753 N N . ASP A 1 344 ? -11.200 37.101 10.991 1.00 57.28 344 ASP A N 1
ATOM 2754 C CA . ASP A 1 344 ? -12.325 37.922 10.487 1.00 57.28 344 ASP A CA 1
ATOM 2755 C C . ASP A 1 344 ? -12.159 38.321 8.999 1.00 57.28 344 ASP A C 1
ATOM 2757 O O . ASP A 1 344 ? -13.005 39.011 8.430 1.00 57.28 344 ASP A O 1
ATOM 2761 N N . THR A 1 345 ? -11.082 37.891 8.329 1.00 50.03 345 THR A N 1
ATOM 2762 C CA . THR A 1 345 ? -10.828 38.178 6.905 1.00 50.03 345 THR A CA 1
ATOM 2763 C C . THR A 1 345 ? -10.339 36.938 6.140 1.00 50.03 345 THR A C 1
ATOM 2765 O O . THR A 1 345 ? -9.491 36.198 6.645 1.00 50.03 345 THR A O 1
ATOM 2768 N N . PRO A 1 346 ? -10.835 36.684 4.910 1.00 47.69 346 PRO A N 1
ATOM 2769 C CA . PRO A 1 346 ? -10.375 35.568 4.090 1.00 47.69 346 PRO A CA 1
ATOM 2770 C C . PRO A 1 346 ? -9.036 35.919 3.430 1.00 47.69 346 PRO A C 1
ATOM 2772 O O . PRO A 1 346 ? -8.954 36.873 2.658 1.00 47.69 346 PRO A O 1
ATOM 2775 N N . ASN A 1 347 ? -7.986 35.149 3.727 1.00 49.94 347 ASN A N 1
ATOM 2776 C CA . ASN A 1 347 ? -6.678 35.299 3.086 1.00 49.94 347 ASN A CA 1
ATOM 2777 C C . ASN A 1 347 ? -6.581 34.372 1.846 1.00 49.94 347 ASN A C 1
ATOM 2779 O O . ASN A 1 347 ? -6.864 33.182 2.005 1.00 49.94 347 ASN A O 1
ATOM 2783 N N . PRO A 1 348 ? -6.188 34.847 0.642 1.00 47.47 348 PRO A N 1
ATOM 2784 C CA . PRO A 1 348 ? -6.348 34.085 -0.608 1.00 47.47 348 PRO A CA 1
ATOM 2785 C C . PRO A 1 348 ? -5.328 32.967 -0.882 1.00 47.47 348 PRO A C 1
ATOM 2787 O O . PRO A 1 348 ? -5.501 32.238 -1.852 1.00 47.47 348 PRO A O 1
ATOM 2790 N N . GLU A 1 349 ? -4.289 32.785 -0.066 1.00 51.28 349 GLU A N 1
ATOM 2791 C CA . GLU A 1 349 ? -3.272 31.739 -0.279 1.00 51.28 349 GLU A CA 1
ATOM 2792 C C . GLU A 1 349 ? -2.954 31.020 1.035 1.00 51.28 349 GLU A C 1
ATOM 2794 O O . GLU A 1 349 ? -1.941 31.263 1.693 1.00 51.28 349 GLU A O 1
ATOM 2799 N N . GLN A 1 350 ? -3.856 30.140 1.470 1.00 60.41 350 GLN A N 1
ATOM 2800 C CA . GLN A 1 350 ? -3.557 29.241 2.581 1.00 60.41 350 GLN A CA 1
ATOM 2801 C C . GLN A 1 350 ? -2.603 28.146 2.096 1.00 60.41 350 GLN A C 1
ATOM 2803 O O . GLN A 1 350 ? -2.862 27.481 1.093 1.00 60.41 350 GLN A O 1
ATOM 2808 N N . ALA A 1 351 ? -1.490 27.963 2.815 1.00 65.38 351 ALA A N 1
ATOM 2809 C CA . ALA A 1 351 ? -0.583 26.847 2.577 1.00 65.38 351 ALA A CA 1
ATOM 2810 C C . ALA A 1 351 ? -1.373 25.523 2.584 1.00 65.38 351 ALA A C 1
ATOM 2812 O O . ALA A 1 351 ? -2.284 25.369 3.406 1.00 65.38 351 ALA A O 1
ATOM 2813 N N . PRO A 1 352 ? -1.044 24.570 1.695 1.00 75.00 352 PRO A N 1
ATOM 2814 C CA . PRO A 1 352 ? -1.803 23.335 1.580 1.00 75.00 352 PRO A CA 1
ATOM 2815 C C . PRO A 1 352 ? -1.795 22.578 2.912 1.00 75.00 352 PRO A C 1
ATOM 2817 O O . PRO A 1 352 ? -0.773 22.526 3.607 1.00 75.00 352 PRO A O 1
ATOM 2820 N N . ARG A 1 353 ? -2.933 21.973 3.264 1.00 85.25 353 ARG A N 1
ATOM 2821 C CA . ARG A 1 353 ? -3.086 21.207 4.502 1.00 85.25 353 ARG A CA 1
ATOM 2822 C C . ARG A 1 353 ? -2.062 20.084 4.539 1.00 85.25 353 ARG A C 1
ATOM 2824 O O . ARG A 1 353 ? -1.652 19.523 3.516 1.00 85.25 353 ARG A O 1
ATOM 2831 N N . GLN A 1 354 ? -1.669 19.705 5.749 1.00 89.25 354 GLN A N 1
ATOM 2832 C CA . GLN A 1 354 ? -0.737 18.602 5.946 1.00 89.25 354 GLN A CA 1
ATOM 2833 C C . GLN A 1 354 ? -1.237 17.311 5.278 1.00 89.25 354 GLN A C 1
ATOM 2835 O O . GLN A 1 354 ? -0.447 16.626 4.634 1.00 89.25 354 GLN A O 1
ATOM 2840 N N . ASP A 1 355 ? -2.541 17.039 5.368 1.00 93.75 355 ASP A N 1
ATOM 2841 C CA . ASP A 1 355 ? -3.191 15.836 4.854 1.00 93.75 355 ASP A CA 1
ATOM 2842 C C . ASP A 1 355 ? -3.651 15.933 3.387 1.00 93.75 355 ASP A C 1
ATOM 2844 O O . ASP A 1 355 ? -4.247 14.983 2.887 1.00 93.75 355 ASP A O 1
ATOM 2848 N N . ASP A 1 356 ? -3.344 17.017 2.660 1.00 92.06 356 ASP A N 1
ATOM 2849 C CA . ASP A 1 356 ? -3.838 17.233 1.285 1.00 92.06 356 ASP A CA 1
ATOM 2850 C C . ASP A 1 356 ? -3.338 16.207 0.258 1.00 92.06 356 ASP A C 1
ATOM 2852 O O . ASP A 1 356 ? -3.893 16.079 -0.831 1.00 92.06 356 ASP A O 1
ATOM 2856 N N . TRP A 1 357 ? -2.286 15.456 0.557 1.00 95.12 357 TRP A N 1
ATOM 2857 C CA . TRP A 1 357 ? -1.830 14.374 -0.318 1.00 95.12 357 TRP A CA 1
ATOM 2858 C C . TRP A 1 357 ? -2.604 13.062 -0.096 1.00 95.12 357 TRP A C 1
ATOM 2860 O O . TRP A 1 357 ? -2.501 12.131 -0.899 1.00 95.12 357 TRP A O 1
ATOM 2870 N N . LEU A 1 358 ? -3.389 12.972 0.983 1.00 97.00 358 LEU A N 1
ATOM 2871 C CA . LEU A 1 358 ? -4.293 11.859 1.244 1.00 97.00 358 LEU A CA 1
ATOM 2872 C C . LEU A 1 358 ? -5.628 12.083 0.529 1.00 97.00 358 LEU A C 1
ATOM 2874 O O . LEU A 1 358 ? -6.098 13.211 0.383 1.00 97.00 358 LEU A O 1
ATOM 2878 N N . SER A 1 359 ? -6.297 10.997 0.137 1.00 95.44 359 SER A N 1
ATOM 2879 C CA . SER A 1 359 ? -7.686 11.098 -0.327 1.00 95.44 359 SER A CA 1
ATOM 2880 C C . SER A 1 359 ? -8.575 11.677 0.778 1.00 95.44 359 SER A C 1
ATOM 2882 O O . SER A 1 359 ? -8.431 11.264 1.938 1.00 95.44 359 SER A O 1
ATOM 2884 N N . PRO A 1 360 ? -9.526 12.570 0.460 1.00 94.44 360 PRO A N 1
ATOM 2885 C CA . PRO A 1 360 ? -10.543 12.999 1.416 1.00 94.44 360 PRO A CA 1
ATOM 2886 C C . PRO A 1 360 ? -11.310 11.806 2.002 1.00 94.44 360 PRO A C 1
ATOM 2888 O O . PRO A 1 360 ? -11.422 10.761 1.365 1.00 94.44 360 PRO A O 1
ATOM 2891 N N . ILE A 1 361 ? -11.811 11.936 3.232 1.00 95.38 361 ILE A N 1
ATOM 2892 C CA . ILE A 1 361 ? -12.648 10.891 3.842 1.00 95.38 361 ILE A CA 1
ATOM 2893 C C . ILE A 1 361 ? -14.011 10.859 3.147 1.00 95.38 361 ILE A C 1
ATOM 2895 O O . ILE A 1 361 ? -14.394 9.833 2.589 1.00 95.38 361 ILE A O 1
ATOM 2899 N N . GLU A 1 362 ? -14.705 11.992 3.159 1.00 94.06 362 GLU A N 1
ATOM 2900 C CA . GLU A 1 362 ? -16.109 12.092 2.783 1.00 94.06 362 GLU A CA 1
ATOM 2901 C C . GLU A 1 362 ? -16.323 12.008 1.276 1.00 94.06 362 GLU A C 1
ATOM 2903 O O . GLU A 1 362 ? -15.718 12.752 0.503 1.00 94.06 362 GLU A O 1
ATOM 2908 N N . LEU A 1 363 ? -17.216 11.112 0.862 1.00 88.94 363 LEU A N 1
ATOM 2909 C CA . LEU A 1 363 ? -17.768 11.072 -0.483 1.00 88.94 363 LEU A CA 1
ATOM 2910 C C . LEU A 1 363 ? -18.647 12.303 -0.716 1.00 88.94 363 LEU A C 1
ATOM 2912 O O . LEU A 1 363 ? -19.847 12.291 -0.449 1.00 88.94 363 LEU A O 1
ATOM 2916 N N . ASP A 1 364 ? -18.047 13.354 -1.261 1.00 78.31 364 ASP A N 1
ATOM 2917 C CA . ASP A 1 364 ? -18.782 14.511 -1.749 1.00 78.31 364 ASP A CA 1
ATOM 2918 C C . ASP A 1 364 ? -19.189 14.317 -3.221 1.00 78.31 364 ASP A C 1
ATOM 2920 O O . ASP A 1 364 ? -18.351 14.249 -4.125 1.00 78.31 364 ASP A O 1
ATOM 2924 N N . LYS A 1 365 ? -20.502 14.279 -3.475 1.00 66.00 365 LYS A N 1
ATOM 2925 C CA . LYS A 1 365 ? -21.075 14.175 -4.829 1.00 66.00 365 LYS A CA 1
ATOM 2926 C C . LYS A 1 365 ? -20.704 15.364 -5.723 1.00 66.00 365 LYS A C 1
ATOM 2928 O O . LYS A 1 365 ? -20.764 15.241 -6.946 1.00 66.00 365 LYS A O 1
ATOM 2933 N N . GLN A 1 366 ? -20.347 16.514 -5.149 1.00 62.66 366 GLN A N 1
ATOM 2934 C CA . GLN A 1 366 ? -19.862 17.668 -5.906 1.00 62.66 366 GLN A CA 1
ATOM 2935 C C . GLN A 1 366 ? -18.394 17.482 -6.314 1.00 62.66 366 GLN A C 1
ATOM 2937 O O . GLN A 1 366 ? -18.055 17.735 -7.472 1.00 62.66 366 GLN A O 1
ATOM 2942 N N . SER A 1 367 ? -17.550 16.925 -5.436 1.00 61.94 367 SER A N 1
ATOM 2943 C CA . SER A 1 367 ? -16.159 16.563 -5.761 1.00 61.94 367 SER A CA 1
ATOM 2944 C C . SER A 1 367 ? -16.028 15.520 -6.882 1.00 61.94 367 SER A C 1
ATOM 2946 O O . SER A 1 367 ? -15.024 15.508 -7.591 1.00 61.94 367 SER A O 1
ATOM 2948 N N . GLU A 1 368 ? -17.050 14.687 -7.128 1.00 56.09 368 GLU A N 1
ATOM 2949 C CA . GLU A 1 368 ? -17.069 13.771 -8.282 1.00 56.09 368 GLU A CA 1
ATOM 2950 C C . GLU A 1 368 ? -17.032 14.499 -9.634 1.00 56.09 368 GLU A C 1
ATOM 2952 O O . GLU A 1 368 ? -16.520 13.934 -10.608 1.00 56.09 368 GLU A O 1
ATOM 2957 N N . ARG A 1 369 ? -17.550 15.738 -9.672 1.00 52.38 369 ARG A N 1
ATOM 2958 C CA . ARG A 1 369 ? -17.622 16.621 -10.849 1.00 52.38 369 ARG A CA 1
ATOM 2959 C C . ARG A 1 369 ? -16.496 17.655 -10.900 1.00 52.38 369 ARG A C 1
ATOM 2961 O O . ARG A 1 369 ? -16.365 18.342 -11.910 1.00 52.38 369 ARG A O 1
ATOM 2968 N N . SER A 1 370 ? -15.718 17.789 -9.825 1.00 54.62 370 SER A N 1
ATOM 2969 C CA . SER A 1 370 ? -14.575 18.700 -9.772 1.00 54.62 370 SER A CA 1
ATOM 2970 C C . SER A 1 370 ? -13.501 18.230 -10.752 1.00 54.62 370 SER A C 1
ATOM 2972 O O . SER A 1 370 ? -12.948 17.141 -10.610 1.00 54.62 370 SER A O 1
ATOM 2974 N N . THR A 1 371 ? -13.208 19.062 -11.751 1.00 51.00 371 THR A N 1
ATOM 2975 C CA . THR A 1 371 ? -12.090 18.876 -12.692 1.00 51.00 371 THR A CA 1
ATOM 2976 C C . THR A 1 371 ? -10.791 19.481 -12.161 1.00 51.00 371 THR A C 1
ATOM 2978 O O . THR A 1 371 ? -9.737 19.347 -12.783 1.00 51.00 371 THR A O 1
ATOM 2981 N N . THR A 1 372 ? -10.854 20.183 -11.026 1.00 52.00 372 THR A N 1
ATOM 2982 C CA . THR A 1 372 ? -9.698 20.786 -10.367 1.00 52.00 372 THR A CA 1
ATOM 2983 C C . THR A 1 372 ? -8.786 19.679 -9.852 1.00 52.00 372 THR A C 1
ATOM 2985 O O . THR A 1 372 ? -9.157 18.876 -9.001 1.00 52.00 372 THR A O 1
ATOM 2988 N N . ARG A 1 373 ? -7.590 19.600 -10.434 1.00 59.16 373 ARG A N 1
ATOM 2989 C CA . ARG A 1 373 ? -6.605 18.559 -10.149 1.00 59.16 373 ARG A CA 1
ATOM 2990 C C . ARG A 1 373 ? -5.723 19.019 -8.996 1.00 59.16 373 ARG A C 1
ATOM 2992 O O . ARG A 1 373 ? -4.992 19.996 -9.140 1.00 59.16 373 ARG A O 1
ATOM 2999 N N . SER A 1 374 ? -5.753 18.308 -7.873 1.00 69.38 374 SER A N 1
ATOM 3000 C CA . SER A 1 374 ? -4.760 18.531 -6.823 1.00 69.38 374 SER A CA 1
ATOM 3001 C C . SER A 1 374 ? -3.361 18.190 -7.342 1.00 69.38 374 SER A C 1
ATOM 3003 O O . SER A 1 374 ? -3.140 17.142 -7.947 1.00 69.38 374 SER A O 1
ATOM 3005 N N . ALA A 1 375 ? -2.386 19.058 -7.075 1.00 79.50 375 ALA A N 1
ATOM 3006 C CA . ALA A 1 375 ? -0.985 18.777 -7.386 1.00 79.50 375 ALA A CA 1
ATOM 3007 C C . ALA A 1 375 ? -0.400 17.650 -6.507 1.00 79.50 375 ALA A C 1
ATOM 3009 O O . ALA A 1 375 ? 0.632 17.075 -6.844 1.00 79.50 375 ALA A O 1
ATOM 3010 N N . ARG A 1 376 ? -1.046 17.323 -5.375 1.00 89.56 376 ARG A N 1
ATOM 3011 C CA . ARG A 1 376 ? -0.518 16.403 -4.348 1.00 89.56 376 ARG A CA 1
ATOM 3012 C C . ARG A 1 376 ? -1.204 15.033 -4.313 1.00 89.56 376 ARG A C 1
ATOM 3014 O O . ARG A 1 376 ? -0.748 14.157 -3.582 1.00 89.56 376 ARG A O 1
ATOM 3021 N N . ARG A 1 377 ? -2.272 14.828 -5.091 1.00 91.62 377 ARG A N 1
ATOM 3022 C CA . ARG A 1 377 ? -3.015 13.557 -5.198 1.00 91.62 377 ARG A CA 1
ATOM 3023 C C . ARG A 1 377 ? -3.683 13.424 -6.567 1.00 91.62 377 ARG A C 1
ATOM 3025 O O . ARG A 1 377 ? -3.962 14.422 -7.218 1.00 91.62 377 ARG A O 1
ATOM 3032 N N . ALA A 1 378 ? -3.989 12.198 -6.990 1.00 89.81 378 ALA A N 1
ATOM 3033 C CA . ALA A 1 378 ? -4.571 11.955 -8.313 1.00 89.81 378 ALA A CA 1
ATOM 3034 C C . ALA A 1 378 ? -5.966 12.581 -8.515 1.00 89.81 378 ALA A C 1
ATOM 3036 O O . ALA A 1 378 ? -6.281 12.995 -9.627 1.00 89.81 378 ALA A O 1
ATOM 3037 N N . SER A 1 379 ? -6.804 12.635 -7.474 1.00 88.88 379 SER A N 1
ATOM 3038 C CA . SER A 1 379 ? -8.108 13.305 -7.510 1.00 88.88 379 SER A CA 1
ATOM 3039 C C . SER A 1 379 ? -8.577 13.726 -6.115 1.00 88.88 379 SER A C 1
ATOM 3041 O O . SER A 1 379 ? -8.011 13.306 -5.104 1.00 88.88 379 SER A O 1
ATOM 3043 N N . ASP A 1 380 ? -9.668 14.489 -6.073 1.00 87.25 380 ASP A N 1
ATOM 3044 C CA . ASP A 1 380 ? -10.287 14.990 -4.842 1.00 87.25 380 ASP A CA 1
ATOM 3045 C C . ASP A 1 380 ? -11.474 14.140 -4.371 1.00 87.25 380 ASP A C 1
ATOM 3047 O O . ASP A 1 380 ? -12.212 14.536 -3.475 1.00 87.25 380 ASP A O 1
ATOM 3051 N N . ARG A 1 381 ? -11.667 12.948 -4.951 1.00 88.06 381 ARG A N 1
ATOM 3052 C CA . ARG A 1 381 ? -12.797 12.085 -4.591 1.00 88.06 381 ARG A CA 1
ATOM 3053 C C . ARG A 1 381 ? -12.581 11.440 -3.227 1.00 88.06 381 ARG A C 1
ATOM 3055 O O . ARG A 1 381 ? -11.578 10.749 -3.018 1.00 88.06 381 ARG A O 1
ATOM 3062 N N . GLY A 1 382 ? -13.564 11.573 -2.342 1.00 92.31 382 GLY A N 1
ATOM 3063 C CA . GLY A 1 382 ? -13.594 10.843 -1.077 1.00 92.31 382 GLY A CA 1
ATOM 3064 C C . GLY A 1 382 ? -13.734 9.332 -1.231 1.00 92.31 382 GLY A C 1
ATOM 3065 O O . GLY A 1 382 ? -13.766 8.805 -2.349 1.00 92.31 382 GLY A O 1
ATOM 3066 N N . TYR A 1 383 ? -13.795 8.608 -0.114 1.00 94.62 383 TYR A N 1
ATOM 3067 C CA . TYR A 1 383 ? -13.896 7.143 -0.143 1.00 94.62 383 TYR A CA 1
ATOM 3068 C C . TYR A 1 383 ? -14.803 6.519 0.927 1.00 94.62 383 TYR A C 1
ATOM 3070 O O . TYR A 1 383 ? -14.951 5.298 0.931 1.00 94.62 383 TYR A O 1
ATOM 3078 N N . LEU A 1 384 ? -15.413 7.318 1.805 1.00 95.44 384 LEU A N 1
ATOM 3079 C CA . LEU A 1 384 ? -16.398 6.883 2.793 1.00 95.44 384 LEU A CA 1
ATOM 3080 C C . LEU A 1 384 ? -17.637 7.787 2.767 1.00 95.44 384 LEU A C 1
ATOM 3082 O O . LEU A 1 384 ? -17.543 9.005 2.672 1.00 95.44 384 LEU A O 1
ATOM 3086 N N . SER A 1 385 ? -18.804 7.189 2.939 1.00 93.50 385 SER A N 1
ATOM 3087 C CA . SER A 1 385 ? -20.115 7.803 3.139 1.00 93.50 385 SER A CA 1
ATOM 3088 C C . SER A 1 385 ? -20.265 8.317 4.578 1.00 93.50 385 SER A C 1
ATOM 3090 O O . SER A 1 385 ? -21.254 8.034 5.257 1.00 93.50 385 SER A O 1
ATOM 3092 N N . LEU A 1 386 ? -19.256 9.020 5.094 1.00 93.69 386 LEU A N 1
ATOM 3093 C CA . LEU A 1 386 ? -19.256 9.701 6.391 1.00 93.69 386 LEU A CA 1
ATOM 3094 C C . LEU A 1 386 ? -18.239 10.842 6.372 1.00 93.69 386 LEU A C 1
ATOM 3096 O O . LEU A 1 386 ? -17.238 10.761 5.663 1.00 93.69 386 LEU A O 1
ATOM 3100 N N . ASP A 1 387 ? -18.485 11.882 7.163 1.00 93.69 387 ASP A N 1
ATOM 3101 C CA . ASP A 1 387 ? -17.601 13.043 7.228 1.00 93.69 387 ASP A CA 1
ATOM 3102 C C . ASP A 1 387 ? -16.325 12.781 8.056 1.00 93.69 387 ASP A C 1
ATOM 3104 O O . ASP A 1 387 ? -16.212 11.821 8.832 1.00 93.69 387 ASP A O 1
ATOM 3108 N N . LEU A 1 388 ? -15.330 13.660 7.908 1.00 94.75 388 LEU A N 1
ATOM 3109 C CA . LEU A 1 388 ? -14.064 13.552 8.640 1.00 94.75 388 LEU A CA 1
ATOM 3110 C C . LEU A 1 388 ? -14.261 13.565 10.170 1.00 94.75 388 LEU A C 1
ATOM 3112 O O . LEU A 1 388 ? -13.548 12.863 10.890 1.00 94.75 388 LEU A O 1
ATOM 3116 N N . THR A 1 389 ? -15.229 14.324 10.682 1.00 94.94 389 THR A N 1
ATOM 3117 C CA . THR A 1 389 ? -15.498 14.428 12.125 1.00 94.94 389 THR A CA 1
ATOM 3118 C C . THR A 1 389 ? -15.992 13.098 12.687 1.00 94.94 389 THR A C 1
ATOM 3120 O O . THR A 1 389 ? -15.500 12.627 13.715 1.00 94.94 389 THR A O 1
ATOM 3123 N N . ALA A 1 390 ? -16.932 12.460 11.998 1.00 95.69 390 ALA A N 1
ATOM 3124 C CA . ALA A 1 390 ? -17.466 11.150 12.317 1.00 95.69 390 ALA A CA 1
ATOM 3125 C C . ALA A 1 390 ? -16.374 10.070 12.263 1.00 95.69 390 ALA A C 1
ATOM 3127 O O . ALA A 1 390 ? -16.277 9.250 13.181 1.00 95.69 390 ALA A O 1
ATOM 3128 N N . TYR A 1 391 ? -15.497 10.115 11.250 1.00 97.50 391 TYR A N 1
ATOM 3129 C CA . TYR A 1 391 ? -14.341 9.218 11.152 1.00 97.50 391 TYR A CA 1
ATOM 3130 C C . TYR A 1 391 ? -13.428 9.333 12.375 1.00 97.50 391 TYR A C 1
ATOM 3132 O O . TYR A 1 391 ? -13.088 8.327 13.002 1.00 97.50 391 TYR A O 1
ATOM 3140 N N . LEU A 1 392 ? -13.049 10.561 12.741 1.00 97.00 392 LEU A N 1
ATOM 3141 C CA . LEU A 1 392 ? -12.137 10.813 13.857 1.00 97.00 392 LEU A CA 1
ATOM 3142 C C . LEU A 1 392 ? -12.758 10.439 15.210 1.00 97.00 392 LEU A C 1
ATOM 3144 O O . LEU A 1 392 ? -12.067 9.864 16.052 1.00 97.00 392 LEU A O 1
ATOM 3148 N N . LYS A 1 393 ? -14.064 10.672 15.405 1.00 96.12 393 LYS A N 1
ATOM 3149 C CA . LYS A 1 393 ? -14.798 10.198 16.593 1.00 96.12 393 LYS A CA 1
ATOM 3150 C C . LYS A 1 393 ? -14.776 8.673 16.703 1.00 96.12 393 LYS A C 1
ATOM 3152 O O . LYS A 1 393 ? -14.491 8.138 17.776 1.00 96.12 393 LYS A O 1
ATOM 3157 N N . LEU A 1 394 ? -15.039 7.967 15.599 1.00 96.69 394 LEU A N 1
ATOM 3158 C CA . LEU A 1 394 ? -14.987 6.505 15.567 1.00 96.69 394 LEU A CA 1
ATOM 3159 C C . LEU A 1 394 ? -13.571 5.988 15.851 1.00 96.69 394 LEU A C 1
ATOM 3161 O O . LEU A 1 394 ? -13.407 5.020 16.601 1.00 96.69 394 LEU A O 1
ATOM 3165 N N . LEU A 1 395 ? -12.551 6.643 15.292 1.00 97.00 395 LEU A N 1
ATOM 3166 C CA . LEU A 1 395 ? -11.143 6.314 15.495 1.00 97.00 395 LEU A CA 1
ATOM 3167 C C . LEU A 1 395 ? -10.722 6.466 16.967 1.00 97.00 395 LEU A C 1
ATOM 3169 O O . LEU A 1 395 ? -10.170 5.517 17.533 1.00 97.00 395 LEU A O 1
ATOM 3173 N N . ASP A 1 396 ? -11.010 7.612 17.595 1.00 94.88 396 ASP A N 1
ATOM 3174 C CA . ASP A 1 396 ? -10.710 7.867 19.015 1.00 94.88 396 ASP A CA 1
ATOM 3175 C C . ASP A 1 396 ? -11.431 6.862 19.918 1.00 94.88 396 ASP A C 1
ATOM 3177 O O . ASP A 1 396 ? -10.793 6.172 20.722 1.00 94.88 396 ASP A O 1
ATOM 3181 N N . TRP A 1 397 ? -12.748 6.699 19.739 1.00 94.75 397 TRP A N 1
ATOM 3182 C CA . TRP A 1 397 ? -13.521 5.766 20.553 1.00 94.75 397 TRP A CA 1
ATOM 3183 C C . TRP A 1 397 ? -12.974 4.338 20.438 1.00 94.75 397 TRP A C 1
ATOM 3185 O O . TRP A 1 397 ? -12.725 3.688 21.460 1.00 94.75 397 TRP A O 1
ATOM 3195 N N . THR A 1 398 ? -12.697 3.869 19.216 1.00 94.94 398 THR A N 1
ATOM 3196 C CA . THR A 1 398 ? -12.131 2.532 18.978 1.00 94.94 398 THR A CA 1
ATOM 3197 C C . THR A 1 398 ? -10.751 2.395 19.623 1.00 94.94 398 THR A C 1
ATOM 3199 O O . THR A 1 398 ? -10.477 1.397 20.294 1.00 94.94 398 THR A O 1
ATOM 3202 N N . GLY A 1 399 ? -9.890 3.410 19.499 1.00 93.50 399 GLY A N 1
ATOM 3203 C CA . GLY A 1 399 ? -8.573 3.446 20.138 1.00 93.50 399 GLY A CA 1
ATOM 3204 C C . GLY A 1 399 ? -8.644 3.300 21.662 1.00 93.50 399 GLY A C 1
ATOM 3205 O O . GLY A 1 399 ? -7.876 2.529 22.249 1.00 93.50 399 GLY A O 1
ATOM 3206 N N . ARG A 1 400 ? -9.613 3.960 22.310 1.00 90.81 400 ARG A N 1
ATOM 3207 C CA . ARG A 1 400 ? -9.854 3.843 23.760 1.00 90.81 400 ARG A CA 1
ATOM 3208 C C . ARG A 1 400 ? -10.292 2.439 24.171 1.00 90.81 400 ARG A C 1
ATOM 3210 O O . ARG A 1 400 ? -9.794 1.936 25.183 1.00 90.81 400 ARG A O 1
ATOM 3217 N N . GLN A 1 401 ? -11.163 1.790 23.392 1.00 91.00 401 GLN A N 1
ATOM 3218 C CA . GLN A 1 401 ? -11.605 0.416 23.680 1.00 91.00 401 GLN A CA 1
ATOM 3219 C C . GLN A 1 401 ? -10.444 -0.582 23.608 1.00 91.00 401 GLN A C 1
ATOM 3221 O O . GLN A 1 401 ? -10.300 -1.439 24.480 1.00 91.00 401 GLN A O 1
ATOM 3226 N N . ILE A 1 402 ? -9.567 -0.437 22.609 1.00 87.50 402 ILE A N 1
ATOM 3227 C CA . ILE A 1 402 ? -8.395 -1.306 22.432 1.00 87.50 402 ILE A CA 1
ATOM 3228 C C . ILE A 1 402 ? -7.450 -1.228 23.637 1.00 87.50 402 ILE A C 1
ATOM 3230 O O . ILE A 1 402 ? -6.896 -2.245 24.046 1.00 87.50 402 ILE A O 1
ATOM 3234 N N . ARG A 1 403 ? -7.274 -0.035 24.212 1.00 81.44 403 ARG A N 1
ATOM 3235 C CA . ARG A 1 403 ? -6.353 0.200 25.332 1.00 81.44 403 ARG A CA 1
ATOM 3236 C C . ARG A 1 403 ? -6.882 -0.254 26.676 1.00 81.44 403 ARG A C 1
ATOM 3238 O O . ARG A 1 403 ? -6.143 -0.847 27.452 1.00 81.44 403 ARG A O 1
ATOM 3245 N N . ARG A 1 404 ? -8.146 0.053 26.971 1.00 75.19 404 ARG A N 1
ATOM 3246 C CA . ARG A 1 404 ? -8.736 -0.225 28.288 1.00 75.19 404 ARG A CA 1
ATOM 3247 C C . ARG A 1 404 ? -8.956 -1.718 28.531 1.00 75.19 404 ARG A C 1
ATOM 3249 O O . ARG A 1 404 ? -9.265 -2.091 29.658 1.00 75.19 404 ARG A O 1
ATOM 3256 N N . GLY A 1 405 ? -8.865 -2.555 27.491 1.00 64.44 405 GLY A N 1
ATOM 3257 C CA . GLY A 1 405 ? -9.140 -3.994 27.569 1.00 64.44 405 GLY A CA 1
ATOM 3258 C C . GLY A 1 405 ? -10.589 -4.328 27.952 1.00 64.44 405 GLY A C 1
ATOM 3259 O O . GLY A 1 405 ? -10.938 -5.498 28.069 1.00 64.44 405 GLY A O 1
ATOM 3260 N N . LYS A 1 406 ? -11.438 -3.309 28.136 1.00 60.22 406 LYS A N 1
ATOM 3261 C CA . LYS A 1 406 ? -12.853 -3.404 28.490 1.00 60.22 406 LYS A CA 1
ATOM 3262 C C . LYS A 1 406 ? -13.682 -2.959 27.293 1.00 60.22 406 LYS A C 1
ATOM 3264 O O . LYS A 1 406 ? -13.375 -1.939 26.683 1.00 60.22 406 LYS A O 1
ATOM 3269 N N . ARG A 1 407 ? -14.736 -3.718 26.987 1.00 62.09 407 ARG A N 1
ATOM 3270 C CA . ARG A 1 407 ? -15.729 -3.367 25.967 1.00 62.09 407 ARG A CA 1
ATOM 3271 C C . ARG A 1 407 ? -16.686 -2.336 26.564 1.00 62.09 407 ARG A C 1
ATOM 3273 O O . ARG A 1 407 ? -17.568 -2.697 27.334 1.00 62.09 407 ARG A O 1
ATOM 3280 N N . GLY A 1 408 ? -16.464 -1.057 26.288 1.00 67.12 408 GLY A N 1
ATOM 3281 C CA . GLY A 1 408 ? -17.480 -0.028 26.492 1.00 67.12 408 GLY A CA 1
ATOM 3282 C C . GLY A 1 408 ? -18.569 -0.133 25.423 1.00 67.12 408 GLY A C 1
ATOM 3283 O O . GLY A 1 408 ? -18.304 -0.630 24.328 1.00 67.12 408 GLY A O 1
ATOM 3284 N N . SER A 1 409 ? -19.777 0.345 25.730 1.00 79.50 409 SER A N 1
ATOM 3285 C CA . SER A 1 409 ? -20.827 0.494 24.715 1.00 79.50 409 SER A CA 1
ATOM 3286 C C . SER A 1 409 ? -20.378 1.492 23.653 1.00 79.50 409 SER A C 1
ATOM 3288 O O . SER A 1 409 ? -19.770 2.521 23.977 1.00 79.50 409 SER A O 1
ATOM 3290 N N . ILE A 1 410 ? -20.674 1.192 22.391 1.00 84.94 410 ILE A N 1
ATOM 3291 C CA . ILE A 1 410 ? -20.519 2.169 21.319 1.00 84.94 410 ILE A CA 1
ATOM 3292 C C . ILE A 1 410 ? -21.533 3.312 21.524 1.00 84.94 410 ILE A C 1
ATOM 3294 O O . ILE A 1 410 ? -22.671 3.040 21.917 1.00 84.94 410 ILE A O 1
ATOM 3298 N N . PRO A 1 411 ? -21.133 4.583 21.340 1.00 88.31 411 PRO A N 1
ATOM 3299 C CA . PRO A 1 411 ? -22.053 5.712 21.286 1.00 88.31 411 PRO A CA 1
ATOM 3300 C C . PRO A 1 411 ? -23.134 5.503 20.223 1.00 88.31 411 PRO A C 1
ATOM 3302 O O . PRO A 1 411 ? -22.861 4.918 19.174 1.00 88.31 411 PRO A O 1
ATOM 3305 N N . SER A 1 412 ? -24.354 5.978 20.481 1.00 87.12 412 SER A N 1
ATOM 3306 C CA . SER A 1 412 ? -25.499 5.769 19.585 1.00 87.12 412 SER A CA 1
ATOM 3307 C C . SER A 1 412 ? -25.296 6.395 18.204 1.00 87.12 412 SER A C 1
ATOM 3309 O O . SER A 1 412 ? -25.647 5.780 17.204 1.00 87.12 412 SER A O 1
ATOM 3311 N N . ASP A 1 413 ? -24.673 7.571 18.125 1.00 87.81 413 ASP A N 1
ATOM 3312 C CA . ASP A 1 413 ? -24.336 8.237 16.863 1.00 87.81 413 ASP A CA 1
ATOM 3313 C C . ASP A 1 413 ? -23.356 7.409 16.018 1.00 87.81 413 ASP A C 1
ATOM 3315 O O . ASP A 1 413 ? -23.555 7.243 14.815 1.00 87.81 413 ASP A O 1
ATOM 3319 N N . LEU A 1 414 ? -22.337 6.816 16.647 1.00 89.19 414 LEU A N 1
ATOM 3320 C CA . LEU A 1 414 ? -21.396 5.919 15.972 1.00 89.19 414 LEU A CA 1
ATOM 3321 C C . LEU A 1 414 ? -22.034 4.575 15.596 1.00 89.19 414 LEU A C 1
ATOM 3323 O O . LEU A 1 414 ? -21.714 4.022 14.544 1.00 89.19 414 LEU A O 1
ATOM 3327 N N . ALA A 1 415 ? -22.946 4.061 16.424 1.00 88.25 415 ALA A N 1
ATOM 3328 C CA . ALA A 1 415 ? -23.691 2.839 16.135 1.00 88.25 415 ALA A CA 1
ATOM 3329 C C . ALA A 1 415 ? -24.540 2.984 14.864 1.00 88.25 415 ALA A C 1
ATOM 3331 O O . ALA A 1 415 ? -24.500 2.098 14.016 1.00 88.25 415 ALA A O 1
ATOM 3332 N N . LEU A 1 416 ? -25.214 4.127 14.689 1.00 89.75 416 LEU A N 1
ATOM 3333 C CA . LEU A 1 416 ? -26.007 4.430 13.491 1.00 89.75 416 LEU A CA 1
ATOM 3334 C C . LEU A 1 416 ? -25.153 4.462 12.214 1.00 89.75 416 LEU A C 1
ATOM 3336 O O . LEU A 1 416 ? -25.604 4.033 11.152 1.00 89.75 416 LEU A O 1
ATOM 3340 N N . ILE A 1 417 ? -23.904 4.937 12.301 1.00 90.50 417 ILE A N 1
ATOM 3341 C CA . ILE A 1 417 ? -22.966 4.902 11.167 1.00 90.50 417 ILE A CA 1
ATOM 3342 C C . ILE A 1 417 ? -22.629 3.457 10.798 1.00 90.50 417 ILE A C 1
ATOM 3344 O O . ILE A 1 417 ? -22.655 3.107 9.617 1.00 90.50 417 ILE A O 1
ATOM 3348 N N . LEU A 1 418 ? -22.316 2.619 11.792 1.00 92.38 418 LEU A N 1
ATOM 3349 C CA . LEU A 1 418 ? -22.010 1.209 11.551 1.00 92.38 418 LEU A CA 1
ATOM 3350 C C . LEU A 1 418 ? -23.225 0.468 10.987 1.00 92.38 418 LEU A C 1
ATOM 3352 O O . LEU A 1 418 ? -23.072 -0.260 10.015 1.00 92.38 418 LEU A O 1
ATOM 3356 N N . GLU A 1 419 ? -24.423 0.709 11.518 1.00 92.19 419 GLU A N 1
ATOM 3357 C CA . GLU A 1 419 ? -25.672 0.125 11.020 1.00 92.19 419 GLU A CA 1
ATOM 3358 C C . GLU A 1 419 ? -25.940 0.505 9.558 1.00 92.19 419 GLU A C 1
ATOM 3360 O O . GLU A 1 419 ? -26.204 -0.372 8.736 1.00 92.19 419 GLU A O 1
ATOM 3365 N N . ARG A 1 420 ? -25.778 1.787 9.195 1.00 91.56 420 ARG A N 1
ATOM 3366 C CA . ARG A 1 420 ? -25.925 2.259 7.806 1.00 91.56 420 ARG A CA 1
ATOM 3367 C C . ARG A 1 420 ? -24.958 1.568 6.845 1.00 91.56 420 ARG A C 1
ATOM 3369 O O . ARG A 1 420 ? -25.321 1.296 5.706 1.00 91.56 420 ARG A O 1
ATOM 3376 N N . LEU A 1 421 ? -23.737 1.294 7.299 1.00 91.69 421 LEU A N 1
ATOM 3377 C CA . LEU A 1 421 ? -22.721 0.567 6.531 1.00 91.69 421 LEU A CA 1
ATOM 3378 C C . LEU A 1 421 ? -22.840 -0.954 6.668 1.00 91.69 421 LEU A C 1
ATOM 3380 O O . LEU A 1 421 ? -21.973 -1.680 6.186 1.00 91.69 421 LEU A O 1
ATOM 3384 N N . GLN A 1 422 ? -23.897 -1.427 7.329 1.00 93.75 422 GLN A N 1
ATOM 3385 C CA . GLN A 1 422 ? -24.165 -2.832 7.597 1.00 93.75 422 GLN A CA 1
ATOM 3386 C C . GLN A 1 422 ? -23.000 -3.529 8.323 1.00 93.75 422 GLN A C 1
ATOM 3388 O O . GLN A 1 422 ? -22.640 -4.667 8.045 1.00 93.75 422 GLN A O 1
ATOM 3393 N N . ILE A 1 423 ? -22.378 -2.844 9.278 1.00 94.38 423 ILE A N 1
ATOM 3394 C CA . ILE A 1 423 ? -21.296 -3.358 10.118 1.00 94.38 423 ILE A CA 1
ATOM 3395 C C . ILE A 1 423 ? -21.861 -3.718 11.493 1.00 94.38 423 ILE A C 1
ATOM 3397 O O . ILE A 1 423 ? -22.554 -2.924 12.125 1.00 94.38 423 ILE A O 1
ATOM 3401 N N . SER A 1 424 ? -21.501 -4.894 12.009 1.00 93.19 424 SER A N 1
ATOM 3402 C CA . SER A 1 424 ? -21.862 -5.289 13.372 1.00 93.19 424 SER A CA 1
ATOM 3403 C C . SER A 1 424 ? -21.165 -4.395 14.405 1.00 93.19 424 SER A C 1
ATOM 3405 O O . SER A 1 424 ? -19.946 -4.470 14.594 1.00 93.19 424 SER A O 1
ATOM 3407 N N . ALA A 1 425 ? -21.949 -3.580 15.115 1.00 91.25 425 ALA A N 1
ATOM 3408 C CA . ALA A 1 425 ? -21.469 -2.738 16.208 1.00 91.25 425 ALA A CA 1
ATOM 3409 C C . ALA A 1 425 ? -20.850 -3.560 17.355 1.00 91.25 425 ALA A C 1
ATOM 3411 O O . ALA A 1 425 ? -19.777 -3.217 17.858 1.00 91.25 425 ALA A O 1
ATOM 3412 N N . ASP A 1 426 ? -21.464 -4.695 17.702 1.00 89.62 426 ASP A N 1
ATOM 3413 C CA . ASP A 1 426 ? -20.992 -5.593 18.766 1.00 89.62 426 ASP A CA 1
ATOM 3414 C C . ASP A 1 426 ? -19.632 -6.221 18.447 1.00 89.62 426 ASP A C 1
ATOM 3416 O O . ASP A 1 426 ? -18.779 -6.406 19.324 1.00 89.62 426 ASP A O 1
ATOM 3420 N N . LEU A 1 427 ? -19.405 -6.546 17.172 1.00 92.12 427 LEU A N 1
ATOM 3421 C CA . LEU A 1 427 ? -18.165 -7.162 16.711 1.00 92.12 427 LEU A CA 1
ATOM 3422 C C . LEU A 1 427 ? -17.138 -6.143 16.221 1.00 92.12 427 LEU A C 1
ATOM 3424 O O . LEU A 1 427 ? -16.013 -6.541 15.909 1.00 92.12 427 LEU A O 1
ATOM 3428 N N . TRP A 1 428 ? -17.459 -4.850 16.179 1.00 94.56 428 TRP A N 1
ATOM 3429 C CA . TRP A 1 428 ? -16.616 -3.817 15.578 1.00 94.56 428 TRP A CA 1
ATOM 3430 C C . TRP A 1 428 ? -15.185 -3.802 16.124 1.00 94.56 428 TRP A C 1
ATOM 3432 O O . TRP A 1 428 ? -14.219 -3.927 15.368 1.00 94.56 428 TRP A O 1
ATOM 3442 N N . VAL A 1 429 ? -15.023 -3.719 17.450 1.00 93.06 429 VAL A N 1
ATOM 3443 C CA . VAL A 1 429 ? -13.690 -3.641 18.073 1.00 93.06 429 VAL A CA 1
ATOM 3444 C C . VAL A 1 429 ? -12.868 -4.890 17.744 1.00 93.06 429 VAL A C 1
ATOM 3446 O O . VAL A 1 429 ? -11.688 -4.784 17.407 1.00 93.06 429 VAL A O 1
ATOM 3449 N N . ASN A 1 430 ? -13.493 -6.073 17.767 1.00 92.56 430 ASN A N 1
ATOM 3450 C CA . ASN A 1 430 ? -12.837 -7.320 17.375 1.00 92.56 430 ASN A CA 1
ATOM 3451 C C . ASN A 1 430 ? -12.467 -7.323 15.882 1.00 92.56 430 ASN A C 1
ATOM 3453 O O . ASN A 1 430 ? -11.360 -7.733 15.525 1.00 92.56 430 ASN A O 1
ATOM 3457 N N . THR A 1 431 ? -13.367 -6.829 15.032 1.00 94.19 431 THR A N 1
ATOM 3458 C CA . THR A 1 431 ? -13.193 -6.712 13.579 1.00 94.19 431 THR A CA 1
ATOM 3459 C C . THR A 1 431 ? -11.967 -5.872 13.254 1.00 94.19 431 THR A C 1
ATOM 3461 O O . THR A 1 431 ? -11.071 -6.333 12.548 1.00 94.19 431 THR A O 1
ATOM 3464 N N . VAL A 1 432 ? -11.858 -4.685 13.853 1.00 94.81 432 VAL A N 1
ATOM 3465 C CA . VAL A 1 432 ? -10.700 -3.799 13.703 1.00 94.81 432 VAL A CA 1
ATOM 3466 C C . VAL A 1 432 ? -9.443 -4.445 14.288 1.00 94.81 432 VAL A C 1
ATOM 3468 O O . VAL A 1 432 ? -8.426 -4.559 13.606 1.00 94.81 432 VAL A O 1
ATOM 3471 N N . GLN A 1 433 ? -9.477 -4.931 15.533 1.00 92.19 433 GLN A N 1
ATOM 3472 C CA . GLN A 1 433 ? -8.291 -5.492 16.191 1.00 92.19 433 GLN A CA 1
ATOM 3473 C C . GLN A 1 433 ? -7.703 -6.701 15.460 1.00 92.19 433 GLN A C 1
ATOM 3475 O O . GLN A 1 433 ? -6.479 -6.886 15.461 1.00 92.19 433 GLN A O 1
ATOM 3480 N N . ASN A 1 434 ? -8.555 -7.521 14.849 1.00 92.31 434 ASN A N 1
ATOM 3481 C CA . ASN A 1 434 ? -8.177 -8.776 14.216 1.00 92.31 434 ASN A CA 1
ATOM 3482 C C . ASN A 1 434 ? -8.355 -8.762 12.693 1.00 92.31 434 ASN A C 1
ATOM 3484 O O . ASN A 1 434 ? -8.246 -9.824 12.085 1.00 92.31 434 ASN A O 1
ATOM 3488 N N . PHE A 1 435 ? -8.511 -7.593 12.064 1.00 94.25 435 PHE A N 1
ATOM 3489 C CA . PHE A 1 435 ? -8.846 -7.432 10.643 1.00 94.25 435 PHE A CA 1
ATOM 3490 C C . PHE A 1 435 ? -8.095 -8.397 9.712 1.00 94.25 435 PHE A C 1
ATOM 3492 O O . PHE A 1 435 ? -8.695 -9.195 9.003 1.00 94.25 435 PHE A O 1
ATOM 3499 N N . ARG A 1 436 ? -6.758 -8.428 9.779 1.00 90.12 436 ARG A N 1
ATOM 3500 C CA . ARG A 1 436 ? -5.926 -9.304 8.923 1.00 90.12 436 ARG A CA 1
ATOM 3501 C C . ARG A 1 436 ? -6.026 -10.800 9.224 1.00 90.12 436 ARG A C 1
ATOM 3503 O O . ARG A 1 436 ? -5.616 -11.625 8.405 1.00 90.12 436 ARG A O 1
ATOM 3510 N N . LYS A 1 437 ? -6.424 -11.156 10.445 1.00 89.19 437 LYS A N 1
ATOM 3511 C CA . LYS A 1 437 ? -6.649 -12.550 10.845 1.00 89.19 437 LYS A CA 1
ATOM 3512 C C . LYS A 1 437 ? -8.030 -13.014 10.395 1.00 89.19 437 LYS A C 1
ATOM 3514 O O . LYS A 1 437 ? -8.149 -14.167 10.012 1.00 89.19 437 LYS A O 1
ATOM 3519 N N . LEU A 1 438 ? -9.016 -12.123 10.443 1.00 90.56 438 LEU A N 1
ATOM 3520 C CA . LEU A 1 438 ? -10.407 -12.362 10.063 1.00 90.56 438 LEU A CA 1
ATOM 3521 C C . LEU A 1 438 ? -10.568 -12.411 8.540 1.00 90.56 438 LEU A C 1
ATOM 3523 O O . LEU A 1 438 ? -11.099 -13.368 7.982 1.00 90.56 438 LEU A O 1
ATOM 3527 N N . PHE A 1 439 ? -10.005 -11.421 7.856 1.00 87.25 439 PHE A N 1
ATOM 3528 C CA . PHE A 1 439 ? -10.059 -11.290 6.411 1.00 87.25 439 PHE A CA 1
ATOM 3529 C C . PHE A 1 439 ? -8.679 -11.627 5.850 1.00 87.25 439 PHE A C 1
ATOM 3531 O O . PHE A 1 439 ? -7.690 -10.945 6.120 1.00 87.25 439 PHE A O 1
ATOM 3538 N N . HIS A 1 440 ? -8.578 -12.729 5.106 1.00 83.38 440 HIS A N 1
ATOM 3539 C CA . HIS A 1 440 ? -7.291 -13.269 4.661 1.00 83.38 440 HIS A CA 1
ATOM 3540 C C . HIS A 1 440 ? -6.852 -12.750 3.286 1.00 83.38 440 HIS A C 1
ATOM 3542 O O . HIS A 1 440 ? -5.757 -12.209 3.139 1.00 83.38 440 HIS A O 1
ATOM 3548 N N . ARG A 1 441 ? -7.660 -13.011 2.249 1.00 88.00 441 ARG A N 1
ATOM 3549 C CA . ARG A 1 441 ? -7.293 -12.796 0.832 1.00 88.00 441 ARG A CA 1
ATOM 3550 C C . ARG A 1 441 ? -8.025 -11.626 0.178 1.00 88.00 441 ARG A C 1
ATOM 3552 O O . ARG A 1 441 ? -7.540 -11.125 -0.832 1.00 88.00 441 ARG A O 1
ATOM 3559 N N . ALA A 1 442 ? -9.170 -11.257 0.729 1.00 94.31 442 ALA A N 1
ATOM 3560 C CA . ALA A 1 442 ? -9.998 -1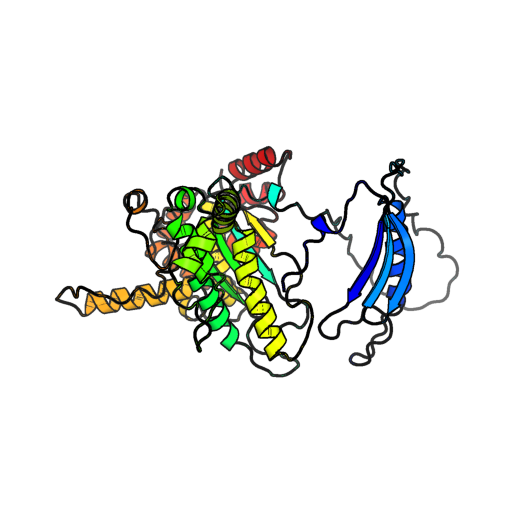0.105 0.404 1.00 94.31 442 ALA A CA 1
ATOM 3561 C C . ALA A 1 442 ? -10.828 -9.785 1.659 1.00 94.31 442 ALA A C 1
ATOM 3563 O O . ALA A 1 442 ? -10.931 -10.644 2.543 1.00 94.31 442 ALA A O 1
ATOM 3564 N N . ALA A 1 443 ? -11.343 -8.568 1.768 1.00 96.25 443 ALA A N 1
ATOM 3565 C CA . ALA A 1 443 ? -12.275 -8.155 2.811 1.00 96.25 443 ALA A CA 1
ATOM 3566 C C . ALA A 1 443 ? -13.475 -7.478 2.145 1.00 96.25 443 ALA A C 1
ATOM 3568 O O . ALA A 1 443 ? -13.286 -6.675 1.236 1.00 96.25 443 ALA A O 1
ATOM 3569 N N . GLY A 1 444 ? -14.673 -7.831 2.586 1.00 95.69 444 GLY A N 1
ATOM 3570 C CA . GLY A 1 444 ? -15.941 -7.340 2.057 1.00 95.69 444 GLY A CA 1
ATOM 3571 C C . GLY A 1 444 ? -17.098 -8.113 2.675 1.00 95.69 444 GLY A C 1
ATOM 3572 O O . GLY A 1 444 ? -16.863 -9.148 3.312 1.00 95.69 444 GLY A O 1
ATOM 3573 N N . SER A 1 445 ? -18.312 -7.617 2.486 1.00 95.31 445 SER A N 1
ATOM 3574 C CA . SER A 1 445 ? -19.584 -8.294 2.734 1.00 95.31 445 SER A CA 1
ATOM 3575 C C . SER A 1 445 ? -19.664 -9.664 2.041 1.00 95.31 445 SER A C 1
ATOM 3577 O O . SER A 1 445 ? -18.898 -9.955 1.109 1.00 95.31 445 SER A O 1
ATOM 3579 N N . PRO A 1 446 ? -20.587 -10.544 2.469 1.00 94.75 446 PRO A N 1
ATOM 3580 C CA . PRO A 1 446 ? -20.750 -11.863 1.863 1.00 94.75 446 PRO A CA 1
ATOM 3581 C C . PRO A 1 446 ? -20.982 -11.790 0.349 1.00 94.75 446 PRO A C 1
ATOM 3583 O O . PRO A 1 446 ? -20.391 -12.562 -0.412 1.00 94.75 446 PRO A O 1
ATOM 3586 N N . THR A 1 447 ? -21.781 -10.813 -0.082 1.00 95.25 447 THR A N 1
ATOM 3587 C CA . THR A 1 447 ? -22.120 -10.555 -1.484 1.00 95.25 447 THR A CA 1
ATOM 3588 C C . THR A 1 447 ? -20.892 -10.165 -2.304 1.00 95.25 447 THR A C 1
ATOM 3590 O O . THR A 1 447 ? -20.611 -10.792 -3.330 1.00 95.25 447 THR A O 1
ATOM 3593 N N . THR A 1 448 ? -20.094 -9.196 -1.844 1.00 95.69 448 THR A N 1
ATOM 3594 C CA . THR A 1 448 ? -18.903 -8.760 -2.590 1.00 95.69 448 THR A CA 1
ATOM 3595 C C . THR A 1 448 ? -17.798 -9.816 -2.578 1.00 95.69 448 THR A C 1
ATOM 3597 O O . THR A 1 448 ? -17.134 -10.027 -3.596 1.00 95.69 448 THR A O 1
ATOM 3600 N N . LEU A 1 449 ? -17.638 -10.574 -1.486 1.00 95.00 449 LEU A N 1
ATOM 3601 C CA . LEU A 1 449 ? -16.718 -11.716 -1.441 1.00 95.00 449 LEU A CA 1
ATOM 3602 C C . LEU A 1 449 ? -17.115 -12.835 -2.407 1.00 95.00 449 LEU A C 1
ATOM 3604 O O . LEU A 1 449 ? -16.229 -13.467 -2.990 1.00 95.00 449 LEU A O 1
ATOM 3608 N N . ALA A 1 450 ? -18.412 -13.106 -2.566 1.00 94.81 450 ALA A N 1
ATOM 3609 C CA . ALA A 1 450 ? -18.907 -14.084 -3.529 1.00 94.81 450 ALA A CA 1
ATOM 3610 C C . ALA A 1 450 ? -18.653 -13.621 -4.972 1.00 94.81 450 ALA A C 1
ATOM 3612 O O . ALA A 1 450 ? -18.131 -14.400 -5.773 1.00 94.81 450 ALA A O 1
ATOM 3613 N N . ALA A 1 451 ? -18.918 -12.347 -5.278 1.00 95.19 451 ALA A N 1
ATOM 3614 C CA . ALA A 1 451 ? -18.613 -11.754 -6.580 1.00 95.19 451 ALA A CA 1
ATOM 3615 C C . ALA A 1 451 ? -17.109 -11.822 -6.903 1.00 95.19 451 ALA A C 1
ATOM 3617 O O . ALA A 1 451 ? -16.717 -12.254 -7.987 1.00 95.19 451 ALA A O 1
ATOM 3618 N N . GLU A 1 452 ? -16.245 -11.500 -5.937 1.00 95.00 452 GLU A N 1
ATOM 3619 C CA . GLU A 1 452 ? -14.793 -11.586 -6.112 1.00 95.00 452 GLU A CA 1
ATOM 3620 C C . GLU A 1 452 ? -14.297 -13.038 -6.233 1.00 95.00 452 GLU A C 1
ATOM 3622 O O . GLU A 1 452 ? -13.313 -13.312 -6.925 1.00 95.00 452 GLU A O 1
ATOM 3627 N N . ALA A 1 453 ? -14.966 -14.000 -5.588 1.00 93.81 453 ALA A N 1
ATOM 3628 C CA . ALA A 1 453 ? -14.691 -15.418 -5.803 1.00 93.81 453 ALA A CA 1
ATOM 3629 C C . ALA A 1 453 ? -15.008 -15.818 -7.251 1.00 93.81 453 ALA A C 1
ATOM 3631 O O . ALA A 1 453 ? -14.144 -16.398 -7.916 1.00 93.81 453 ALA A O 1
ATOM 3632 N N . ALA A 1 454 ? -16.193 -15.443 -7.744 1.00 94.38 454 ALA A N 1
ATOM 3633 C CA . ALA A 1 454 ? -16.641 -15.716 -9.104 1.00 94.38 454 ALA A CA 1
ATOM 3634 C C . ALA A 1 454 ? -15.709 -15.082 -10.148 1.00 94.38 454 ALA A C 1
ATOM 3636 O O . ALA A 1 454 ? -15.243 -15.782 -11.046 1.00 94.38 454 ALA A O 1
ATOM 3637 N N . ARG A 1 455 ? -15.319 -13.810 -9.965 1.00 93.19 455 ARG A N 1
ATOM 3638 C CA . ARG A 1 455 ? -14.354 -13.106 -10.832 1.00 93.19 455 ARG A CA 1
ATOM 3639 C C . ARG A 1 455 ? -13.014 -13.844 -10.940 1.00 93.19 455 ARG A C 1
ATOM 3641 O O . ARG A 1 455 ? -12.371 -13.829 -11.983 1.00 93.19 455 ARG A O 1
ATOM 3648 N N . ARG A 1 456 ? -12.586 -14.520 -9.868 1.00 90.69 456 ARG A N 1
ATOM 3649 C CA . ARG A 1 456 ? -11.350 -15.325 -9.830 1.00 90.69 456 ARG A CA 1
ATOM 3650 C C . ARG A 1 456 ? -11.534 -16.777 -10.286 1.00 90.69 456 ARG A C 1
ATOM 3652 O O . ARG A 1 456 ? -10.609 -17.570 -10.100 1.00 90.69 456 ARG A O 1
ATOM 3659 N N . GLY A 1 457 ? -12.709 -17.155 -10.791 1.00 90.31 457 GLY A N 1
ATOM 3660 C CA . GLY A 1 457 ? -13.032 -18.536 -11.160 1.00 90.31 457 GLY A CA 1
ATOM 3661 C C . GLY A 1 457 ? -13.055 -19.495 -9.964 1.00 90.31 457 GLY A C 1
ATOM 3662 O O . GLY A 1 457 ? -12.675 -20.658 -10.088 1.00 90.31 457 GLY A O 1
ATOM 3663 N N . LYS A 1 458 ? -13.425 -19.014 -8.769 1.00 90.00 458 LYS A N 1
ATOM 3664 C CA . LYS A 1 458 ? -13.457 -19.797 -7.522 1.00 90.00 458 LYS A CA 1
ATOM 3665 C C . LYS A 1 458 ? -14.872 -19.895 -6.978 1.00 90.00 458 LYS A C 1
ATOM 3667 O O . LYS A 1 458 ? -15.656 -18.963 -7.077 1.00 90.00 458 LYS A O 1
ATOM 3672 N N . ARG A 1 459 ? -15.161 -21.011 -6.301 1.00 89.31 459 ARG A N 1
ATOM 3673 C CA . ARG A 1 459 ? -16.453 -21.223 -5.626 1.00 89.31 459 ARG A CA 1
ATOM 3674 C C . ARG A 1 459 ? -16.633 -20.339 -4.389 1.00 89.31 459 ARG A C 1
ATOM 3676 O O . ARG A 1 459 ? -17.754 -19.985 -4.061 1.00 89.31 459 ARG A O 1
ATOM 3683 N N . TRP A 1 460 ? -15.548 -20.031 -3.676 1.00 89.00 460 TRP A N 1
ATOM 3684 C CA . TRP A 1 460 ? -15.574 -19.207 -2.464 1.00 89.00 460 TRP A CA 1
ATOM 3685 C C . TRP A 1 460 ? -14.186 -18.634 -2.135 1.00 89.00 460 TRP A C 1
ATOM 3687 O O . TRP A 1 460 ? -13.157 -19.104 -2.635 1.00 89.00 460 TRP A O 1
ATOM 3697 N N . LEU A 1 461 ? -14.155 -17.629 -1.254 1.00 88.69 461 LEU A N 1
ATOM 3698 C CA . LEU A 1 461 ? -12.943 -17.080 -0.643 1.00 88.69 461 LEU A CA 1
ATOM 3699 C C . LEU A 1 461 ? -12.963 -17.270 0.877 1.00 88.69 461 LEU A C 1
ATOM 3701 O O . LEU A 1 461 ? -14.004 -17.190 1.525 1.00 88.69 461 LEU A O 1
ATOM 3705 N N . ALA A 1 462 ? -11.789 -17.527 1.457 1.00 86.31 462 ALA A N 1
ATOM 3706 C CA . ALA A 1 462 ? -11.648 -17.674 2.902 1.00 86.31 462 ALA A CA 1
ATOM 3707 C C . ALA A 1 462 ? -11.998 -16.372 3.633 1.00 86.31 462 ALA A C 1
ATOM 3709 O O . ALA A 1 462 ? -11.531 -15.305 3.232 1.00 86.31 462 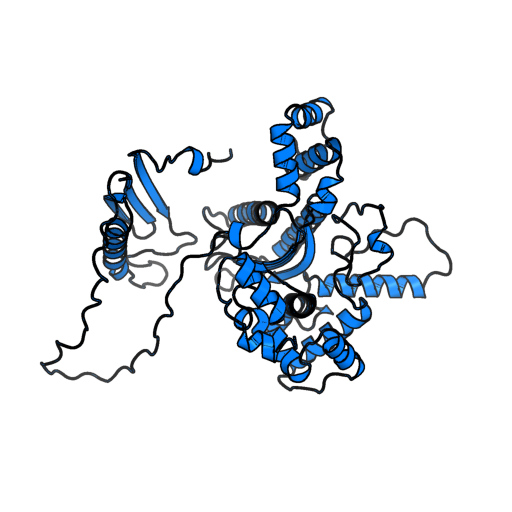ALA A O 1
ATOM 3710 N N . GLY A 1 463 ? -12.760 -16.498 4.723 1.00 86.19 463 GLY A N 1
ATOM 3711 C CA . GLY A 1 463 ? -13.305 -15.373 5.489 1.00 86.19 463 GLY A CA 1
ATOM 3712 C C . GLY A 1 463 ? -14.817 -15.174 5.329 1.00 86.19 463 GLY A C 1
ATOM 3713 O O . GLY A 1 463 ? -15.348 -14.270 5.952 1.00 86.19 463 GLY A O 1
ATOM 3714 N N . MET A 1 464 ? -15.520 -16.010 4.548 1.00 89.62 464 MET A N 1
ATOM 3715 C CA . MET A 1 464 ? -16.968 -15.874 4.300 1.00 89.62 464 MET A CA 1
ATOM 3716 C C . MET A 1 464 ? -17.823 -15.908 5.578 1.00 89.62 464 MET A C 1
ATOM 3718 O O . MET A 1 464 ? -18.712 -15.083 5.739 1.00 89.62 464 MET A O 1
ATOM 3722 N N . GLN A 1 465 ? -17.556 -16.837 6.502 1.00 89.12 465 GLN A N 1
ATOM 3723 C CA . GLN A 1 465 ? -18.299 -16.900 7.767 1.00 89.12 465 GLN A CA 1
ATOM 3724 C C . GLN A 1 465 ? -18.085 -15.632 8.598 1.00 89.12 465 GLN A C 1
ATOM 3726 O O . GLN A 1 465 ? -19.040 -14.990 9.007 1.00 89.12 465 GLN A O 1
ATOM 3731 N N . THR A 1 466 ? -16.827 -15.239 8.779 1.00 90.06 466 THR A N 1
ATOM 3732 C CA . THR A 1 466 ? -16.470 -14.017 9.501 1.00 90.06 466 THR A CA 1
ATOM 3733 C C . THR A 1 466 ? -17.047 -12.767 8.845 1.00 90.06 466 THR A C 1
ATOM 3735 O O . THR A 1 466 ? -17.469 -11.853 9.536 1.00 90.06 466 THR A O 1
ATOM 3738 N N . SER A 1 467 ? -17.096 -12.732 7.515 1.00 92.06 467 SER A N 1
ATOM 3739 C CA . SER A 1 467 ? -17.753 -11.663 6.770 1.00 92.06 467 SER A CA 1
ATOM 3740 C C . SER A 1 467 ? -19.236 -11.572 7.117 1.00 92.06 467 SER A C 1
ATOM 3742 O O . SER A 1 467 ? -19.658 -10.491 7.483 1.00 92.06 467 SER A O 1
ATOM 3744 N N . ARG A 1 468 ? -19.987 -12.684 7.148 1.00 92.00 468 ARG A N 1
ATOM 3745 C CA . ARG A 1 468 ? -21.409 -12.682 7.561 1.00 92.00 468 ARG A CA 1
ATOM 3746 C C . ARG A 1 468 ? -21.633 -12.176 8.983 1.00 92.00 468 ARG A C 1
ATOM 3748 O O . ARG A 1 468 ? -22.665 -11.586 9.264 1.00 92.00 468 ARG A O 1
ATOM 3755 N N . GLU A 1 469 ? -20.695 -12.455 9.881 1.00 91.94 469 GLU A N 1
ATOM 3756 C CA . GLU A 1 469 ? -20.774 -12.004 11.271 1.00 91.94 469 GLU A CA 1
ATOM 3757 C C . GLU A 1 469 ? -20.466 -10.500 11.382 1.00 91.94 469 GLU A C 1
ATOM 3759 O O . GLU A 1 469 ? -21.172 -9.768 12.069 1.00 91.94 469 GLU A O 1
ATOM 3764 N N . CYS A 1 470 ? -19.407 -10.024 10.717 1.00 90.94 470 CYS A N 1
ATOM 3765 C CA . CYS A 1 470 ? -18.913 -8.653 10.869 1.00 90.94 470 CYS A CA 1
ATOM 3766 C C . CYS A 1 470 ? -19.593 -7.633 9.946 1.00 90.94 470 CYS A C 1
ATOM 3768 O O . CYS A 1 470 ? -19.717 -6.469 10.323 1.00 90.94 470 CYS A O 1
ATOM 3770 N N . PHE A 1 471 ? -19.988 -8.058 8.749 1.00 91.44 471 PHE A N 1
ATOM 3771 C CA . PHE A 1 471 ? -20.597 -7.254 7.697 1.00 91.44 471 PHE A CA 1
ATOM 3772 C C . PHE A 1 471 ? -21.934 -7.910 7.343 1.00 91.44 471 PHE A C 1
ATOM 3774 O O . PHE A 1 471 ? -21.979 -8.934 6.660 1.00 91.44 471 PHE A O 1
ATOM 3781 N N . ALA A 1 472 ? -23.021 -7.358 7.868 1.00 70.75 472 ALA A N 1
ATOM 3782 C CA . ALA A 1 472 ? -24.353 -7.745 7.451 1.00 70.75 472 ALA A CA 1
ATOM 3783 C C . ALA A 1 472 ? -24.480 -7.464 5.944 1.00 70.75 472 ALA A C 1
ATOM 3785 O O . ALA A 1 472 ? -24.163 -6.380 5.468 1.00 70.75 472 ALA A O 1
ATOM 3786 N N . GLY A 1 473 ? -24.864 -8.475 5.178 1.00 53.06 473 GLY A N 1
ATOM 3787 C CA . GLY A 1 473 ? -25.020 -8.394 3.731 1.00 53.06 473 GLY A CA 1
ATOM 3788 C C . GLY A 1 473 ? -25.777 -9.595 3.223 1.00 53.06 473 GLY A C 1
ATOM 3789 O O . GLY A 1 473 ? -25.419 -10.721 3.650 1.00 53.06 473 GLY A O 1
#